Protein 2LA0 (pdb70)

Nearest PDB structures (foldseek):
  2la0-assembly1_A  TM=1.007E+00  e=7.186E-03  Bacillus cereus 95/8201
  2la0-assembly1_A  TM=4.523E-01  e=2.326E-02  Bacillus cereus 95/8201
  2la0-assembly1_A  TM=7.692E-01  e=3.916E-02  Bacillus cereus 95/8201
  2la0-assembly1_A  TM=5.204E-01  e=8.650E-03  Bacillus cereus 95/8201
  2la0-assembly1_A  TM=4.638E-01  e=2.257E-02  Bacillus cereus 95/8201

Radius of gyration: 8.29 Å; Cα contacts (8 Å, |Δi|>4): 26; chains: 1; bounding box: 18×24×10 Å

Secondary structure (DSSP, 8-state):
-HHHHHHHHHHHHHHTTTS-HHHHTT---

Solvent-accessible surface area: 2438 Å² total

B-factor: mean 39.95, std 23.3, range [0.12, 75.44]

Foldseek 3Di:
DVVVLVCQLQVVCVVVVNPCSVPSSPDVD

Sequence (29 aa):
GWVACVGACGTVCLASGGVGTEFAAASFLGWVACVGACGTVCLASGGVGTEFAAASFLGWVACVGACGTVCLASGGVGTEFAAASFLGWVACVGACGTVCLASGGVGTEFAAASFLGWVACVGACGTVCLASGGVGTEFAAASFLGWVACVGACGTVCLASGGVGTEFAAASFLGWVACVGACGTVCLASGGVGTEFAAASFLGWVACVGACGTVCLASGGVGTEFAAASFLGWVACVGACGTVCLASGGVGTEFAAASFLGWVACVGACGTVCLASGGVGTEFAAASFLGWVACVGACGTVCLASGGVGTEFAAASFLGWVACVGACGTVCLASGGVGTEFAAASFLGWVACVGACGTVCLASGGVGTEFAAASFLGWVACVGACGTVCLASGGVGTEFAAASFLGWVACVGACGTVCLASGGVGTEFAAASFLGWVACVGACGTVCLASGGVGTEFAAASFLGWVACVGACGTVCLASGGVGTEFAAASFLGWVACVGACGTVCLASGGVGTEFAAASFLGWVACVGACGTVCLASGGVGTEFAAASFLGWVACVGACGTVCLASGGVGTEFAAASFL

Structure (mmCIF, N/CA/C/O backbone):
data_2LA0
#
_entry.id   2LA0
#
loop_
_atom_site.group_PDB
_atom_site.id
_atom_site.type_symbol
_atom_site.label_atom_id
_atom_site.label_alt_id
_atom_site.label_comp_id
_atom_site.label_asym_id
_atom_site.label_entity_id
_atom_site.label_seq_id
_atom_site.pdbx_PDB_ins_code
_atom_site.Cartn_x
_atom_site.Cartn_y
_atom_site.Cartn_z
_atom_site.occupancy
_atom_site.B_iso_or_equiv
_atom_site.auth_seq_id
_atom_site.auth_comp_id
_atom_site.auth_asym_id
_atom_site.auth_atom_id
_atom_site.pdbx_PDB_model_num
ATOM 1 N N . GLY A 1 1 ? 1.330 0.000 0.000 1.00 13.00 1 GLY A N 1
ATOM 2 C CA . GLY A 1 1 ? 2.071 0.001 -1.247 1.00 45.03 1 GLY A CA 1
ATOM 3 C C . GLY A 1 1 ? 2.207 1.389 -1.840 1.00 51.42 1 GLY A C 1
ATOM 4 O O . GLY A 1 1 ? 1.804 2.376 -1.224 1.00 44.43 1 GLY A O 1
ATOM 8 N N . TRP A 1 2 ? 2.776 1.466 -3.038 1.00 2.44 2 TRP A N 1
ATOM 9 C CA . TRP A 1 2 ? 2.965 2.745 -3.713 1.00 2.31 2 TRP A CA 1
ATOM 10 C C . TRP A 1 2 ? 1.646 3.265 -4.274 1.00 21.02 2 TRP A C 1
ATOM 11 O O . TRP A 1 2 ? 1.455 4.472 -4.419 1.00 15.45 2 TRP A O 1
ATOM 32 N N . VAL A 1 3 ? 0.738 2.346 -4.588 1.00 45.00 3 VAL A N 1
ATOM 33 C CA . VAL A 1 3 ? -0.564 2.712 -5.132 1.00 3.30 3 VAL A CA 1
ATOM 34 C C . VAL A 1 3 ? -1.353 3.562 -4.142 1.00 75.44 3 VAL A C 1
ATOM 35 O O . VAL A 1 3 ? -2.204 4.360 -4.534 1.00 72.44 3 VAL A O 1
ATOM 48 N N . ALA A 1 4 ? -1.065 3.384 -2.857 1.00 53.32 4 ALA A N 1
ATOM 49 C CA . ALA A 1 4 ? -1.747 4.136 -1.811 1.00 3.22 4 ALA A CA 1
ATOM 50 C C . ALA A 1 4 ? -1.236 5.571 -1.745 1.00 2.53 4 ALA A C 1
ATOM 51 O O . ALA A 1 4 ? -1.994 6.499 -1.459 1.00 71.24 4 ALA A O 1
ATOM 58 N N . CYS A 1 5 ? 0.054 5.748 -2.009 1.00 43.14 5 CYS A N 1
ATOM 59 C CA . CYS A 1 5 ? 0.668 7.070 -1.979 1.00 13.30 5 CYS A CA 1
ATOM 60 C C . CYS A 1 5 ? 0.132 7.945 -3.109 1.00 71.40 5 CYS A C 1
ATOM 61 O O . CYS A 1 5 ? -0.291 9.079 -2.884 1.00 72.41 5 CYS A O 1
ATOM 68 N N . VAL A 1 6 ? 0.153 7.409 -4.325 1.00 70.33 6 VAL A N 1
ATOM 69 C CA . VAL A 1 6 ? -0.332 8.138 -5.491 1.00 3.52 6 VAL A CA 1
ATOM 70 C C . VAL A 1 6 ? -1.803 8.507 -5.336 1.00 20.40 6 VAL A C 1
ATOM 71 O O . VAL A 1 6 ? -2.265 9.505 -5.887 1.00 33.22 6 VAL A O 1
ATOM 84 N N . GLY A 1 7 ? -2.535 7.693 -4.581 1.00 61.31 7 GLY A N 1
ATOM 85 C CA . GLY A 1 7 ? -3.947 7.950 -4.367 1.00 30.35 7 GLY A CA 1
ATOM 86 C C . GLY A 1 7 ? -4.192 8.954 -3.258 1.00 4.11 7 GLY A C 1
ATOM 87 O O . GLY A 1 7 ? -5.142 9.734 -3.316 1.00 61.32 7 GLY A O 1
ATOM 91 N N . ALA A 1 8 ? -3.333 8.935 -2.244 1.00 22.31 8 ALA A N 1
ATOM 92 C CA . ALA A 1 8 ? -3.460 9.851 -1.117 1.00 71.23 8 ALA A CA 1
ATOM 93 C C . ALA A 1 8 ? -3.196 11.290 -1.547 1.00 75.24 8 ALA A C 1
ATOM 94 O O . ALA A 1 8 ? -3.677 12.234 -0.920 1.00 1.20 8 ALA A O 1
ATOM 101 N N . CYS A 1 9 ? -2.430 11.451 -2.621 1.00 23.43 9 CYS A N 1
ATOM 102 C CA . CYS A 1 9 ? -2.101 12.775 -3.135 1.00 24.53 9 CYS A CA 1
ATOM 103 C C . CYS A 1 9 ? -3.366 13.583 -3.406 1.00 72.32 9 CYS A C 1
ATOM 104 O O . CYS A 1 9 ? -3.352 14.812 -3.364 1.00 4.15 9 CYS A O 1
ATOM 111 N N . GLY A 1 10 ? -4.461 12.882 -3.685 1.00 71.34 10 GLY A N 1
ATOM 112 C CA . GLY A 1 10 ? -5.720 13.550 -3.960 1.00 21.34 10 GLY A CA 1
ATOM 113 C C . GLY A 1 10 ? -6.096 14.544 -2.879 1.00 31.22 10 GLY A C 1
ATOM 114 O O . GLY A 1 10 ? -6.492 15.673 -3.172 1.00 64.54 10 GLY A O 1
ATOM 118 N N . THR A 1 11 ? -5.975 14.125 -1.623 1.00 22.40 11 THR A N 1
ATOM 119 C CA . THR A 1 11 ? -6.308 14.985 -0.495 1.00 23.24 11 THR A CA 1
ATOM 120 C C . THR A 1 11 ? -5.453 16.247 -0.495 1.00 12.13 11 THR A C 1
ATOM 121 O O . THR A 1 11 ? -5.930 17.332 -0.162 1.00 55.12 11 THR A O 1
ATOM 132 N N . VAL A 1 12 ? -4.187 16.099 -0.870 1.00 63.14 12 VAL A N 1
ATOM 133 C CA . VAL A 1 12 ? -3.266 17.228 -0.916 1.00 5.15 12 VAL A CA 1
ATOM 134 C C . VAL A 1 12 ? -3.578 18.145 -2.093 1.00 4.23 12 VAL A C 1
ATOM 135 O O . VAL A 1 12 ? -3.787 19.346 -1.920 1.00 4.41 12 VAL A O 1
ATOM 148 N N . CYS A 1 13 ? -3.608 17.571 -3.291 1.00 11.32 13 CYS A N 1
ATOM 149 C CA . CYS A 1 13 ? -3.895 18.336 -4.498 1.00 62.15 13 CYS A CA 1
ATOM 150 C C . CYS A 1 13 ? -5.224 19.074 -4.372 1.00 54.21 13 CYS A C 1
ATOM 151 O O . CYS A 1 13 ? -5.383 20.182 -4.886 1.00 54.13 13 CYS A O 1
ATOM 158 N N . LEU A 1 14 ? -6.176 18.453 -3.684 1.00 53.15 14 LEU A N 1
ATOM 159 C CA . LEU A 1 14 ? -7.493 19.051 -3.489 1.00 62.54 14 LEU A CA 1
ATOM 160 C C . LEU A 1 14 ? -7.398 20.312 -2.637 1.00 25.22 14 LEU A C 1
ATOM 161 O O . LEU A 1 14 ? -8.055 21.313 -2.917 1.00 50.52 14 LEU A O 1
ATOM 177 N N . ALA A 1 15 ? -6.573 20.255 -1.596 1.00 40.41 15 ALA A N 1
ATOM 178 C CA . ALA A 1 15 ? -6.388 21.394 -0.705 1.00 52.23 15 ALA A CA 1
ATOM 179 C C . ALA A 1 15 ? -5.964 22.636 -1.482 1.00 64.23 15 ALA A C 1
ATOM 180 O O . ALA A 1 15 ? -6.349 23.754 -1.142 1.00 43.42 15 ALA A O 1
ATOM 187 N N . SER A 1 16 ? -5.167 22.431 -2.527 1.00 13.03 16 SER A N 1
ATOM 188 C CA . SER A 1 16 ? -4.687 23.535 -3.349 1.00 64.24 16 SER A CA 1
ATOM 189 C C . SER A 1 16 ? -5.497 23.645 -4.637 1.00 42.44 16 SER A C 1
ATOM 190 O O . SER A 1 16 ? -5.035 24.211 -5.628 1.00 33.41 16 SER A O 1
ATOM 198 N N . GLY A 1 17 ? -6.709 23.100 -4.615 1.00 55.22 17 GLY A N 1
ATOM 199 C CA . GLY A 1 17 ? -7.566 23.147 -5.786 1.00 4.50 17 GLY A CA 1
ATOM 200 C C . GLY A 1 17 ? -7.310 21.996 -6.738 1.00 32.21 17 GLY A C 1
ATOM 201 O O . GLY A 1 17 ? -8.212 21.213 -7.032 1.00 71.40 17 GLY A O 1
ATOM 205 N N . GLY A 1 18 ? -6.076 21.893 -7.223 1.00 13.13 18 GLY A N 1
ATOM 206 C CA . GLY A 1 18 ? -5.727 20.827 -8.143 1.00 54.05 18 GLY A CA 1
ATOM 207 C C . GLY A 1 18 ? -4.805 21.296 -9.251 1.00 51.21 18 GLY A C 1
ATOM 208 O O . GLY A 1 18 ? -4.981 20.929 -10.413 1.00 22.52 18 GLY A O 1
ATOM 212 N N . VAL A 1 19 ? -3.819 22.113 -8.892 1.00 74.33 19 VAL A N 1
ATOM 213 C CA . VAL A 1 19 ? -2.866 22.634 -9.865 1.00 31.23 19 VAL A CA 1
ATOM 214 C C . VAL A 1 19 ? -2.009 21.516 -10.447 1.00 62.23 19 VAL A C 1
ATOM 215 O O . VAL A 1 19 ? -1.908 21.366 -11.664 1.00 53.33 19 VAL A O 1
ATOM 228 N N . GLY A 1 20 ? -1.392 20.731 -9.569 1.00 2.23 20 GLY A N 1
ATOM 229 C CA . GLY A 1 20 ? -0.551 19.636 -10.015 1.00 21.22 20 GLY A CA 1
ATOM 230 C C . GLY A 1 20 ? -0.739 18.384 -9.181 1.00 23.00 20 GLY A C 1
ATOM 231 O O . GLY A 1 20 ? 0.180 17.946 -8.488 1.00 1.35 20 GLY A O 1
ATOM 235 N N . THR A 1 21 ? -1.934 17.805 -9.246 1.00 1.32 21 THR A N 1
ATOM 236 C CA . THR A 1 21 ? -2.241 16.598 -8.489 1.00 4.10 21 THR A CA 1
ATOM 237 C C . THR A 1 21 ? -1.175 15.530 -8.702 1.00 64.44 21 THR A C 1
ATOM 238 O O . THR A 1 21 ? -0.708 14.907 -7.749 1.00 72.11 21 THR A O 1
ATOM 248 N N . GLU A 1 22 ? -0.793 15.323 -9.959 1.00 51.41 22 GLU A N 1
ATOM 249 C CA . GLU A 1 22 ? 0.219 14.329 -10.296 1.00 52.11 22 GLU A CA 1
ATOM 250 C C . GLU A 1 22 ? 1.554 14.668 -9.640 1.00 44.14 22 GLU A C 1
ATOM 251 O O . GLU A 1 22 ? 2.338 13.779 -9.306 1.00 11.22 22 GLU A O 1
ATOM 263 N N . PHE A 1 23 ? 1.807 15.960 -9.460 1.00 43.34 23 PHE A N 1
ATOM 264 C CA . PHE A 1 23 ? 3.048 16.418 -8.846 1.00 42.14 23 PHE A CA 1
ATOM 265 C C . PHE A 1 23 ? 3.045 16.145 -7.345 1.00 42.31 23 PHE A C 1
ATOM 266 O O . PHE A 1 23 ? 4.003 15.597 -6.801 1.00 45.32 23 PHE A O 1
ATOM 283 N N . ALA A 1 24 ? 1.961 16.532 -6.682 1.00 12.44 24 ALA A N 1
ATOM 284 C CA . ALA A 1 24 ? 1.831 16.329 -5.244 1.00 65.21 24 ALA A CA 1
ATOM 285 C C . ALA A 1 24 ? 1.917 14.848 -4.889 1.00 52.15 24 ALA A C 1
ATOM 286 O O . ALA A 1 24 ? 2.284 14.488 -3.772 1.00 1.25 24 ALA A O 1
ATOM 293 N N . ALA A 1 25 ? 1.574 13.994 -5.848 1.00 43.14 25 ALA A N 1
ATOM 294 C CA . ALA A 1 25 ? 1.614 12.552 -5.637 1.00 54.42 25 ALA A CA 1
ATOM 295 C C . ALA A 1 25 ? 3.045 12.066 -5.438 1.00 31.43 25 ALA A C 1
ATOM 296 O O . ALA A 1 25 ? 3.277 11.032 -4.812 1.00 64.55 25 ALA A O 1
ATOM 302 N N . ALA A 1 26 ? 4.001 12.817 -5.974 1.00 12.42 26 ALA A N 1
ATOM 303 C CA . ALA A 1 26 ? 5.409 12.463 -5.853 1.00 65.32 26 ALA A CA 1
ATOM 304 C C . ALA A 1 26 ? 5.846 12.437 -4.392 1.00 70.14 26 ALA A C 1
ATOM 305 O O . ALA A 1 26 ? 6.800 11.748 -4.032 1.00 5.21 26 ALA A O 1
ATOM 312 N N . SER A 1 27 ? 5.142 13.192 -3.556 1.00 15.14 27 SER A N 1
ATOM 313 C CA . SER A 1 27 ? 5.460 13.259 -2.134 1.00 54.01 27 SER A CA 1
ATOM 314 C C . SER A 1 27 ? 5.527 11.861 -1.526 1.00 43.31 27 SER A C 1
ATOM 315 O O . SER A 1 27 ? 6.515 11.497 -0.888 1.00 65.24 27 SER A O 1
ATOM 343 N N . PHE A 1 29 ? 6.169 9.284 -2.812 1.00 13.24 29 PHE A N 1
ATOM 344 C CA . PHE A 1 29 ? 7.323 8.586 -3.366 1.00 55.14 29 PHE A CA 1
ATOM 345 C C . PHE A 1 29 ? 8.614 9.058 -2.704 1.00 73.21 29 PHE A C 1
ATOM 346 O O . PHE A 1 29 ? 9.466 8.250 -2.333 1.00 61.43 29 PHE A O 1
ATOM 363 N N . LEU A 1 30 ? 8.752 10.371 -2.559 1.00 55.13 30 LEU A N 1
ATOM 364 C CA . LEU A 1 30 ? 9.939 10.952 -1.942 1.00 53.43 30 LEU A CA 1
ATOM 365 C C . LEU A 1 30 ? 9.808 10.974 -0.423 1.00 15.12 30 LEU A C 1
ATOM 366 O O . LEU A 1 30 ? 9.203 11.883 0.145 1.00 11.34 30 LEU A O 1
ATOM 382 N N . GLY A 1 1 ? 1.208 0.221 0.850 1.00 14.22 1 GLY A N 2
ATOM 383 C CA . GLY A 1 1 ? 2.398 0.513 0.074 1.00 65.43 1 GLY A CA 2
ATOM 384 C C . GLY A 1 1 ? 2.173 1.614 -0.943 1.00 13.12 1 GLY A C 2
ATOM 385 O O . GLY A 1 1 ? 1.871 2.751 -0.579 1.00 62.12 1 GLY A O 2
ATOM 389 N N . TRP A 1 2 ? 2.320 1.278 -2.219 1.00 42.11 2 TRP A N 2
ATOM 390 C CA . TRP A 1 2 ? 2.132 2.249 -3.291 1.00 72.45 2 TRP A CA 2
ATOM 391 C C . TRP A 1 2 ? 0.750 2.888 -3.210 1.00 43.41 2 TRP A C 2
ATOM 392 O O . TRP A 1 2 ? 0.547 4.011 -3.672 1.00 3.51 2 TRP A O 2
ATOM 413 N N . VAL A 1 3 ? -0.198 2.167 -2.620 1.00 44.00 3 VAL A N 2
ATOM 414 C CA . VAL A 1 3 ? -1.560 2.666 -2.477 1.00 72.42 3 VAL A CA 2
ATOM 415 C C . VAL A 1 3 ? -1.604 3.896 -1.578 1.00 21.11 3 VAL A C 2
ATOM 416 O O . VAL A 1 3 ? -2.508 4.724 -1.685 1.00 61.12 3 VAL A O 2
ATOM 429 N N . ALA A 1 4 ? -0.620 4.009 -0.691 1.00 53.13 4 ALA A N 2
ATOM 430 C CA . ALA A 1 4 ? -0.545 5.140 0.225 1.00 23.24 4 ALA A CA 2
ATOM 431 C C . ALA A 1 4 ? -0.088 6.403 -0.497 1.00 23.41 4 ALA A C 2
ATOM 432 O O . ALA A 1 4 ? -0.650 7.481 -0.300 1.00 63.54 4 ALA A O 2
ATOM 439 N N . CYS A 1 5 ? 0.936 6.263 -1.333 1.00 34.20 5 CYS A N 2
ATOM 440 C CA . CYS A 1 5 ? 1.470 7.392 -2.084 1.00 53.33 5 CYS A CA 2
ATOM 441 C C . CYS A 1 5 ? 0.439 7.920 -3.079 1.00 4.25 5 CYS A C 2
ATOM 442 O O . CYS A 1 5 ? 0.189 9.123 -3.149 1.00 55.43 5 CYS A O 2
ATOM 449 N N . VAL A 1 6 ? -0.155 7.011 -3.845 1.00 42.32 6 VAL A N 2
ATOM 450 C CA . VAL A 1 6 ? -1.159 7.384 -4.835 1.00 2.15 6 VAL A CA 2
ATOM 451 C C . VAL A 1 6 ? -2.341 8.090 -4.179 1.00 64.12 6 VAL A C 2
ATOM 452 O O . VAL A 1 6 ? -3.028 8.891 -4.812 1.00 23.51 6 VAL A O 2
ATOM 465 N N . GLY A 1 7 ? -2.572 7.787 -2.905 1.00 45.22 7 GLY A N 2
ATOM 466 C CA . GLY A 1 7 ? -3.671 8.402 -2.184 1.00 60.52 7 GLY A CA 2
ATOM 467 C C . GLY A 1 7 ? -3.542 9.910 -2.106 1.00 30.21 7 GLY A C 2
ATOM 468 O O . GLY A 1 7 ? -4.406 10.639 -2.591 1.00 12.40 7 GLY A O 2
ATOM 472 N N . ALA A 1 8 ? -2.461 10.379 -1.492 1.00 24.42 8 ALA A N 2
ATOM 473 C CA . ALA A 1 8 ? -2.222 11.810 -1.352 1.00 23.43 8 ALA A CA 2
ATOM 474 C C . ALA A 1 8 ? -1.900 12.447 -2.699 1.00 61.12 8 ALA A C 2
ATOM 475 O O . ALA A 1 8 ? -2.106 13.645 -2.896 1.00 23.11 8 ALA A O 2
ATOM 482 N N . CYS A 1 9 ? -1.393 11.639 -3.625 1.00 11.14 9 CYS A N 2
ATOM 483 C CA . CYS A 1 9 ? -1.041 12.124 -4.954 1.00 33.42 9 CYS A CA 2
ATOM 484 C C . CYS A 1 9 ? -2.243 12.777 -5.630 1.00 72.44 9 CYS A C 2
ATOM 485 O O . CYS A 1 9 ? -2.090 13.626 -6.507 1.00 2.54 9 CYS A O 2
ATOM 492 N N . GLY A 1 10 ? -3.440 12.372 -5.216 1.00 54.54 10 GLY A N 2
ATOM 493 C CA . GLY A 1 10 ? -4.651 12.928 -5.792 1.00 40.14 10 GLY A CA 2
ATOM 494 C C . GLY A 1 10 ? -5.604 13.457 -4.739 1.00 52.33 10 GLY A C 2
ATOM 495 O O . GLY A 1 10 ? -6.055 14.601 -4.816 1.00 64.02 10 GLY A O 2
ATOM 499 N N . THR A 1 11 ? -5.915 12.623 -3.752 1.00 12.22 11 THR A N 2
ATOM 500 C CA . THR A 1 11 ? -6.823 13.012 -2.680 1.00 53.04 11 THR A CA 2
ATOM 501 C C . THR A 1 11 ? -6.332 14.270 -1.973 1.00 34.11 11 THR A C 2
ATOM 502 O O . THR A 1 11 ? -7.052 15.265 -1.882 1.00 72.55 11 THR A O 2
ATOM 513 N N . VAL A 1 12 ? -5.102 14.220 -1.473 1.00 22.03 12 VAL A N 2
ATOM 514 C CA . VAL A 1 12 ? -4.514 15.357 -0.774 1.00 63.25 12 VAL A CA 2
ATOM 515 C C . VAL A 1 12 ? -4.127 16.462 -1.751 1.00 75.33 12 VAL A C 2
ATOM 516 O O . VAL A 1 12 ? -4.073 17.637 -1.387 1.00 24.33 12 VAL A O 2
ATOM 529 N N . CYS A 1 13 ? -3.861 16.078 -2.995 1.00 62.31 13 CYS A N 2
ATOM 530 C CA . CYS A 1 13 ? -3.479 17.035 -4.026 1.00 75.04 13 CYS A CA 2
ATOM 531 C C . CYS A 1 13 ? -4.526 18.137 -4.159 1.00 54.23 13 CYS A C 2
ATOM 532 O O . CYS A 1 13 ? -4.193 19.322 -4.219 1.00 60.53 13 CYS A O 2
ATOM 539 N N . LEU A 1 14 ? -5.793 17.740 -4.204 1.00 71.23 14 LEU A N 2
ATOM 540 C CA . LEU A 1 14 ? -6.890 18.693 -4.330 1.00 11.24 14 LEU A CA 2
ATOM 541 C C . LEU A 1 14 ? -6.961 19.605 -3.109 1.00 11.20 14 LEU A C 2
ATOM 542 O O . LEU A 1 14 ? -7.249 20.796 -3.227 1.00 71.33 14 LEU A O 2
ATOM 558 N N . ALA A 1 15 ? -6.694 19.038 -1.937 1.00 14.31 15 ALA A N 2
ATOM 559 C CA . ALA A 1 15 ? -6.724 19.801 -0.695 1.00 42.01 15 ALA A CA 2
ATOM 560 C C . ALA A 1 15 ? -5.768 20.987 -0.757 1.00 5.23 15 ALA A C 2
ATOM 561 O O . ALA A 1 15 ? -6.004 22.021 -0.131 1.00 72.33 15 ALA A O 2
ATOM 568 N N . SER A 1 16 ? -4.686 20.831 -1.514 1.00 12.12 16 SER A N 2
ATOM 569 C CA . SER A 1 16 ? -3.691 21.888 -1.653 1.00 55.21 16 SER A CA 2
ATOM 570 C C . SER A 1 16 ? -3.878 22.639 -2.968 1.00 4.40 16 SER A C 2
ATOM 571 O O . SER A 1 16 ? -3.379 23.751 -3.137 1.00 10.34 16 SER A O 2
ATOM 579 N N . GLY A 1 17 ? -4.600 22.022 -3.898 1.00 51.00 17 GLY A N 2
ATOM 580 C CA . GLY A 1 17 ? -4.840 22.646 -5.186 1.00 61.33 17 GLY A CA 2
ATOM 581 C C . GLY A 1 17 ? -4.601 21.696 -6.343 1.00 52.25 17 GLY A C 2
ATOM 582 O O . GLY A 1 17 ? -3.548 21.066 -6.432 1.00 11.42 17 GLY A O 2
ATOM 586 N N . GLY A 1 18 ? -5.583 21.591 -7.234 1.00 14.54 18 GLY A N 2
ATOM 587 C CA . GLY A 1 18 ? -5.456 20.708 -8.378 1.00 53.31 18 GLY A CA 2
ATOM 588 C C . GLY A 1 18 ? -4.346 21.134 -9.319 1.00 15.24 18 GLY A C 2
ATOM 589 O O . GLY A 1 18 ? -3.869 20.339 -10.128 1.00 73.11 18 GLY A O 2
ATOM 593 N N . VAL A 1 19 ? -3.935 22.394 -9.214 1.00 22.21 19 VAL A N 2
ATOM 594 C CA . VAL A 1 19 ? -2.875 22.925 -10.062 1.00 65.32 19 VAL A CA 2
ATOM 595 C C . VAL A 1 19 ? -1.559 22.194 -9.820 1.00 22.15 19 VAL A C 2
ATOM 596 O O . VAL A 1 19 ? -0.697 22.137 -10.696 1.00 12.32 19 VAL A O 2
ATOM 609 N N . GLY A 1 20 ? -1.411 21.634 -8.622 1.00 42.34 20 GLY A N 2
ATOM 610 C CA . GLY A 1 20 ? -0.197 20.914 -8.285 1.00 71.44 20 GLY A CA 2
ATOM 611 C C . GLY A 1 20 ? -0.436 19.427 -8.107 1.00 11.53 20 GLY A C 2
ATOM 612 O O . GLY A 1 20 ? 0.359 18.735 -7.470 1.00 72.44 20 GLY A O 2
ATOM 616 N N . THR A 1 21 ? -1.536 18.935 -8.668 1.00 62.41 21 THR A N 2
ATOM 617 C CA . THR A 1 21 ? -1.879 17.522 -8.565 1.00 71.13 21 THR A CA 2
ATOM 618 C C . THR A 1 21 ? -0.699 16.639 -8.954 1.00 44.54 21 THR A C 2
ATOM 619 O O . THR A 1 21 ? -0.359 15.694 -8.244 1.00 72.45 21 THR A O 2
ATOM 629 N N . GLU A 1 22 ? -0.077 16.956 -10.086 1.00 4.01 22 GLU A N 2
ATOM 630 C CA . GLU A 1 22 ? 1.067 16.190 -10.568 1.00 53.33 22 GLU A CA 2
ATOM 631 C C . GLU A 1 22 ? 2.224 16.256 -9.575 1.00 54.04 22 GLU A C 2
ATOM 632 O O . GLU A 1 22 ? 3.027 15.328 -9.479 1.00 32.15 22 GLU A O 2
ATOM 644 N N . PHE A 1 23 ? 2.302 17.360 -8.840 1.00 2.02 23 PHE A N 2
ATOM 645 C CA . PHE A 1 23 ? 3.361 17.549 -7.855 1.00 61.21 23 PHE A CA 2
ATOM 646 C C . PHE A 1 23 ? 3.125 16.673 -6.628 1.00 62.01 23 PHE A C 2
ATOM 647 O O . PHE A 1 23 ? 4.069 16.276 -5.945 1.00 73.11 23 PHE A O 2
ATOM 664 N N . ALA A 1 24 ? 1.859 16.377 -6.355 1.00 31.52 24 ALA A N 2
ATOM 665 C CA . ALA A 1 24 ? 1.498 15.547 -5.212 1.00 1.13 24 ALA A CA 2
ATOM 666 C C . ALA A 1 24 ? 2.078 14.143 -5.347 1.00 4.50 24 ALA A C 2
ATOM 667 O O . ALA A 1 24 ? 2.677 13.616 -4.410 1.00 45.41 24 ALA A O 2
ATOM 674 N N . ALA A 1 25 ? 1.896 13.543 -6.519 1.00 0.15 25 ALA A N 2
ATOM 675 C CA . ALA A 1 25 ? 2.403 12.201 -6.776 1.00 71.02 25 ALA A CA 2
ATOM 676 C C . ALA A 1 25 ? 3.893 12.108 -6.467 1.00 1.13 25 ALA A C 2
ATOM 677 O O . ALA A 1 25 ? 4.386 11.060 -6.053 1.00 25.44 25 ALA A O 2
ATOM 683 N N . ALA A 1 26 ? 4.605 13.212 -6.671 1.00 61.40 26 ALA A N 2
ATOM 684 C CA . ALA A 1 26 ? 6.039 13.254 -6.412 1.00 51.44 26 ALA A CA 2
ATOM 685 C C . ALA A 1 26 ? 6.338 13.012 -4.937 1.00 21.40 26 ALA A C 2
ATOM 686 O O . ALA A 1 26 ? 7.398 12.493 -4.586 1.00 10.32 26 ALA A O 2
ATOM 693 N N . SER A 1 27 ? 5.398 13.390 -4.077 1.00 52.11 27 SER A N 2
ATOM 694 C CA . SER A 1 27 ? 5.563 13.217 -2.639 1.00 1.44 27 SER A CA 2
ATOM 695 C C . SER A 1 27 ? 5.911 11.771 -2.302 1.00 34.44 27 SER A C 2
ATOM 696 O O . SER A 1 27 ? 7.004 11.480 -1.816 1.00 62.12 27 SER A O 2
ATOM 724 N N . PHE A 1 29 ? 6.796 9.593 -4.090 1.00 60.41 29 PHE A N 2
ATOM 725 C CA . PHE A 1 29 ? 7.973 9.203 -4.858 1.00 72.31 29 PHE A CA 2
ATOM 726 C C . PHE A 1 29 ? 9.251 9.670 -4.169 1.00 24.44 29 PHE A C 2
ATOM 727 O O . PHE A 1 29 ? 10.317 9.078 -4.345 1.00 22.44 29 PHE A O 2
ATOM 744 N N . LEU A 1 30 ? 9.138 10.735 -3.384 1.00 13.33 30 LEU A N 2
ATOM 745 C CA . LEU A 1 30 ? 10.284 11.284 -2.667 1.00 60.41 30 LEU A CA 2
ATOM 746 C C . LEU A 1 30 ? 10.527 10.524 -1.367 1.00 4.21 30 LEU A C 2
ATOM 747 O O . LEU A 1 30 ? 9.585 10.151 -0.668 1.00 42.23 30 LEU A O 2
ATOM 763 N N . GLY A 1 1 ? 0.404 -0.088 -0.213 1.00 54.20 1 GLY A N 3
ATOM 764 C CA . GLY A 1 1 ? 0.754 -0.164 -1.619 1.00 75.53 1 GLY A CA 3
ATOM 765 C C . GLY A 1 1 ? 1.207 1.170 -2.178 1.00 33.14 1 GLY A C 3
ATOM 766 O O . GLY A 1 1 ? 1.328 2.149 -1.441 1.00 42.05 1 GLY A O 3
ATOM 770 N N . TRP A 1 2 ? 1.459 1.209 -3.481 1.00 31.11 2 TRP A N 3
ATOM 771 C CA . TRP A 1 2 ? 1.903 2.433 -4.137 1.00 3.52 2 TRP A CA 3
ATOM 772 C C . TRP A 1 2 ? 0.735 3.387 -4.358 1.00 53.35 2 TRP A C 3
ATOM 773 O O . TRP A 1 2 ? 0.893 4.606 -4.285 1.00 72.01 2 TRP A O 3
ATOM 794 N N . VAL A 1 3 ? -0.439 2.825 -4.630 1.00 11.42 3 VAL A N 3
ATOM 795 C CA . VAL A 1 3 ? -1.635 3.627 -4.861 1.00 31.32 3 VAL A CA 3
ATOM 796 C C . VAL A 1 3 ? -2.003 4.435 -3.622 1.00 5.42 3 VAL A C 3
ATOM 797 O O . VAL A 1 3 ? -2.650 5.477 -3.718 1.00 10.42 3 VAL A O 3
ATOM 810 N N . ALA A 1 4 ? -1.584 3.948 -2.458 1.00 72.03 4 ALA A N 3
ATOM 811 C CA . ALA A 1 4 ? -1.867 4.627 -1.200 1.00 30.32 4 ALA A CA 3
ATOM 812 C C . ALA A 1 4 ? -0.930 5.811 -0.992 1.00 44.42 4 ALA A C 3
ATOM 813 O O . ALA A 1 4 ? -1.306 6.816 -0.387 1.00 72.33 4 ALA A O 3
ATOM 820 N N . CYS A 1 5 ? 0.293 5.688 -1.497 1.00 24.21 5 CYS A N 3
ATOM 821 C CA . CYS A 1 5 ? 1.286 6.748 -1.366 1.00 71.42 5 CYS A CA 3
ATOM 822 C C . CYS A 1 5 ? 0.854 7.994 -2.133 1.00 5.40 5 CYS A C 3
ATOM 823 O O . CYS A 1 5 ? 0.611 9.047 -1.542 1.00 74.41 5 CYS A O 3
ATOM 830 N N . VAL A 1 6 ? 0.762 7.868 -3.453 1.00 42.20 6 VAL A N 3
ATOM 831 C CA . VAL A 1 6 ? 0.359 8.983 -4.301 1.00 40.43 6 VAL A CA 3
ATOM 832 C C . VAL A 1 6 ? -1.030 9.486 -3.925 1.00 74.32 6 VAL A C 3
ATOM 833 O O . VAL A 1 6 ? -1.362 10.650 -4.146 1.00 20.31 6 VAL A O 3
ATOM 846 N N . GLY A 1 7 ? -1.840 8.599 -3.354 1.00 71.35 7 GLY A N 3
ATOM 847 C CA . GLY A 1 7 ? -3.185 8.971 -2.956 1.00 30.11 7 GLY A CA 3
ATOM 848 C C . GLY A 1 7 ? -3.196 9.962 -1.809 1.00 55.44 7 GLY A C 3
ATOM 849 O O . GLY A 1 7 ? -4.185 10.664 -1.597 1.00 21.25 7 GLY A O 3
ATOM 853 N N . ALA A 1 8 ? -2.095 10.020 -1.068 1.00 31.12 8 ALA A N 3
ATOM 854 C CA . ALA A 1 8 ? -1.982 10.933 0.063 1.00 73.22 8 ALA A CA 3
ATOM 855 C C . ALA A 1 8 ? -1.966 12.385 -0.403 1.00 64.43 8 ALA A C 3
ATOM 856 O O . ALA A 1 8 ? -2.826 13.180 -0.023 1.00 23.41 8 ALA A O 3
ATOM 863 N N . CYS A 1 9 ? -0.981 12.725 -1.229 1.00 34.14 9 CYS A N 3
ATOM 864 C CA . CYS A 1 9 ? -0.851 14.082 -1.746 1.00 73.53 9 CYS A CA 3
ATOM 865 C C . CYS 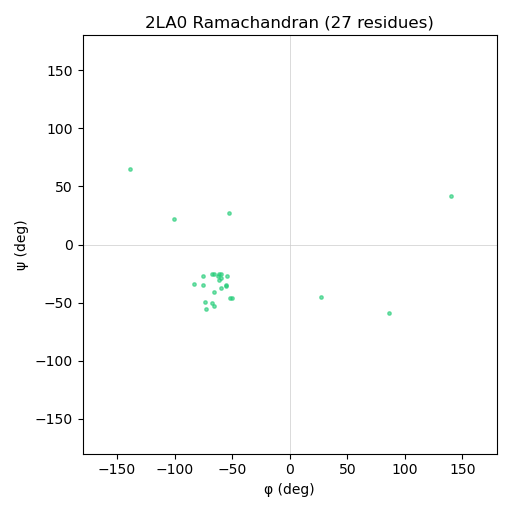A 1 9 ? -1.962 14.391 -2.747 1.00 25.25 9 CYS A C 3
ATOM 866 O O . CYS A 1 9 ? -2.322 15.549 -2.952 1.00 45.10 9 CYS A O 3
ATOM 873 N N . GLY A 1 10 ? -2.501 13.345 -3.366 1.00 44.13 10 GLY A N 3
ATOM 874 C CA . GLY A 1 10 ? -3.564 13.525 -4.337 1.00 40.42 10 GLY A CA 3
ATOM 875 C C . GLY A 1 10 ? -4.789 14.188 -3.739 1.00 41.50 10 GLY A C 3
ATOM 876 O O . GLY A 1 10 ? -5.261 15.208 -4.243 1.00 14.12 10 GLY A O 3
ATOM 880 N N . THR A 1 11 ? -5.307 13.608 -2.661 1.00 52.10 11 THR A N 3
ATOM 881 C CA . THR A 1 11 ? -6.486 14.147 -1.995 1.00 53.12 11 THR A CA 3
ATOM 882 C C . THR A 1 11 ? -6.239 15.569 -1.505 1.00 50.21 11 THR A C 3
ATOM 883 O O . THR A 1 11 ? -7.145 16.403 -1.506 1.00 4.21 11 THR A O 3
ATOM 894 N N . VAL A 1 12 ? -5.007 15.840 -1.087 1.00 44.42 12 VAL A N 3
ATOM 895 C CA . VAL A 1 12 ? -4.640 17.163 -0.596 1.00 3.21 12 VAL A CA 3
ATOM 896 C C . VAL A 1 12 ? -4.560 18.171 -1.737 1.00 61.32 12 VAL A C 3
ATOM 897 O O . VAL A 1 12 ? -4.761 19.369 -1.538 1.00 34.04 12 VAL A O 3
ATOM 910 N N . CYS A 1 13 ? -4.265 17.677 -2.935 1.00 41.12 13 CYS A N 3
ATOM 911 C CA . CYS A 1 13 ? -4.158 18.533 -4.110 1.00 50.24 13 CYS A CA 3
ATOM 912 C C . CYS A 1 13 ? -5.437 19.340 -4.314 1.00 11.35 13 CYS A C 3
ATOM 913 O O . CYS A 1 13 ? -5.391 20.545 -4.566 1.00 43.01 13 CYS A O 3
ATOM 920 N N . LEU A 1 14 ? -6.578 18.669 -4.201 1.00 63.32 14 LEU A N 3
ATOM 921 C CA . LEU A 1 14 ? -7.871 19.323 -4.372 1.00 24.41 14 LEU A CA 3
ATOM 922 C C . LEU A 1 14 ? -8.127 20.323 -3.250 1.00 11.33 14 LEU A C 3
ATOM 923 O O . LEU A 1 14 ? -8.504 21.468 -3.499 1.00 74.44 14 LEU A O 3
ATOM 939 N N . ALA A 1 15 ? -7.918 19.884 -2.013 1.00 4.10 15 ALA A N 3
ATOM 940 C CA . ALA A 1 15 ? -8.122 20.742 -0.853 1.00 1.33 15 ALA A CA 3
ATOM 941 C C . ALA A 1 15 ? -7.274 22.006 -0.949 1.00 14.42 15 ALA A C 3
ATOM 942 O O . ALA A 1 15 ? -7.620 23.041 -0.379 1.00 4.42 15 ALA A O 3
ATOM 949 N N . SER A 1 16 ? -6.163 21.915 -1.673 1.00 35.12 16 SER A N 3
ATOM 950 C CA . SER A 1 16 ? -5.264 23.051 -1.840 1.00 31.55 16 SER A CA 3
ATOM 951 C C . SER A 1 16 ? -5.560 23.792 -3.140 1.00 30.51 16 SER A C 3
ATOM 952 O O . SER A 1 16 ? -5.160 24.941 -3.317 1.00 52.41 16 SER A O 3
ATOM 960 N N . GLY A 1 17 ? -6.264 23.123 -4.048 1.00 34.40 17 GLY A N 3
ATOM 961 C CA . GLY A 1 17 ? -6.602 23.732 -5.321 1.00 34.01 17 GLY A CA 3
ATOM 962 C C . GLY A 1 17 ? -7.067 22.716 -6.345 1.00 33.31 17 GLY A C 3
ATOM 963 O O . GLY A 1 17 ? -8.261 22.441 -6.460 1.00 20.25 17 GLY A O 3
ATOM 967 N N . GLY A 1 18 ? -6.121 22.157 -7.094 1.00 33.55 18 GLY A N 3
ATOM 968 C CA . GLY A 1 18 ? -6.460 21.173 -8.105 1.00 35.41 18 GLY A CA 3
ATOM 969 C C . GLY A 1 18 ? -5.713 21.396 -9.405 1.00 22.45 18 GLY A C 3
ATOM 970 O O . GLY A 1 18 ? -5.598 20.487 -10.227 1.00 21.20 18 GLY A O 3
ATOM 974 N N . VAL A 1 19 ? -5.204 22.609 -9.592 1.00 1.20 19 VAL A N 3
ATOM 975 C CA . VAL A 1 19 ? -4.464 22.949 -10.801 1.00 42.43 19 VAL A CA 3
ATOM 976 C C . VAL A 1 19 ? -3.162 22.161 -10.889 1.00 1.11 19 VAL A C 3
ATOM 977 O O . VAL A 1 19 ? -2.822 21.618 -11.939 1.00 52.13 19 VAL A O 3
ATOM 990 N N . GLY A 1 20 ? -2.436 22.102 -9.776 1.00 41.15 20 GLY A N 3
ATOM 991 C CA . GLY A 1 20 ? -1.179 21.377 -9.749 1.00 1.45 20 GLY A CA 3
ATOM 992 C C . GLY A 1 20 ? -1.296 20.040 -9.045 1.00 33.11 20 GLY A C 3
ATOM 993 O O . GLY A 1 20 ? -0.368 19.604 -8.363 1.00 10.53 20 GLY A O 3
ATOM 997 N N . THR A 1 21 ? -2.442 19.385 -9.209 1.00 2.35 21 THR A N 3
ATOM 998 C CA . THR A 1 21 ? -2.679 18.091 -8.582 1.00 3.14 21 THR A CA 3
ATOM 999 C C . THR A 1 21 ? -1.530 17.128 -8.857 1.00 62.05 21 THR A C 3
ATOM 1000 O O . THR A 1 21 ? -1.047 16.449 -7.952 1.00 72.42 21 THR A O 3
ATOM 1010 N N . GLU A 1 22 ? -1.096 17.075 -10.113 1.00 53.21 22 GLU A N 3
ATOM 1011 C CA . GLU A 1 22 ? -0.003 16.194 -10.507 1.00 12.03 22 GLU A CA 3
ATOM 1012 C C . GLU A 1 22 ? 1.283 16.562 -9.773 1.00 22.32 22 GLU A C 3
ATOM 1013 O O . GLU A 1 22 ? 2.122 15.703 -9.499 1.00 42.22 22 GLU A O 3
ATOM 1025 N N . PHE A 1 23 ? 1.432 17.844 -9.457 1.00 54.14 23 PHE A N 3
ATOM 1026 C CA . PHE A 1 23 ? 2.616 18.327 -8.757 1.00 11.02 23 PHE A CA 3
ATOM 1027 C C . PHE A 1 23 ? 2.591 17.904 -7.291 1.00 14.42 23 PHE A C 3
ATOM 1028 O O . PHE A 1 23 ? 3.569 17.367 -6.772 1.00 14.43 23 PHE A O 3
ATOM 1045 N N . ALA A 1 24 ? 1.465 18.152 -6.629 1.00 72.23 24 ALA A N 3
ATOM 1046 C CA . ALA A 1 24 ? 1.311 17.796 -5.224 1.00 54.31 24 ALA A CA 3
ATOM 1047 C C . ALA A 1 24 ? 1.487 16.296 -5.015 1.00 1.11 24 ALA A C 3
ATOM 1048 O O . ALA A 1 24 ? 2.296 15.865 -4.193 1.00 53.53 24 ALA A O 3
ATOM 1055 N N . ALA A 1 25 ? 0.725 15.505 -5.763 1.00 12.31 25 ALA A N 3
ATOM 1056 C CA . ALA A 1 25 ? 0.798 14.053 -5.660 1.00 4.21 25 ALA A CA 3
ATOM 1057 C C . ALA A 1 25 ? 2.036 13.514 -6.370 1.00 10.55 25 ALA A C 3
ATOM 1058 O O . ALA A 1 25 ? 1.930 12.748 -7.326 1.00 40.04 25 ALA A O 3
ATOM 1064 N N . ALA A 1 26 ? 3.209 13.921 -5.895 1.00 13.14 26 ALA A N 3
ATOM 1065 C CA . ALA A 1 26 ? 4.466 13.478 -6.483 1.00 64.02 26 ALA A CA 3
ATOM 1066 C C . ALA A 1 26 ? 4.632 11.968 -6.353 1.00 34.34 26 ALA A C 3
ATOM 1067 O O . ALA A 1 26 ? 4.477 11.230 -7.326 1.00 43.30 26 ALA A O 3
ATOM 1074 N N . SER A 1 27 ? 4.947 11.514 -5.144 1.00 20.13 27 SER A N 3
ATOM 1075 C CA . SER A 1 27 ? 5.138 10.091 -4.887 1.00 52.11 27 SER A CA 3
ATOM 1076 C C . SER A 1 27 ? 5.537 9.850 -3.434 1.00 61.15 27 SER A C 3
ATOM 1077 O O . SER A 1 27 ? 6.510 10.422 -2.943 1.00 44.03 27 SER A O 3
ATOM 1105 N N . PHE A 1 29 ? 6.968 7.533 -2.306 1.00 11.44 29 PHE A N 3
ATOM 1106 C CA . PHE A 1 29 ? 8.282 6.902 -2.295 1.00 45.24 29 PHE A CA 3
ATOM 1107 C C . PHE A 1 29 ? 9.390 7.952 -2.277 1.00 33.02 29 PHE A C 3
ATOM 1108 O O . PHE A 1 29 ? 10.232 7.967 -1.378 1.00 63.54 29 PHE A O 3
ATOM 1125 N N . LEU A 1 30 ? 9.382 8.829 -3.275 1.00 21.41 30 LEU A N 3
ATOM 1126 C CA . LEU A 1 30 ? 10.386 9.883 -3.375 1.00 34.31 30 LEU A CA 3
ATOM 1127 C C . LEU A 1 30 ? 9.993 11.090 -2.530 1.00 1.32 30 LEU A C 3
ATOM 1128 O O . LEU A 1 30 ? 8.992 11.752 -2.802 1.00 52.31 30 LEU A O 3
ATOM 1144 N N . GLY A 1 1 ? 1.844 1.701 1.104 1.00 13.11 1 GLY A N 4
ATOM 1145 C CA . GLY A 1 1 ? 1.536 0.895 -0.063 1.00 3.02 1 GLY A CA 4
ATOM 1146 C C . GLY A 1 1 ? 1.704 1.663 -1.359 1.00 12.33 1 GLY A C 4
ATOM 1147 O O . GLY A 1 1 ? 1.520 2.880 -1.395 1.00 21.03 1 GLY A O 4
ATOM 1151 N N . TRP A 1 2 ? 2.055 0.953 -2.424 1.00 71.23 2 TRP A N 4
ATOM 1152 C CA . TRP A 1 2 ? 2.249 1.577 -3.728 1.00 61.44 2 TRP A CA 4
ATOM 1153 C C . TRP A 1 2 ? 0.992 2.318 -4.170 1.00 2.33 2 TRP A C 4
ATOM 1154 O O . TRP A 1 2 ? 1.020 3.529 -4.393 1.00 30.40 2 TRP A O 4
ATOM 1175 N N . VAL A 1 3 ? -0.110 1.585 -4.294 1.00 2.25 3 VAL A N 4
ATOM 1176 C CA . VAL A 1 3 ? -1.378 2.175 -4.707 1.00 24.30 3 VAL A CA 4
ATOM 1177 C C . VAL A 1 3 ? -1.851 3.220 -3.703 1.00 71.21 3 VAL A C 4
ATOM 1178 O O . VAL A 1 3 ? -2.592 4.139 -4.051 1.00 61.32 3 VAL A O 4
ATOM 1191 N N . ALA A 1 4 ? -1.418 3.073 -2.455 1.00 64.14 4 ALA A N 4
ATOM 1192 C CA . ALA A 1 4 ? -1.795 4.006 -1.401 1.00 21.42 4 ALA A CA 4
ATOM 1193 C C . ALA A 1 4 ? -1.023 5.315 -1.524 1.00 23.23 4 ALA A C 4
ATOM 1194 O O . ALA A 1 4 ? -1.480 6.363 -1.067 1.00 32.35 4 ALA A O 4
ATOM 1201 N N . CYS A 1 5 ? 0.151 5.248 -2.143 1.00 40.10 5 CYS A N 4
ATOM 1202 C CA . CYS A 1 5 ? 0.988 6.428 -2.325 1.00 62.43 5 CYS A CA 4
ATOM 1203 C C . CYS A 1 5 ? 0.318 7.431 -3.259 1.00 12.52 5 CYS A C 4
ATOM 1204 O O . CYS A 1 5 ? 0.005 8.553 -2.860 1.00 50.53 5 CYS A O 4
ATOM 1211 N N . VAL A 1 6 ? 0.100 7.019 -4.504 1.00 11.43 6 VAL A N 4
ATOM 1212 C CA . VAL A 1 6 ? -0.534 7.881 -5.494 1.00 54.12 6 VAL A CA 4
ATOM 1213 C C . VAL A 1 6 ? -1.948 8.261 -5.068 1.00 30.43 6 VAL A C 4
ATOM 1214 O O . VAL A 1 6 ? -2.404 9.376 -5.315 1.00 1.21 6 VAL A O 4
ATOM 1227 N N . GLY A 1 7 ? -2.638 7.324 -4.424 1.00 70.43 7 GLY A N 4
ATOM 1228 C CA . GLY A 1 7 ? -3.993 7.579 -3.973 1.00 34.02 7 GLY A CA 4
ATOM 1229 C C . GLY A 1 7 ? -4.101 8.848 -3.151 1.00 54.34 7 GLY A C 4
ATOM 1230 O O . GLY A 1 7 ? -4.827 9.772 -3.517 1.00 41.54 7 GLY A O 4
ATOM 1234 N N . ALA A 1 8 ? -3.379 8.893 -2.037 1.00 0.32 8 ALA A N 4
ATOM 1235 C CA . ALA A 1 8 ? -3.397 10.059 -1.162 1.00 23.35 8 ALA A CA 4
ATOM 1236 C C . ALA A 1 8 ? -2.755 11.264 -1.840 1.00 11.42 8 ALA A C 4
ATOM 1237 O O . ALA A 1 8 ? -3.050 12.411 -1.500 1.00 20.31 8 ALA A O 4
ATOM 1244 N N . CYS A 1 9 ? -1.876 10.999 -2.800 1.00 22.10 9 CYS A N 4
ATOM 1245 C CA . CYS A 1 9 ? -1.191 12.062 -3.526 1.00 30.32 9 CYS A CA 4
ATOM 1246 C C . CYS A 1 9 ? -2.190 13.072 -4.082 1.00 13.14 9 CYS A C 4
ATOM 1247 O O . CYS A 1 9 ? -1.937 14.276 -4.083 1.00 23.13 9 CYS A O 4
ATOM 1254 N N . GLY A 1 10 ? -3.329 12.572 -4.554 1.00 5.42 10 GLY A N 4
ATOM 1255 C CA . GLY A 1 10 ? -4.349 13.444 -5.106 1.00 10.23 10 GLY A CA 4
ATOM 1256 C C . GLY A 1 10 ? -5.129 14.176 -4.032 1.00 35.34 10 GLY A C 4
ATOM 1257 O O . GLY A 1 10 ? -5.584 15.301 -4.241 1.00 32.14 10 GLY A O 4
ATOM 1261 N N . THR A 1 11 ? -5.288 13.535 -2.877 1.00 44.33 11 THR A N 4
ATOM 1262 C CA . THR A 1 11 ? -6.021 14.131 -1.767 1.00 60.53 11 THR A CA 4
ATOM 1263 C C . THR A 1 11 ? -5.410 15.466 -1.358 1.00 31.22 11 THR A C 4
ATOM 1264 O O . THR A 1 11 ? -6.124 16.401 -0.995 1.00 44.20 11 THR A O 4
ATOM 1275 N N . VAL A 1 12 ? -4.085 15.549 -1.419 1.00 22.42 12 VAL A N 4
ATOM 1276 C CA . VAL A 1 12 ? -3.378 16.771 -1.056 1.00 23.11 12 VAL A CA 4
ATOM 1277 C C . VAL A 1 12 ? -3.574 17.853 -2.112 1.00 3.24 12 VAL A C 4
ATOM 1278 O O . VAL A 1 12 ? -3.463 19.045 -1.823 1.00 4.13 12 VAL A O 4
ATOM 1291 N N . CYS A 1 13 ? -3.866 17.431 -3.337 1.00 34.31 13 CYS A N 4
ATOM 1292 C CA . CYS A 1 13 ? -4.078 18.363 -4.438 1.00 35.15 13 CYS A CA 4
ATOM 1293 C C . CYS A 1 13 ? -5.164 19.378 -4.090 1.00 21.45 13 CYS A C 4
ATOM 1294 O O . CYS A 1 13 ? -5.015 20.574 -4.342 1.00 71.12 13 CYS A O 4
ATOM 1301 N N . LEU A 1 14 ? -6.255 18.892 -3.508 1.00 72.13 14 LEU A N 4
ATOM 1302 C CA . LEU A 1 14 ? -7.366 19.756 -3.125 1.00 35.44 14 LEU A CA 4
ATOM 1303 C C . LEU A 1 14 ? -6.938 20.748 -2.048 1.00 75.11 14 LEU A C 4
ATOM 1304 O O . LEU A 1 14 ? -7.299 21.923 -2.095 1.00 12.51 14 LEU A O 4
ATOM 1320 N N . ALA A 1 15 ? -6.165 20.266 -1.080 1.00 54.23 15 ALA A N 4
ATOM 1321 C CA . ALA A 1 15 ? -5.684 21.112 0.005 1.00 35.43 15 ALA A CA 4
ATOM 1322 C C . ALA A 1 15 ? -4.901 22.304 -0.533 1.00 65.41 15 ALA A C 4
ATOM 1323 O O . ALA A 1 15 ? -4.810 23.344 0.118 1.00 5.21 15 ALA A O 4
ATOM 1330 N N . SER A 1 16 ? -4.335 22.144 -1.726 1.00 13.45 16 SER A N 4
ATOM 1331 C CA . SER A 1 16 ? -3.555 23.206 -2.349 1.00 42.45 16 SER A CA 4
ATOM 1332 C C . SER A 1 16 ? -4.398 23.978 -3.360 1.00 63.03 16 SER A C 4
ATOM 1333 O O . SER A 1 16 ? -4.055 25.094 -3.748 1.00 50.01 16 SER A O 4
ATOM 1341 N N . GLY A 1 17 ? -5.504 23.373 -3.783 1.00 41.43 17 GLY A N 4
ATOM 1342 C CA . GLY A 1 17 ? -6.379 24.017 -4.745 1.00 74.23 17 GLY A CA 4
ATOM 1343 C C . GLY A 1 17 ? -6.997 23.031 -5.718 1.00 5.24 17 GLY A C 4
ATOM 1344 O O . GLY A 1 17 ? -8.174 22.692 -5.605 1.00 64.21 17 GLY A O 4
ATOM 1348 N N . GLY A 1 18 ? -6.200 22.571 -6.677 1.00 44.15 18 GLY A N 4
ATOM 1349 C CA . GLY A 1 18 ? -6.693 21.625 -7.661 1.00 22.42 18 GLY A CA 4
ATOM 1350 C C . GLY A 1 18 ? -6.123 21.875 -9.043 1.00 55.11 18 GLY A C 4
ATOM 1351 O O . GLY A 1 18 ? -6.143 20.992 -9.900 1.00 73.42 18 GLY A O 4
ATOM 1355 N N . VAL A 1 19 ? -5.616 23.084 -9.262 1.00 64.22 19 VAL A N 4
ATOM 1356 C CA . VAL A 1 19 ? -5.039 23.449 -10.551 1.00 23.35 19 VAL A CA 4
ATOM 1357 C C . VAL A 1 19 ? -3.822 22.588 -10.871 1.00 70.14 19 VAL A C 4
ATOM 1358 O O . VAL A 1 19 ? -3.557 22.277 -12.032 1.00 10.02 19 VAL A O 4
ATOM 1371 N N . GLY A 1 20 ? -3.084 22.205 -9.834 1.00 33.05 20 GLY A N 4
ATOM 1372 C CA . GLY A 1 20 ? -1.904 21.383 -10.026 1.00 21.15 20 GLY A CA 4
ATOM 1373 C C . GLY A 1 20 ? -2.064 19.993 -9.442 1.00 11.11 20 GLY A C 4
ATOM 1374 O O . GLY A 1 20 ? -1.178 19.497 -8.745 1.00 43.43 20 GLY A O 4
ATOM 1378 N N . THR A 1 21 ? -3.199 19.361 -9.724 1.00 53.44 21 THR A N 4
ATOM 1379 C CA . THR A 1 21 ? -3.474 18.022 -9.220 1.00 73.25 21 THR A CA 4
ATOM 1380 C C . THR A 1 21 ? -2.311 17.078 -9.503 1.00 42.42 21 THR A C 4
ATOM 1381 O O . THR A 1 21 ? -1.844 16.370 -8.612 1.00 35.22 21 THR A O 4
ATOM 1391 N N . GLU A 1 22 ? -1.846 17.075 -10.749 1.00 15.42 22 GLU A N 4
ATOM 1392 C CA . GLU A 1 22 ? -0.737 16.218 -11.148 1.00 24.25 22 GLU A CA 4
ATOM 1393 C C . GLU A 1 22 ? 0.528 16.568 -10.369 1.00 44.02 22 GLU A C 4
ATOM 1394 O O . GLU A 1 22 ? 1.389 15.717 -10.146 1.00 63.42 22 GLU A O 4
ATOM 1406 N N . PHE A 1 23 ? 0.634 17.828 -9.959 1.00 31.41 23 PHE A N 4
ATOM 1407 C CA . PHE A 1 23 ? 1.794 18.292 -9.207 1.00 13.11 23 PHE A CA 4
ATOM 1408 C C . PHE A 1 23 ? 1.761 17.764 -7.776 1.00 23.22 23 PHE A C 4
ATOM 1409 O O . PHE A 1 23 ? 2.803 17.506 -7.174 1.00 44.32 23 PHE A O 4
ATOM 1426 N N . ALA A 1 24 ? 0.557 17.605 -7.237 1.00 53.41 24 ALA A N 4
ATOM 1427 C CA . ALA A 1 24 ? 0.387 17.107 -5.878 1.00 24.21 24 ALA A CA 4
ATOM 1428 C C . ALA A 1 24 ? 0.998 15.718 -5.722 1.00 43.24 24 ALA A C 4
ATOM 1429 O O . ALA A 1 24 ? 1.669 15.433 -4.731 1.00 63.53 24 ALA A O 4
ATOM 1436 N N . ALA A 1 25 ? 0.761 14.859 -6.708 1.00 33.42 25 ALA A N 4
ATOM 1437 C CA . ALA A 1 25 ? 1.289 13.500 -6.680 1.00 51.45 25 ALA A CA 4
ATOM 1438 C C . ALA A 1 25 ? 2.769 13.479 -7.047 1.00 0.42 25 ALA A C 4
ATOM 1439 O O . ALA A 1 25 ? 3.168 12.840 -8.020 1.00 4.15 25 ALA A O 4
ATOM 1445 N N . ALA A 1 26 ? 3.578 14.183 -6.262 1.00 2.32 26 ALA A N 4
ATOM 1446 C CA . ALA A 1 26 ? 5.014 14.244 -6.503 1.00 43.13 26 ALA A CA 4
ATOM 1447 C C . ALA A 1 26 ? 5.639 12.854 -6.452 1.00 71.13 26 ALA A C 4
ATOM 1448 O O . ALA A 1 26 ? 6.190 12.374 -7.443 1.00 21.13 26 ALA A O 4
ATOM 1455 N N . SER A 1 27 ? 5.550 12.212 -5.292 1.00 15.24 27 SER A N 4
ATOM 1456 C CA . SER A 1 27 ? 6.110 10.878 -5.110 1.00 42.44 27 SER A CA 4
ATOM 1457 C C . SER A 1 27 ? 5.909 10.395 -3.677 1.00 63.35 27 SER A C 4
ATOM 1458 O O . SER A 1 27 ? 6.587 10.850 -2.756 1.00 22.21 27 SER A O 4
ATOM 1486 N N . PHE A 1 29 ? 6.856 7.883 -2.459 1.00 43.22 29 PHE A N 4
ATOM 1487 C CA . PHE A 1 29 ? 8.081 7.218 -2.029 1.00 75.22 29 PHE A CA 4
ATOM 1488 C C . PHE A 1 29 ? 9.075 8.224 -1.458 1.00 50.53 29 PHE A C 4
ATOM 1489 O O . PHE A 1 29 ? 9.694 7.983 -0.421 1.00 42.12 29 PHE A O 4
ATOM 1506 N N . LEU A 1 30 ? 9.223 9.353 -2.143 1.00 4.34 30 LEU A N 4
ATOM 1507 C CA . LEU A 1 30 ? 10.143 10.398 -1.705 1.00 71.01 30 LEU A CA 4
ATOM 1508 C C . LEU A 1 30 ? 9.495 11.287 -0.648 1.00 74.54 30 LEU A C 4
ATOM 1509 O O . LEU A 1 30 ? 9.828 11.206 0.534 1.00 55.31 30 LEU A O 4
ATOM 1525 N N . GLY A 1 1 ? 1.879 -0.887 -2.956 1.00 62.34 1 GLY A N 5
ATOM 1526 C CA . GLY A 1 1 ? 0.868 -0.076 -3.608 1.00 73.11 1 GLY A CA 5
ATOM 1527 C C . GLY A 1 1 ? 1.266 1.383 -3.701 1.00 44.43 1 GLY A C 5
ATOM 1528 O O . GLY A 1 1 ? 1.074 2.148 -2.756 1.00 34.21 1 GLY A O 5
ATOM 1532 N N . TRP A 1 2 ? 1.825 1.770 -4.842 1.00 50.43 2 TRP A N 5
ATOM 1533 C CA . TRP A 1 2 ? 2.254 3.148 -5.054 1.00 53.33 2 TRP A CA 5
ATOM 1534 C C . TRP A 1 2 ? 1.072 4.107 -4.958 1.00 41.03 2 TRP A C 5
ATOM 1535 O O . TRP A 1 2 ? 1.239 5.282 -4.631 1.00 54.25 2 TRP A O 5
ATOM 1556 N N . VAL A 1 3 ? -0.122 3.598 -5.245 1.00 11.33 3 VAL A N 5
ATOM 1557 C CA . VAL A 1 3 ? -1.332 4.410 -5.189 1.00 71.11 3 VAL A CA 5
ATOM 1558 C C . VAL A 1 3 ? -1.628 4.858 -3.762 1.00 74.42 3 VAL A C 5
ATOM 1559 O O . VAL A 1 3 ? -2.272 5.883 -3.544 1.00 11.43 3 VAL A O 5
ATOM 1572 N N . ALA A 1 4 ? -1.154 4.081 -2.794 1.00 4.23 4 ALA A N 5
ATOM 1573 C CA . ALA A 1 4 ? -1.365 4.399 -1.387 1.00 13.01 4 ALA A CA 5
ATOM 1574 C C . ALA A 1 4 ? -0.489 5.568 -0.950 1.00 50.24 4 ALA A C 5
ATOM 1575 O O . ALA A 1 4 ? -0.933 6.449 -0.213 1.00 21.32 4 ALA A O 5
ATOM 1582 N N . CYS A 1 5 ? 0.758 5.571 -1.410 1.00 31.23 5 CYS A N 5
ATOM 1583 C CA . CYS A 1 5 ? 1.698 6.631 -1.066 1.00 73.00 5 CYS A CA 5
ATOM 1584 C C . CYS A 1 5 ? 1.239 7.970 -1.635 1.00 52.33 5 CYS A C 5
ATOM 1585 O O . CYS A 1 5 ? 1.139 8.963 -0.914 1.00 30.35 5 CYS A O 5
ATOM 1592 N N . VAL A 1 6 ? 0.960 7.991 -2.935 1.00 24.51 6 VAL A N 5
ATOM 1593 C CA . VAL A 1 6 ? 0.511 9.207 -3.602 1.00 34.34 6 VAL A CA 5
ATOM 1594 C C . VAL A 1 6 ? -0.790 9.718 -2.993 1.00 12.10 6 VAL A C 5
ATOM 1595 O O . VAL A 1 6 ? -1.084 10.912 -3.042 1.00 62.23 6 VAL A O 5
ATOM 1608 N N . GLY A 1 7 ? -1.567 8.805 -2.418 1.00 14.33 7 GLY A N 5
ATOM 1609 C CA . GLY A 1 7 ? -2.828 9.183 -1.807 1.00 13.22 7 GLY A CA 5
ATOM 1610 C C . GLY A 1 7 ? -2.656 10.225 -0.719 1.00 54.13 7 GLY A C 5
ATOM 1611 O O . GLY A 1 7 ? -3.602 10.931 -0.372 1.00 15.21 7 GLY A O 5
ATOM 1615 N N . ALA A 1 8 ? -1.446 10.320 -0.179 1.00 43.54 8 ALA A N 5
ATOM 1616 C CA . ALA A 1 8 ? -1.153 11.284 0.875 1.00 71.33 8 ALA A CA 5
ATOM 1617 C C . ALA A 1 8 ? -1.209 12.712 0.344 1.00 42.21 8 ALA A C 5
ATOM 1618 O O . ALA A 1 8 ? -1.996 13.532 0.819 1.00 60.44 8 ALA A O 5
ATOM 1625 N N . CYS A 1 9 ? -0.368 13.005 -0.643 1.00 12.03 9 CYS A N 5
ATOM 1626 C CA . CYS A 1 9 ? -0.320 14.335 -1.238 1.00 13.03 9 CYS A CA 5
ATOM 1627 C C . CYS A 1 9 ? -1.521 14.566 -2.151 1.00 63.33 9 CYS A C 5
ATOM 1628 O O . CYS A 1 9 ? -1.936 15.702 -2.374 1.00 4.33 9 CYS A O 5
ATOM 1635 N N . GLY A 1 10 ? -2.075 13.478 -2.678 1.00 25.40 10 GLY A N 5
ATOM 1636 C CA . GLY A 1 10 ? -3.221 13.582 -3.561 1.00 15.21 10 GLY A CA 5
ATOM 1637 C C . GLY A 1 10 ? -4.426 14.198 -2.876 1.00 62.34 10 GLY A C 5
ATOM 1638 O O . GLY A 1 10 ? -5.195 14.933 -3.497 1.00 62.42 10 GLY A O 5
ATOM 1642 N N . THR A 1 11 ? -4.593 13.897 -1.592 1.00 60.43 11 THR A N 5
ATOM 1643 C CA . THR A 1 11 ? -5.714 14.423 -0.824 1.00 23.35 11 THR A CA 5
ATOM 1644 C C . THR A 1 11 ? -5.693 15.947 -0.794 1.00 70.31 11 THR A C 5
ATOM 1645 O O . THR A 1 11 ? -6.698 16.597 -1.082 1.00 62.02 11 THR A O 5
ATOM 1656 N N . VAL A 1 12 ? -4.542 16.512 -0.445 1.00 23.35 12 VAL A N 5
ATOM 1657 C CA . VAL A 1 12 ? -4.390 17.960 -0.379 1.00 43.33 12 VAL A CA 5
ATOM 1658 C C . VAL A 1 12 ? -4.357 18.573 -1.775 1.00 74.20 12 VAL A C 5
ATOM 1659 O O . VAL A 1 12 ? -4.763 19.719 -1.972 1.00 35.42 12 VAL A O 5
ATOM 1672 N N . CYS A 1 13 ? -3.872 17.802 -2.742 1.00 72.14 13 CYS A N 5
ATOM 1673 C CA . CYS A 1 13 ? -3.786 18.267 -4.121 1.00 54.33 13 CYS A CA 5
ATOM 1674 C C . CYS A 1 13 ? -5.149 18.736 -4.623 1.00 11.41 13 CYS A C 5
ATOM 1675 O O . CYS A 1 13 ? -5.329 19.907 -4.961 1.00 73.04 13 CYS A O 5
ATOM 1682 N N . LEU A 1 14 ? -6.106 17.816 -4.668 1.00 24.41 14 LEU A N 5
ATOM 1683 C CA . LEU A 1 14 ? -7.453 18.134 -5.128 1.00 20.14 14 LEU A CA 5
ATOM 1684 C C . LEU A 1 14 ? -8.123 19.140 -4.197 1.00 25.22 14 LEU A C 5
ATOM 1685 O O . LEU A 1 14 ? -8.836 20.036 -4.646 1.00 14.13 14 LEU A O 5
ATOM 1701 N N . ALA A 1 15 ? -7.885 18.986 -2.898 1.00 71.23 15 ALA A N 5
ATOM 1702 C CA . ALA A 1 15 ? -8.462 19.883 -1.905 1.00 24.04 15 ALA A CA 5
ATOM 1703 C C . ALA A 1 15 ? -8.075 21.331 -2.183 1.00 5.53 15 ALA A C 5
ATOM 1704 O O . ALA A 1 15 ? -8.860 22.250 -1.949 1.00 31.23 15 ALA A O 5
ATOM 1711 N N . SER A 1 16 ? -6.859 21.529 -2.683 1.00 22.24 16 SER A N 5
ATOM 1712 C CA . SER A 1 16 ? -6.366 22.867 -2.988 1.00 61.22 16 SER A CA 5
ATOM 1713 C C . SER A 1 16 ? -6.471 23.156 -4.483 1.00 3.14 16 SER A C 5
ATOM 1714 O O . SER A 1 16 ? -5.770 24.019 -5.010 1.00 21.30 16 SER A O 5
ATOM 1722 N N . GLY A 1 17 ? -7.353 22.427 -5.160 1.00 3.12 17 GLY A N 5
ATOM 1723 C CA . GLY A 1 17 ? -7.534 22.619 -6.587 1.00 11.22 17 GLY A CA 5
ATOM 1724 C C . GLY A 1 17 ? -7.502 21.314 -7.356 1.00 62.43 17 GLY A C 5
ATOM 1725 O O . GLY A 1 17 ? -8.526 20.649 -7.508 1.00 41.14 17 GLY A O 5
ATOM 1729 N N . GLY A 1 18 ? -6.321 20.945 -7.845 1.00 53.41 18 GLY A N 5
ATOM 1730 C CA . GLY A 1 18 ? -6.182 19.713 -8.599 1.00 13.11 18 GLY A CA 5
ATOM 1731 C C . GLY A 1 18 ? -5.341 19.889 -9.848 1.00 12.04 18 GLY A C 5
ATOM 1732 O O . GLY A 1 18 ? -4.832 18.916 -10.404 1.00 5.21 18 GLY A O 5
ATOM 1736 N N . VAL A 1 19 ? -5.196 21.134 -10.291 1.00 71.31 19 VAL A N 5
ATOM 1737 C CA . VAL A 1 19 ? -4.411 21.434 -11.483 1.00 15.23 19 VAL A CA 5
ATOM 1738 C C . VAL A 1 19 ? -2.949 21.049 -11.289 1.00 72.34 19 VAL A C 5
ATOM 1739 O O . VAL A 1 19 ? -2.238 20.768 -12.253 1.00 22.41 19 VAL A O 5
ATOM 1752 N N . GLY A 1 20 ? -2.506 21.037 -10.036 1.00 15.24 20 GLY A N 5
ATOM 1753 C CA . GLY A 1 20 ? -1.131 20.684 -9.738 1.00 3.20 20 GLY A CA 5
ATOM 1754 C C . GLY A 1 20 ? -1.019 19.381 -8.972 1.00 31.00 20 GLY A C 5
ATOM 1755 O O . GLY A 1 20 ? -0.027 19.139 -8.284 1.00 31.24 20 GLY A O 5
ATOM 1759 N N . THR A 1 21 ? -2.041 18.538 -9.089 1.00 45.02 21 THR A N 5
ATOM 1760 C CA . THR A 1 21 ? -2.055 17.254 -8.400 1.00 64.11 21 THR A CA 5
ATOM 1761 C C . THR A 1 21 ? -0.763 16.483 -8.647 1.00 50.04 21 THR A C 5
ATOM 1762 O O . THR A 1 21 ? -0.220 15.857 -7.738 1.00 3.42 21 THR A O 5
ATOM 1772 N N . GLU A 1 22 ? -0.277 16.533 -9.884 1.00 4.34 22 GLU A N 5
ATOM 1773 C CA . GLU A 1 22 ? 0.952 15.839 -10.249 1.00 63.41 22 GLU A CA 5
ATOM 1774 C C . GLU A 1 22 ? 2.136 16.368 -9.445 1.00 22.32 22 GLU A C 5
ATOM 1775 O O . GLU A 1 22 ? 3.046 15.617 -9.091 1.00 13.12 22 GLU A O 5
ATOM 1787 N N . PHE A 1 23 ? 2.118 17.666 -9.160 1.00 72.41 23 PHE A N 5
ATOM 1788 C CA . PHE A 1 23 ? 3.190 18.297 -8.399 1.00 72.41 23 PHE A CA 5
ATOM 1789 C C . PHE A 1 23 ? 3.111 17.909 -6.925 1.00 44.42 23 PHE A C 5
ATOM 1790 O O . PHE A 1 23 ? 4.068 17.380 -6.360 1.00 33.01 23 PHE A O 5
ATOM 1807 N N . ALA A 1 24 ? 1.965 18.178 -6.309 1.00 51.22 24 ALA A N 5
ATOM 1808 C CA . ALA A 1 24 ? 1.760 17.857 -4.902 1.00 41.22 24 ALA A CA 5
ATOM 1809 C C . ALA A 1 24 ? 1.898 16.359 -4.655 1.00 74.44 24 ALA A C 5
ATOM 1810 O O . ALA A 1 24 ? 2.751 15.923 -3.883 1.00 61.04 24 ALA A O 5
ATOM 1817 N N . ALA A 1 25 ? 1.051 15.575 -5.316 1.00 24.24 25 ALA A N 5
ATOM 1818 C CA . ALA A 1 25 ? 1.080 14.125 -5.169 1.00 31.05 25 ALA A CA 5
ATOM 1819 C C . ALA A 1 25 ? 2.233 13.515 -5.959 1.00 54.41 25 ALA A C 5
ATOM 1820 O O . ALA A 1 25 ? 2.020 12.697 -6.853 1.00 61.20 25 ALA A O 5
ATOM 1826 N N . ALA A 1 26 ? 3.453 13.921 -5.624 1.00 62.42 26 ALA A N 5
ATOM 1827 C CA . ALA A 1 26 ? 4.639 13.413 -6.302 1.00 45.13 26 ALA A CA 5
ATOM 1828 C C . ALA A 1 26 ? 4.769 11.904 -6.127 1.00 33.23 26 ALA A C 5
ATOM 1829 O O . ALA A 1 26 ? 4.544 11.139 -7.064 1.00 71.34 26 ALA A O 5
ATOM 1836 N N . SER A 1 27 ? 5.133 11.482 -4.920 1.00 11.21 27 SER A N 5
ATOM 1837 C CA . SER A 1 27 ? 5.296 10.064 -4.623 1.00 25.11 27 SER A CA 5
ATOM 1838 C C . SER A 1 27 ? 5.763 9.860 -3.184 1.00 55.45 27 SER A C 5
ATOM 1839 O O . SER A 1 27 ? 6.746 10.459 -2.748 1.00 14.41 27 SER A O 5
ATOM 1867 N N . PHE A 1 29 ? 7.282 7.593 -2.072 1.00 21.30 29 PHE A N 5
ATOM 1868 C CA . PHE A 1 29 ? 8.607 6.984 -2.106 1.00 50.32 29 PHE A CA 5
ATOM 1869 C C . PHE A 1 29 ? 9.695 8.053 -2.161 1.00 31.21 29 PHE A C 5
ATOM 1870 O O . PHE A 1 29 ? 10.797 7.860 -1.646 1.00 62.23 29 PHE A O 5
ATOM 1887 N N . LEU A 1 30 ? 9.378 9.180 -2.789 1.00 34.34 30 LEU A N 5
ATOM 1888 C CA . LEU A 1 30 ? 10.327 10.280 -2.912 1.00 43.21 30 LEU A CA 5
ATOM 1889 C C . LEU A 1 30 ? 10.312 11.156 -1.663 1.00 73.41 30 LEU A C 5
ATOM 1890 O O . LEU A 1 30 ? 9.348 11.879 -1.412 1.00 21.14 30 LEU A O 5
ATOM 1906 N N . GLY A 1 1 ? 2.231 -1.336 -2.551 1.00 64.10 1 GLY A N 6
ATOM 1907 C CA . GLY A 1 1 ? 1.650 -0.266 -1.762 1.00 43.41 1 GLY A CA 6
ATOM 1908 C C . GLY A 1 1 ? 1.638 1.058 -2.501 1.00 3.15 1 GLY A C 6
ATOM 1909 O O . GLY A 1 1 ? 1.830 2.114 -1.898 1.00 1.22 1 GLY A O 6
ATOM 1913 N N . TRP A 1 2 ? 1.414 1.002 -3.808 1.00 62.23 2 TRP A N 6
ATOM 1914 C CA . TRP A 1 2 ? 1.380 2.206 -4.630 1.00 51.31 2 TRP A CA 6
ATOM 1915 C C . TRP A 1 2 ? 0.159 3.057 -4.298 1.00 3.40 2 TRP A C 6
ATOM 1916 O O . TRP A 1 2 ? 0.208 4.285 -4.371 1.00 50.44 2 TRP A O 6
ATOM 1937 N N . VAL A 1 3 ? -0.935 2.398 -3.932 1.00 72.31 3 VAL A N 6
ATOM 1938 C CA . VAL A 1 3 ? -2.168 3.095 -3.587 1.00 75.32 3 VAL A CA 6
ATOM 1939 C C . VAL A 1 3 ? -1.978 3.972 -2.355 1.00 42.11 3 VAL A C 6
ATOM 1940 O O . VAL A 1 3 ? -2.599 5.027 -2.229 1.00 74.34 3 VAL A O 6
ATOM 1953 N N . ALA A 1 4 ? -1.113 3.529 -1.448 1.00 52.21 4 ALA A N 6
ATOM 1954 C CA . ALA A 1 4 ? -0.838 4.275 -0.227 1.00 12.44 4 ALA A CA 6
ATOM 1955 C C . ALA A 1 4 ? 0.047 5.484 -0.509 1.00 41.33 4 ALA A C 6
ATOM 1956 O O . ALA A 1 4 ? -0.129 6.548 0.086 1.00 44.15 4 ALA A O 6
ATOM 1963 N N . CYS A 1 5 ? 0.999 5.314 -1.420 1.00 45.32 5 CYS A N 6
ATOM 1964 C CA . CYS A 1 5 ? 1.914 6.391 -1.781 1.00 72.24 5 CYS A CA 6
ATOM 1965 C C . CYS A 1 5 ? 1.163 7.543 -2.443 1.00 61.11 5 CYS A C 6
ATOM 1966 O O . CYS A 1 5 ? 1.449 8.713 -2.188 1.00 21.24 5 CYS A O 6
ATOM 1973 N N . VAL A 1 6 ? 0.201 7.203 -3.295 1.00 12.21 6 VAL A N 6
ATOM 1974 C CA . VAL A 1 6 ? -0.592 8.208 -3.993 1.00 14.14 6 VAL A CA 6
ATOM 1975 C C . VAL A 1 6 ? -1.380 9.067 -3.009 1.00 62.32 6 VAL A C 6
ATOM 1976 O O . VAL A 1 6 ? -1.207 10.283 -2.954 1.00 45.41 6 VAL A O 6
ATOM 1989 N N . GLY A 1 7 ? -2.247 8.424 -2.233 1.00 22.42 7 GLY A N 6
ATOM 1990 C CA . GLY A 1 7 ? -3.048 9.144 -1.261 1.00 33.02 7 GLY A CA 6
ATOM 1991 C C . GLY A 1 7 ? -2.205 9.799 -0.185 1.00 41.22 7 GLY A C 6
ATOM 1992 O O . GLY A 1 7 ? -2.645 10.745 0.467 1.00 4.24 7 GLY A O 6
ATOM 1996 N N . ALA A 1 8 ? -0.990 9.294 0.001 1.00 2.23 8 ALA A N 6
ATOM 1997 C CA . ALA A 1 8 ? -0.083 9.837 1.005 1.00 22.21 8 ALA A CA 6
ATOM 1998 C C . ALA A 1 8 ? 0.363 11.248 0.637 1.00 62.35 8 ALA A C 6
ATOM 1999 O O . ALA A 1 8 ? 0.763 12.029 1.500 1.00 15.23 8 ALA A O 6
ATOM 2006 N N . CYS A 1 9 ? 0.294 11.568 -0.651 1.00 75.22 9 CYS A N 6
ATOM 2007 C CA . CYS A 1 9 ? 0.691 12.884 -1.135 1.00 41.31 9 CYS A CA 6
ATOM 2008 C C . CYS A 1 9 ? -0.006 13.988 -0.345 1.00 31.25 9 CYS A C 6
ATOM 2009 O O . CYS A 1 9 ? 0.614 14.667 0.472 1.00 11.34 9 CYS A O 6
ATOM 2016 N N . GLY A 1 10 ? -1.301 14.160 -0.594 1.00 62.42 10 GLY A N 6
ATOM 2017 C CA . GLY A 1 10 ? -2.061 15.181 0.102 1.00 52.23 10 GLY A CA 6
ATOM 2018 C C . GLY A 1 10 ? -3.450 15.364 -0.476 1.00 54.43 10 GLY A C 6
ATOM 2019 O O . GLY A 1 10 ? -3.608 15.582 -1.678 1.00 71.12 10 GLY A O 6
ATOM 2023 N N . THR A 1 11 ? -4.463 15.275 0.381 1.00 60.14 11 THR A N 6
ATOM 2024 C CA . THR A 1 11 ? -5.846 15.429 -0.052 1.00 11.43 11 THR A CA 6
ATOM 2025 C C . THR A 1 11 ? -6.078 16.802 -0.673 1.00 61.12 11 THR A C 6
ATOM 2026 O O . THR A 1 11 ? -7.043 17.006 -1.410 1.00 42.00 11 THR A O 6
ATOM 2037 N N . VAL A 1 12 ? -5.187 17.741 -0.372 1.00 64.01 12 VAL A N 6
ATOM 2038 C CA . VAL A 1 12 ? -5.293 19.095 -0.903 1.00 72.30 12 VAL A CA 6
ATOM 2039 C C . VAL A 1 12 ? -4.956 19.130 -2.389 1.00 52.14 12 VAL A C 6
ATOM 2040 O O . VAL A 1 12 ? -5.291 20.086 -3.091 1.00 24.44 12 VAL A O 6
ATOM 2053 N N . CYS A 1 13 ? -4.292 18.082 -2.865 1.00 51.00 13 CYS A N 6
ATOM 2054 C CA . CYS A 1 13 ? -3.909 17.992 -4.269 1.00 21.43 13 CYS A CA 6
ATOM 2055 C C . CYS A 1 13 ? -5.126 18.151 -5.176 1.00 65.20 13 CYS A C 6
ATOM 2056 O O . CYS A 1 13 ? -5.222 19.111 -5.941 1.00 42.23 13 CYS A O 6
ATOM 2063 N N . LEU A 1 14 ? -6.052 17.203 -5.085 1.00 13.51 14 LEU A N 6
ATOM 2064 C CA . LEU A 1 14 ? -7.264 17.238 -5.897 1.00 22.32 14 LEU A CA 6
ATOM 2065 C C . LEU A 1 14 ? -8.131 18.437 -5.530 1.00 15.31 14 LEU A C 6
ATOM 2066 O O . LEU A 1 14 ? -8.857 18.971 -6.369 1.00 33.45 14 LEU A O 6
ATOM 2082 N N . ALA A 1 15 ? -8.049 18.858 -4.272 1.00 34.21 15 ALA A N 6
ATOM 2083 C CA . ALA A 1 15 ? -8.824 19.997 -3.795 1.00 64.01 15 ALA A CA 6
ATOM 2084 C C . ALA A 1 15 ? -8.527 21.246 -4.619 1.00 34.51 15 ALA A C 6
ATOM 2085 O O . ALA A 1 15 ? -9.340 22.168 -4.680 1.00 32.03 15 ALA A O 6
ATOM 2092 N N . SER A 1 16 ? -7.358 21.268 -5.251 1.00 13.31 16 SER A N 6
ATOM 2093 C CA . SER A 1 16 ? -6.953 22.406 -6.068 1.00 1.23 16 SER A CA 6
ATOM 2094 C C . SER A 1 16 ? -7.300 22.173 -7.535 1.00 64.40 16 SER A C 6
ATOM 2095 O O . SER A 1 16 ? -6.712 22.782 -8.428 1.00 33.01 16 SER A O 6
ATOM 2103 N N . GLY A 1 17 ? -8.259 21.284 -7.776 1.00 12.21 17 GLY A N 6
ATOM 2104 C CA . GLY A 1 17 ? -8.668 20.985 -9.136 1.00 34.44 17 GLY A CA 6
ATOM 2105 C C . GLY A 1 17 ? -7.844 19.875 -9.758 1.00 34.22 17 GLY A C 6
ATOM 2106 O O . GLY A 1 17 ? -8.391 18.929 -10.323 1.00 61.42 17 GLY A O 6
ATOM 2110 N N . GLY A 1 18 ? -6.524 19.991 -9.655 1.00 42.22 18 GLY A N 6
ATOM 2111 C CA . GLY A 1 18 ? -5.644 18.984 -10.219 1.00 33.23 18 GLY A CA 6
ATOM 2112 C C . GLY A 1 18 ? -4.266 19.529 -10.535 1.00 3.02 18 GLY A C 6
ATOM 2113 O O . GLY A 1 18 ? -3.305 18.770 -10.667 1.00 12.33 18 GLY A O 6
ATOM 2117 N N . VAL A 1 19 ? -4.167 20.849 -10.658 1.00 70.15 19 VAL A N 6
ATOM 2118 C CA . VAL A 1 19 ? -2.896 21.495 -10.962 1.00 1.31 19 VAL A CA 6
ATOM 2119 C C . VAL A 1 19 ? -1.878 21.254 -9.853 1.00 11.22 19 VAL A C 6
ATOM 2120 O O . VAL A 1 19 ? -0.672 21.243 -10.094 1.00 61.34 19 VAL A O 6
ATOM 2133 N N . GLY A 1 20 ? -2.374 21.061 -8.634 1.00 65.00 20 GLY A N 6
ATOM 2134 C CA . GLY A 1 20 ? -1.494 20.822 -7.505 1.00 3.01 20 GLY A CA 6
ATOM 2135 C C . GLY A 1 20 ? -1.156 19.354 -7.334 1.00 4.41 20 GLY A C 6
ATOM 2136 O O . GLY A 1 20 ? -0.268 19.000 -6.557 1.00 35.43 20 GLY A O 6
ATOM 2140 N N . THR A 1 21 ? -1.865 18.496 -8.060 1.00 52.44 21 THR A N 6
ATOM 2141 C CA . THR A 1 21 ? -1.638 17.059 -7.984 1.00 21.15 21 THR A CA 6
ATOM 2142 C C . THR A 1 21 ? -0.159 16.727 -8.144 1.00 22.24 21 THR A C 6
ATOM 2143 O O . THR A 1 21 ? 0.415 16.003 -7.331 1.00 30.22 21 THR A O 6
ATOM 2153 N N . GLU A 1 22 ? 0.453 17.261 -9.196 1.00 54.31 22 GLU A N 6
ATOM 2154 C CA . GLU A 1 22 ? 1.866 17.020 -9.461 1.00 40.24 22 GLU A CA 6
ATOM 2155 C C . GLU A 1 22 ? 2.730 17.535 -8.314 1.00 64.10 22 GLU A C 6
ATOM 2156 O O . GLU A 1 22 ? 3.828 17.032 -8.075 1.00 23.30 22 GLU A O 6
ATOM 2168 N N . PHE A 1 23 ? 2.227 18.542 -7.607 1.00 62.35 23 PHE A N 6
ATOM 2169 C CA . PHE A 1 23 ? 2.953 19.127 -6.486 1.00 60.50 23 PHE A CA 6
ATOM 2170 C C . PHE A 1 23 ? 2.843 18.243 -5.247 1.00 20.02 23 PHE A C 6
ATOM 2171 O O . PHE A 1 23 ? 3.846 17.747 -4.734 1.00 12.42 23 PHE A O 6
ATOM 2188 N N . ALA A 1 24 ? 1.617 18.051 -4.771 1.00 50.12 24 ALA A N 6
ATOM 2189 C CA . ALA A 1 24 ? 1.375 17.227 -3.594 1.00 33.13 24 ALA A CA 6
ATOM 2190 C C . ALA A 1 24 ? 1.794 15.782 -3.840 1.00 21.44 24 ALA A C 6
ATOM 2191 O O . ALA A 1 24 ? 2.658 15.249 -3.144 1.00 2.23 24 ALA A O 6
ATOM 2198 N N . ALA A 1 25 ? 1.176 15.152 -4.833 1.00 72.22 25 ALA A N 6
ATOM 2199 C CA . ALA A 1 25 ? 1.486 13.768 -5.171 1.00 43.33 25 ALA A CA 6
ATOM 2200 C C . ALA A 1 25 ? 2.793 13.674 -5.951 1.00 25.23 25 ALA A C 6
ATOM 2201 O O . ALA A 1 25 ? 2.817 13.199 -7.086 1.00 23.23 25 ALA A O 6
ATOM 2207 N N . ALA A 1 26 ? 3.879 14.130 -5.334 1.00 70.32 26 ALA A N 6
ATOM 2208 C CA . ALA A 1 26 ? 5.190 14.095 -5.970 1.00 60.02 26 ALA A CA 6
ATOM 2209 C C . ALA A 1 26 ? 5.591 12.667 -6.323 1.00 64.22 26 ALA A C 6
ATOM 2210 O O . ALA A 1 26 ? 5.635 12.296 -7.496 1.00 44.22 26 ALA A O 6
ATOM 2217 N N . SER A 1 27 ? 5.884 11.869 -5.301 1.00 10.42 27 SER A N 6
ATOM 2218 C CA . SER A 1 27 ? 6.286 10.483 -5.504 1.00 24.41 27 SER A CA 6
ATOM 2219 C C . SER A 1 27 ? 6.608 9.810 -4.173 1.00 34.32 27 SER A C 6
ATOM 2220 O O . SER A 1 27 ? 7.653 10.062 -3.573 1.00 52.30 27 SER A O 6
ATOM 2248 N N . PHE A 1 29 ? 7.600 7.072 -3.716 1.00 23.43 29 PHE A N 6
ATOM 2249 C CA . PHE A 1 29 ? 8.788 6.246 -3.900 1.00 60.10 29 PHE A CA 6
ATOM 2250 C C . PHE A 1 29 ? 10.058 7.060 -3.669 1.00 14.05 29 PHE A C 6
ATOM 2251 O O . PHE A 1 29 ? 10.988 6.604 -3.003 1.00 4.4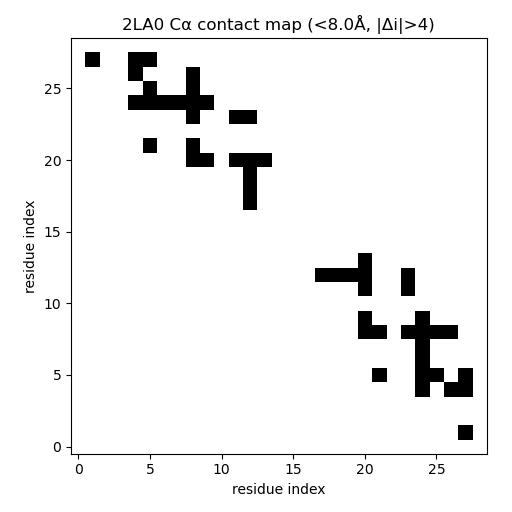3 29 PHE A O 6
ATOM 2268 N N . LEU A 1 30 ? 10.089 8.267 -4.223 1.00 74.31 30 LEU A N 6
ATOM 2269 C CA . LEU A 1 30 ? 11.244 9.146 -4.078 1.00 72.25 30 LEU A CA 6
ATOM 2270 C C . LEU A 1 30 ? 11.167 9.935 -2.776 1.00 4.44 30 LEU A C 6
ATOM 2271 O O . LEU A 1 30 ? 12.151 10.041 -2.044 1.00 2.34 30 LEU A O 6
ATOM 2287 N N . GLY A 1 1 ? 2.231 -0.105 -3.835 1.00 22.25 1 GLY A N 7
ATOM 2288 C CA . GLY A 1 1 ? 3.370 0.616 -4.372 1.00 52.23 1 GLY A CA 7
ATOM 2289 C C . GLY A 1 1 ? 3.124 2.110 -4.455 1.00 35.42 1 GLY A C 7
ATOM 2290 O O . GLY A 1 1 ? 2.491 2.691 -3.573 1.00 21.41 1 GLY A O 7
ATOM 2294 N N . TRP A 1 2 ? 3.625 2.732 -5.515 1.00 42.30 2 TRP A N 7
ATOM 2295 C CA . TRP A 1 2 ? 3.457 4.168 -5.708 1.00 45.31 2 TRP A CA 7
ATOM 2296 C C . TRP A 1 2 ? 1.994 4.517 -5.955 1.00 50.03 2 TRP A C 7
ATOM 2297 O O . TRP A 1 2 ? 1.556 5.634 -5.677 1.00 62.52 2 TRP A O 7
ATOM 2318 N N . VAL A 1 3 ? 1.241 3.555 -6.479 1.00 60.03 3 VAL A N 7
ATOM 2319 C CA . VAL A 1 3 ? -0.174 3.761 -6.763 1.00 33.34 3 VAL A CA 7
ATOM 2320 C C . VAL A 1 3 ? -0.949 4.078 -5.489 1.00 13.33 3 VAL A C 7
ATOM 2321 O O . VAL A 1 3 ? -1.955 4.787 -5.522 1.00 43.02 3 VAL A O 7
ATOM 2334 N N . ALA A 1 4 ? -0.474 3.549 -4.366 1.00 41.31 4 ALA A N 7
ATOM 2335 C CA . ALA A 1 4 ? -1.121 3.778 -3.080 1.00 44.40 4 ALA A CA 7
ATOM 2336 C C . ALA A 1 4 ? -0.800 5.170 -2.544 1.00 62.34 4 ALA A C 7
ATOM 2337 O O . ALA A 1 4 ? -1.616 5.786 -1.859 1.00 34.21 4 ALA A O 7
ATOM 2344 N N . CYS A 1 5 ? 0.394 5.660 -2.861 1.00 23.54 5 CYS A N 7
ATOM 2345 C CA . CYS A 1 5 ? 0.824 6.978 -2.410 1.00 62.25 5 CYS A CA 7
ATOM 2346 C C . CYS A 1 5 ? -0.022 8.074 -3.051 1.00 41.13 5 CYS A C 7
ATOM 2347 O O . CYS A 1 5 ? -0.214 9.144 -2.473 1.00 24.33 5 CYS A O 7
ATOM 2354 N N . VAL A 1 6 ? -0.526 7.800 -4.250 1.00 53.03 6 VAL A N 7
ATOM 2355 C CA . VAL A 1 6 ? -1.353 8.761 -4.970 1.00 11.51 6 VAL A CA 7
ATOM 2356 C C . VAL A 1 6 ? -2.602 9.118 -4.172 1.00 0.34 6 VAL A C 7
ATOM 2357 O O . VAL A 1 6 ? -3.162 10.202 -4.327 1.00 54.44 6 VAL A O 7
ATOM 2370 N N . GLY A 1 7 ? -3.033 8.198 -3.315 1.00 32.34 7 GLY A N 7
ATOM 2371 C CA . GLY A 1 7 ? -4.213 8.434 -2.504 1.00 33.04 7 GLY A CA 7
ATOM 2372 C C . GLY A 1 7 ? -4.061 9.639 -1.596 1.00 74.41 7 GLY A C 7
ATOM 2373 O O . GLY A 1 7 ? -4.933 10.506 -1.554 1.00 12.02 7 GLY A O 7
ATOM 2377 N N . ALA A 1 8 ? -2.952 9.692 -0.867 1.00 23.23 8 ALA A N 7
ATOM 2378 C CA . ALA A 1 8 ? -2.689 10.799 0.044 1.00 24.01 8 ALA A CA 7
ATOM 2379 C C . ALA A 1 8 ? -2.402 12.085 -0.723 1.00 41.15 8 ALA A C 7
ATOM 2380 O O . ALA A 1 8 ? -2.642 13.185 -0.224 1.00 61.23 8 ALA A O 7
ATOM 2387 N N . CYS A 1 9 ? -1.886 11.940 -1.940 1.00 15.33 9 CYS A N 7
ATOM 2388 C CA . CYS A 1 9 ? -1.566 13.090 -2.777 1.00 5.15 9 CYS A CA 7
ATOM 2389 C C . CYS A 1 9 ? -2.817 13.908 -3.080 1.00 54.22 9 CYS A C 7
ATOM 2390 O O . CYS A 1 9 ? -2.784 15.138 -3.079 1.00 23.03 9 CYS A O 7
ATOM 2397 N N . GLY A 1 10 ? -3.922 13.215 -3.340 1.00 40.25 10 GLY A N 7
ATOM 2398 C CA . GLY A 1 10 ? -5.169 13.893 -3.642 1.00 52.12 10 GLY A CA 7
ATOM 2399 C C . GLY A 1 10 ? -5.558 14.895 -2.573 1.00 43.23 10 GLY A C 7
ATOM 2400 O O . GLY A 1 10 ? -6.098 15.960 -2.876 1.00 32.33 10 GLY A O 7
ATOM 2404 N N . THR A 1 11 ? -5.284 14.555 -1.318 1.00 3.14 11 THR A N 7
ATOM 2405 C CA . THR A 1 11 ? -5.611 15.431 -0.200 1.00 5.23 11 THR A CA 7
ATOM 2406 C C . THR A 1 11 ? -4.945 16.794 -0.356 1.00 74.24 11 THR A C 7
ATOM 2407 O O . THR A 1 11 ? -5.613 17.828 -0.336 1.00 30.13 11 THR A O 7
ATOM 2418 N N . VAL A 1 12 ? -3.625 16.788 -0.514 1.00 54.30 12 VAL A N 7
ATOM 2419 C CA . VAL A 1 12 ? -2.870 18.025 -0.676 1.00 63.43 12 VAL A CA 7
ATOM 2420 C C . VAL A 1 12 ? -3.109 18.639 -2.051 1.00 71.50 12 VAL A C 7
ATOM 2421 O O . VAL A 1 12 ? -2.964 19.847 -2.237 1.00 43.14 12 VAL A O 7
ATOM 2434 N N . CYS A 1 13 ? -3.478 17.798 -3.012 1.00 44.22 13 CYS A N 7
ATOM 2435 C CA . CYS A 1 13 ? -3.738 18.257 -4.371 1.00 62.13 13 CYS A CA 7
ATOM 2436 C C . CYS A 1 13 ? -4.786 19.366 -4.380 1.00 21.02 13 CYS A C 7
ATOM 2437 O O . CYS A 1 13 ? -4.788 20.227 -5.261 1.00 21.12 13 CYS A O 7
ATOM 2444 N N . LEU A 1 14 ? -5.675 19.339 -3.394 1.00 14.15 14 LEU A N 7
ATOM 2445 C CA . LEU A 1 14 ? -6.729 20.342 -3.286 1.00 52.11 14 LEU A CA 7
ATOM 2446 C C . LEU A 1 14 ? -6.139 21.729 -3.049 1.00 33.54 14 LEU A C 7
ATOM 2447 O O . LEU A 1 14 ? -6.308 22.634 -3.865 1.00 64.32 14 LEU A O 7
ATOM 2463 N N . ALA A 1 15 ? -5.446 21.886 -1.926 1.00 43.41 15 ALA A N 7
ATOM 2464 C CA . ALA A 1 15 ? -4.827 23.161 -1.583 1.00 60.12 15 ALA A CA 7
ATOM 2465 C C . ALA A 1 15 ? -3.866 23.617 -2.676 1.00 75.45 15 ALA A C 7
ATOM 2466 O O . ALA A 1 15 ? -3.659 24.814 -2.875 1.00 34.33 15 ALA A O 7
ATOM 2473 N N . SER A 1 16 ? -3.282 22.654 -3.383 1.00 41.30 16 SER A N 7
ATOM 2474 C CA . SER A 1 16 ? -2.339 22.957 -4.454 1.00 13.14 16 SER A CA 7
ATOM 2475 C C . SER A 1 16 ? -3.036 22.943 -5.811 1.00 0.01 16 SER A C 7
ATOM 2476 O O . SER A 1 16 ? -2.397 22.771 -6.848 1.00 5.13 16 SER A O 7
ATOM 2484 N N . GLY A 1 17 ? -4.353 23.125 -5.795 1.00 50.41 17 GLY A N 7
ATOM 2485 C CA . GLY A 1 17 ? -5.116 23.130 -7.030 1.00 10.15 17 GLY A CA 7
ATOM 2486 C C . GLY A 1 17 ? -5.398 21.732 -7.542 1.00 61.23 17 GLY A C 7
ATOM 2487 O O . GLY A 1 17 ? -4.476 20.951 -7.774 1.00 73.43 17 GLY A O 7
ATOM 2491 N N . GLY A 1 18 ? -6.677 21.414 -7.718 1.00 50.13 18 GLY A N 7
ATOM 2492 C CA . GLY A 1 18 ? -7.055 20.100 -8.204 1.00 21.32 18 GLY A CA 7
ATOM 2493 C C . GLY A 1 18 ? -6.614 19.861 -9.634 1.00 42.13 18 GLY A C 7
ATOM 2494 O O . GLY A 1 18 ? -6.545 18.719 -10.088 1.00 60.22 18 GLY A O 7
ATOM 2498 N N . VAL A 1 19 ? -6.316 20.942 -10.348 1.00 45.11 19 VAL A N 7
ATOM 2499 C CA . VAL A 1 19 ? -5.879 20.845 -11.736 1.00 55.40 19 VAL A CA 7
ATOM 2500 C C . VAL A 1 19 ? -4.565 20.082 -11.847 1.00 64.20 19 VAL A C 7
ATOM 2501 O O . VAL A 1 19 ? -4.280 19.461 -12.870 1.00 64.11 19 VAL A O 7
ATOM 2514 N N . GLY A 1 20 ? -3.766 20.132 -10.785 1.00 43.22 20 GLY A N 7
ATOM 2515 C CA . GLY A 1 20 ? -2.490 19.441 -10.783 1.00 62.35 20 GLY A CA 7
ATOM 2516 C C . GLY A 1 20 ? -2.458 18.284 -9.804 1.00 14.53 20 GLY A C 7
ATOM 2517 O O . GLY A 1 20 ? -1.461 18.072 -9.113 1.00 61.25 20 GLY A O 7
ATOM 2521 N N . THR A 1 21 ? -3.554 17.535 -9.740 1.00 73.41 21 THR A N 7
ATOM 2522 C CA . THR A 1 21 ? -3.650 16.396 -8.836 1.00 22.33 21 THR A CA 7
ATOM 2523 C C . THR A 1 21 ? -2.440 15.479 -8.976 1.00 3.41 21 THR A C 7
ATOM 2524 O O . THR A 1 21 ? -1.821 15.097 -7.983 1.00 54.21 21 THR A O 7
ATOM 2534 N N . GLU A 1 22 ? -2.107 15.131 -10.215 1.00 50.31 22 GLU A N 7
ATOM 2535 C CA . GLU A 1 22 ? -0.970 14.259 -10.484 1.00 2.14 22 GLU A CA 7
ATOM 2536 C C . GLU A 1 22 ? 0.331 14.898 -10.004 1.00 73.44 22 GLU A C 7
ATOM 2537 O O . GLU A 1 22 ? 1.280 14.202 -9.641 1.00 52.43 22 GLU A O 7
ATOM 2549 N N . PHE A 1 23 ? 0.367 16.226 -10.007 1.00 33.02 23 PHE A N 7
ATOM 2550 C CA . PHE A 1 23 ? 1.551 16.959 -9.574 1.00 55.52 23 PHE A CA 7
ATOM 2551 C C . PHE A 1 23 ? 1.705 16.896 -8.057 1.00 44.25 23 PHE A C 7
ATOM 2552 O O . PHE A 1 23 ? 2.816 16.783 -7.541 1.00 4.34 23 PHE A O 7
ATOM 2569 N N . ALA A 1 24 ? 0.583 16.971 -7.350 1.00 75.55 24 ALA A N 7
ATOM 2570 C CA . ALA A 1 24 ? 0.592 16.920 -5.894 1.00 3.42 24 ALA A CA 7
ATOM 2571 C C . ALA A 1 24 ? 1.205 15.617 -5.393 1.00 60.34 24 ALA A C 7
ATOM 2572 O O . ALA A 1 24 ? 1.792 15.570 -4.313 1.00 12.33 24 ALA A O 7
ATOM 2579 N N . ALA A 1 25 ? 1.064 14.559 -6.186 1.00 40.43 25 ALA A N 7
ATOM 2580 C CA . ALA A 1 25 ? 1.605 13.255 -5.824 1.00 0.31 25 ALA A CA 7
ATOM 2581 C C . ALA A 1 25 ? 3.126 13.243 -5.931 1.00 61.25 25 ALA A C 7
ATOM 2582 O O . ALA A 1 25 ? 3.685 12.737 -6.904 1.00 53.24 25 ALA A O 7
ATOM 2588 N N . ALA A 1 26 ? 3.790 13.803 -4.926 1.00 4.10 26 ALA A N 7
ATOM 2589 C CA . ALA A 1 26 ? 5.247 13.855 -4.908 1.00 31.15 26 ALA A CA 7
ATOM 2590 C C . ALA A 1 26 ? 5.846 12.453 -4.876 1.00 32.24 26 ALA A C 7
ATOM 2591 O O . ALA A 1 26 ? 6.482 12.017 -5.835 1.00 51.32 26 ALA A O 7
ATOM 2598 N N . SER A 1 27 ? 5.639 11.751 -3.766 1.00 33.00 27 SER A N 7
ATOM 2599 C CA . SER A 1 27 ? 6.162 10.399 -3.608 1.00 3.34 27 SER A CA 7
ATOM 2600 C C . SER A 1 27 ? 5.821 9.843 -2.229 1.00 23.34 27 SER A C 7
ATOM 2601 O O . SER A 1 27 ? 6.418 10.232 -1.225 1.00 4.14 27 SER A O 7
ATOM 2629 N N . PHE A 1 29 ? 6.609 7.248 -1.072 1.00 42.22 29 PHE A N 7
ATOM 2630 C CA . PHE A 1 29 ? 7.777 6.534 -0.570 1.00 71.50 29 PHE A CA 7
ATOM 2631 C C . PHE A 1 29 ? 8.727 7.484 0.154 1.00 75.25 29 PHE A C 7
ATOM 2632 O O . PHE A 1 29 ? 9.474 7.075 1.043 1.00 62.21 29 PHE A O 7
ATOM 2649 N N . LEU A 1 30 ? 8.692 8.754 -0.234 1.00 72.13 30 LEU A N 7
ATOM 2650 C CA . LEU A 1 30 ? 9.549 9.764 0.376 1.00 22.02 30 LEU A CA 7
ATOM 2651 C C . LEU A 1 30 ? 8.885 10.370 1.608 1.00 14.20 30 LEU A C 7
ATOM 2652 O O . LEU A 1 30 ? 9.559 10.887 2.499 1.00 52.04 30 LEU A O 7
ATOM 2668 N N . GLY A 1 1 ? 3.417 -0.427 -0.664 1.00 60.35 1 GLY A N 8
ATOM 2669 C CA . GLY A 1 1 ? 2.296 0.463 -0.426 1.00 42.10 1 GLY A CA 8
ATOM 2670 C C . GLY A 1 1 ? 2.272 1.635 -1.387 1.00 41.11 1 GLY A C 8
ATOM 2671 O O . GLY A 1 1 ? 1.830 2.728 -1.033 1.00 31.25 1 GLY A O 8
ATOM 2675 N N . TRP A 1 2 ? 2.750 1.409 -2.605 1.00 71.33 2 TRP A N 8
ATOM 2676 C CA . TRP A 1 2 ? 2.783 2.456 -3.620 1.00 31.01 2 TRP A CA 8
ATOM 2677 C C . TRP A 1 2 ? 1.372 2.895 -3.995 1.00 12.31 2 TRP A C 8
ATOM 2678 O O . TRP A 1 2 ? 1.146 4.050 -4.356 1.00 0.43 2 TRP A O 8
ATOM 2699 N N . VAL A 1 3 ? 0.425 1.967 -3.907 1.00 75.22 3 VAL A N 8
ATOM 2700 C CA . VAL A 1 3 ? -0.965 2.259 -4.236 1.00 54.41 3 VAL A CA 8
ATOM 2701 C C . VAL A 1 3 ? -1.538 3.324 -3.307 1.00 43.11 3 VAL A C 8
ATOM 2702 O O . VAL A 1 3 ? -2.462 4.049 -3.673 1.00 12.35 3 VAL A O 8
ATOM 2715 N N . ALA A 1 4 ? -0.981 3.412 -2.104 1.00 11.45 4 ALA A N 8
ATOM 2716 C CA . ALA A 1 4 ? -1.434 4.390 -1.122 1.00 51.42 4 ALA A CA 8
ATOM 2717 C C . ALA A 1 4 ? -0.873 5.775 -1.427 1.00 63.05 4 ALA A C 8
ATOM 2718 O O . ALA A 1 4 ? -1.562 6.784 -1.272 1.00 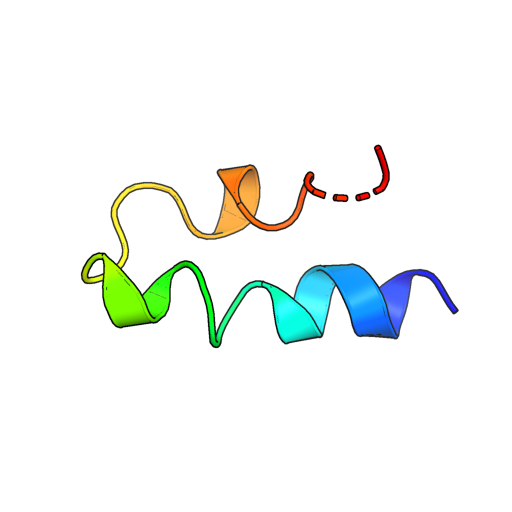62.32 4 ALA A O 8
ATOM 2725 N N . CYS A 1 5 ? 0.382 5.817 -1.862 1.00 24.22 5 CYS A N 8
ATOM 2726 C CA . CYS A 1 5 ? 1.038 7.078 -2.188 1.00 34.30 5 CYS A CA 8
ATOM 2727 C C . CYS A 1 5 ? 0.404 7.717 -3.420 1.00 63.14 5 CYS A C 8
ATOM 2728 O O . CYS A 1 5 ? 0.129 8.917 -3.439 1.00 23.20 5 CYS A O 8
ATOM 2735 N N . VAL A 1 6 ? 0.175 6.907 -4.449 1.00 23.40 6 VAL A N 8
ATOM 2736 C CA . VAL A 1 6 ? -0.427 7.392 -5.685 1.00 64.42 6 VAL A CA 8
ATOM 2737 C C . VAL A 1 6 ? -1.798 8.004 -5.425 1.00 53.11 6 VAL A C 8
ATOM 2738 O O . VAL A 1 6 ? -2.202 8.954 -6.094 1.00 14.43 6 VAL A O 8
ATOM 2751 N N . GLY A 1 7 ? -2.511 7.453 -4.447 1.00 70.43 7 GLY A N 8
ATOM 2752 C CA . GLY A 1 7 ? -3.830 7.958 -4.115 1.00 73.23 7 GLY A CA 8
ATOM 2753 C C . GLY A 1 7 ? -3.777 9.137 -3.165 1.00 12.42 7 GLY A C 8
ATOM 2754 O O . GLY A 1 7 ? -4.629 10.024 -3.217 1.00 31.11 7 GLY A O 8
ATOM 2758 N N . ALA A 1 8 ? -2.774 9.148 -2.293 1.00 35.24 8 ALA A N 8
ATOM 2759 C CA . ALA A 1 8 ? -2.614 10.227 -1.326 1.00 45.34 8 ALA A CA 8
ATOM 2760 C C . ALA A 1 8 ? -2.194 11.522 -2.015 1.00 30.25 8 ALA A C 8
ATOM 2761 O O . ALA A 1 8 ? -2.588 12.613 -1.601 1.00 20.31 8 ALA A O 8
ATOM 2768 N N . CYS A 1 9 ? -1.392 11.394 -3.066 1.00 50.33 9 CYS A N 8
ATOM 2769 C CA . CYS A 1 9 ? -0.918 12.554 -3.812 1.00 25.12 9 CYS A CA 8
ATOM 2770 C C . CYS A 1 9 ? -2.083 13.448 -4.226 1.00 45.04 9 CYS A C 8
ATOM 2771 O O . CYS A 1 9 ? -1.987 14.673 -4.176 1.00 11.55 9 CYS A O 8
ATOM 2778 N N . GLY A 1 10 ? -3.183 12.825 -4.637 1.00 20.41 10 GLY A N 8
ATOM 2779 C CA . GLY A 1 10 ? -4.351 13.579 -5.054 1.00 63.51 10 GLY A CA 8
ATOM 2780 C C . GLY A 1 10 ? -5.070 14.226 -3.888 1.00 32.15 10 GLY A C 8
ATOM 2781 O O . GLY A 1 10 ? -5.700 15.273 -4.040 1.00 11.23 10 GLY A O 8
ATOM 2785 N N . THR A 1 11 ? -4.979 13.601 -2.718 1.00 10.15 11 THR A N 8
ATOM 2786 C CA . THR A 1 11 ? -5.629 14.121 -1.521 1.00 24.21 11 THR A CA 8
ATOM 2787 C C . THR A 1 11 ? -5.177 15.546 -1.225 1.00 50.54 11 THR A C 8
ATOM 2788 O O . THR A 1 11 ? -5.959 16.370 -0.751 1.00 0.34 11 THR A O 8
ATOM 2799 N N . VAL A 1 12 ? -3.910 15.832 -1.510 1.00 13.12 12 VAL A N 8
ATOM 2800 C CA . VAL A 1 12 ? -3.355 17.160 -1.276 1.00 61.20 12 VAL A CA 8
ATOM 2801 C C . VAL A 1 12 ? -3.844 18.153 -2.324 1.00 73.44 12 VAL A C 8
ATOM 2802 O O . VAL A 1 12 ? -4.118 19.313 -2.017 1.00 3.13 12 VAL A O 8
ATOM 2815 N N . CYS A 1 13 ? -3.953 17.689 -3.565 1.00 32.00 13 CYS A N 8
ATOM 2816 C CA . CYS A 1 13 ? -4.410 18.535 -4.661 1.00 2.12 13 CYS A CA 8
ATOM 2817 C C . CYS A 1 13 ? -5.775 19.140 -4.348 1.00 52.51 13 CYS A C 8
ATOM 2818 O O . CYS A 1 13 ? -6.115 20.219 -4.836 1.00 50.20 13 CYS A O 8
ATOM 2825 N N . LEU A 1 14 ? -6.554 18.439 -3.532 1.00 2.35 14 LEU A N 8
ATOM 2826 C CA . LEU A 1 14 ? -7.883 18.907 -3.152 1.00 63.25 14 LEU A CA 8
ATOM 2827 C C . LEU A 1 14 ? -7.797 20.206 -2.357 1.00 63.43 14 LEU A C 8
ATOM 2828 O O . LEU A 1 14 ? -8.622 21.103 -2.525 1.00 3.23 14 LEU A O 8
ATOM 2844 N N . ALA A 1 15 ? -6.791 20.299 -1.493 1.00 73.21 15 ALA A N 8
ATOM 2845 C CA . ALA A 1 15 ? -6.595 21.489 -0.675 1.00 41.33 15 ALA A CA 8
ATOM 2846 C C . ALA A 1 15 ? -6.475 22.738 -1.543 1.00 32.32 15 ALA A C 8
ATOM 2847 O O . ALA A 1 15 ? -6.851 23.833 -1.126 1.00 53.11 15 ALA A O 8
ATOM 2854 N N . SER A 1 16 ? -5.948 22.565 -2.751 1.00 34.11 16 SER A N 8
ATOM 2855 C CA . SER A 1 16 ? -5.775 23.679 -3.676 1.00 20.04 16 SER A CA 8
ATOM 2856 C C . SER A 1 16 ? -6.887 23.696 -4.720 1.00 12.52 16 SER A C 8
ATOM 2857 O O . SER A 1 16 ? -7.123 24.711 -5.375 1.00 62.53 16 SER A O 8
ATOM 2865 N N . GLY A 1 17 ? -7.569 22.564 -4.869 1.00 3.54 17 GLY A N 8
ATOM 2866 C CA . GLY A 1 17 ? -8.648 22.470 -5.834 1.00 61.21 17 GLY A CA 8
ATOM 2867 C C . GLY A 1 17 ? -8.297 21.581 -7.011 1.00 21.02 17 GLY A C 8
ATOM 2868 O O . GLY A 1 17 ? -9.179 21.111 -7.728 1.00 12.21 17 GLY A O 8
ATOM 2872 N N . GLY A 1 18 ? -7.003 21.351 -7.211 1.00 63.53 18 GLY A N 8
ATOM 2873 C CA . GLY A 1 18 ? -6.560 20.514 -8.312 1.00 1.44 18 GLY A CA 8
ATOM 2874 C C . GLY A 1 18 ? -5.714 21.275 -9.313 1.00 65.43 18 GLY A C 8
ATOM 2875 O O . GLY A 1 18 ? -5.618 20.886 -10.478 1.00 10.53 18 GLY A O 8
ATOM 2879 N N . VAL A 1 19 ? -5.098 22.363 -8.861 1.00 31.41 19 VAL A N 8
ATOM 2880 C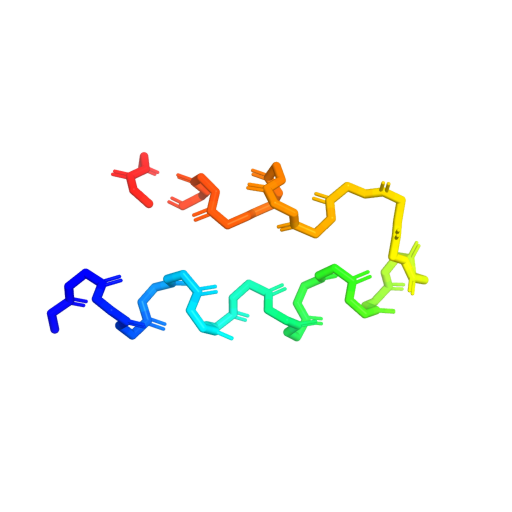 CA . VAL A 1 19 ? -4.256 23.180 -9.726 1.00 21.10 19 VAL A CA 8
ATOM 2881 C C . VAL A 1 19 ? -3.037 22.399 -10.203 1.00 25.11 19 VAL A C 8
ATOM 2882 O O . VAL A 1 19 ? -2.663 22.465 -11.373 1.00 70.53 19 VAL A O 8
ATOM 2895 N N . GLY A 1 20 ? -2.419 21.658 -9.287 1.00 52.51 20 GLY A N 8
ATOM 2896 C CA . GLY A 1 20 ? -1.248 20.875 -9.633 1.00 71.53 20 GLY A CA 8
ATOM 2897 C C . GLY A 1 20 ? -1.300 19.471 -9.062 1.00 52.34 20 GLY A C 8
ATOM 2898 O O . GLY A 1 20 ? -0.379 19.040 -8.369 1.00 23.32 20 GLY A O 8
ATOM 2902 N N . THR A 1 21 ? -2.383 18.756 -9.353 1.00 25.34 21 THR A N 8
ATOM 2903 C CA . THR A 1 21 ? -2.553 17.394 -8.861 1.00 50.31 21 THR A CA 8
ATOM 2904 C C . THR A 1 21 ? -1.314 16.551 -9.138 1.00 21.33 21 THR A C 8
ATOM 2905 O O . THR A 1 21 ? -0.777 15.907 -8.237 1.00 2.32 21 THR A O 8
ATOM 2915 N N . GLU A 1 22 ? -0.865 16.559 -10.389 1.00 50.10 22 GLU A N 8
ATOM 2916 C CA . GLU A 1 22 ? 0.312 15.793 -10.783 1.00 11.52 22 GLU A CA 8
ATOM 2917 C C . GLU A 1 22 ? 1.549 16.270 -10.027 1.00 31.22 22 GLU A C 8
ATOM 2918 O O . GLU A 1 22 ? 2.485 15.503 -9.800 1.00 43.23 22 GLU A O 8
ATOM 2930 N N . PHE A 1 23 ? 1.545 17.541 -9.639 1.00 61.03 23 PHE A N 8
ATOM 2931 C CA . PHE A 1 23 ? 2.667 18.121 -8.910 1.00 52.21 23 PHE A CA 8
ATOM 2932 C C . PHE A 1 23 ? 2.691 17.627 -7.467 1.00 25.32 23 PHE A C 8
ATOM 2933 O O . PHE A 1 23 ? 3.749 17.301 -6.929 1.00 4.31 23 PHE A O 8
ATOM 2950 N N . ALA A 1 24 ? 1.518 17.574 -6.846 1.00 33.04 24 ALA A N 8
ATOM 2951 C CA . ALA A 1 24 ? 1.403 17.118 -5.466 1.00 5.32 24 ALA A CA 8
ATOM 2952 C C . ALA A 1 24 ? 1.916 15.690 -5.315 1.00 41.11 24 ALA A C 8
ATOM 2953 O O . ALA A 1 24 ? 2.337 15.283 -4.233 1.00 24.20 24 ALA A O 8
ATOM 2960 N N . ALA A 1 25 ? 1.877 14.934 -6.407 1.00 75.22 25 ALA A N 8
ATOM 2961 C CA . ALA A 1 25 ? 2.338 13.551 -6.396 1.00 44.31 25 ALA A CA 8
ATOM 2962 C C . ALA A 1 25 ? 3.862 13.481 -6.395 1.00 13.43 25 ALA A C 8
ATOM 2963 O O . ALA A 1 25 ? 4.472 13.021 -7.359 1.00 41.31 25 ALA A O 8
ATOM 2969 N N . ALA A 1 26 ? 4.470 13.942 -5.306 1.00 75.51 26 ALA A N 8
ATOM 2970 C CA . ALA A 1 26 ? 5.922 13.930 -5.179 1.00 75.33 26 ALA A CA 8
ATOM 2971 C C . ALA A 1 26 ? 6.463 12.505 -5.206 1.00 64.42 26 ALA A C 8
ATOM 2972 O O . ALA A 1 26 ? 7.009 12.057 -6.215 1.00 25.15 26 ALA A O 8
ATOM 2979 N N . SER A 1 27 ? 6.309 11.797 -4.092 1.00 24.32 27 SER A N 8
ATOM 2980 C CA . SER A 1 27 ? 6.788 10.423 -3.986 1.00 54.15 27 SER A CA 8
ATOM 2981 C C . SER A 1 27 ? 6.526 9.862 -2.592 1.00 53.11 27 SER A C 8
ATOM 2982 O O . SER A 1 27 ? 7.353 9.999 -1.690 1.00 54.32 27 SER A O 8
ATOM 3010 N N . PHE A 1 29 ? 6.767 7.052 -1.597 1.00 44.13 29 PHE A N 8
ATOM 3011 C CA . PHE A 1 29 ? 7.819 6.098 -1.266 1.00 62.35 29 PHE A CA 8
ATOM 3012 C C . PHE A 1 29 ? 9.088 6.819 -0.821 1.00 50.24 29 PHE A C 8
ATOM 3013 O O . PHE A 1 29 ? 9.870 6.293 -0.028 1.00 74.21 29 PHE A O 8
ATOM 3030 N N . LEU A 1 30 ? 9.286 8.027 -1.338 1.00 25.12 30 LEU A N 8
ATOM 3031 C CA . LEU A 1 30 ? 10.460 8.822 -0.995 1.00 4.21 30 LEU A CA 8
ATOM 3032 C C . LEU A 1 30 ? 10.203 9.663 0.251 1.00 25.05 30 LEU A C 8
ATOM 3033 O O . LEU A 1 30 ? 9.107 9.645 0.810 1.00 73.41 30 LEU A O 8
ATOM 3049 N N . GLY A 1 1 ? 2.618 1.207 -1.857 1.00 5.53 1 GLY A N 9
ATOM 3050 C CA . GLY A 1 1 ? 2.329 1.080 -3.273 1.00 13.10 1 GLY A CA 9
ATOM 3051 C C . GLY A 1 1 ? 1.982 2.408 -3.916 1.00 1.54 1 GLY A C 9
ATOM 3052 O O . GLY A 1 1 ? 2.035 3.452 -3.266 1.00 3.54 1 GLY A O 9
ATOM 3056 N N . TRP A 1 2 ? 1.628 2.370 -5.195 1.00 10.10 2 TRP A N 9
ATOM 3057 C CA . TRP A 1 2 ? 1.273 3.581 -5.926 1.00 41.22 2 TRP A CA 9
ATOM 3058 C C . TRP A 1 2 ? -0.017 4.186 -5.384 1.00 52.01 2 TRP A C 9
ATOM 3059 O O . TRP A 1 2 ? -0.088 5.386 -5.119 1.00 13.12 2 TRP A O 9
ATOM 3080 N N . VAL A 1 3 ? -1.036 3.348 -5.221 1.00 71.12 3 VAL A N 9
ATOM 3081 C CA . VAL A 1 3 ? -2.324 3.800 -4.709 1.00 40.40 3 VAL A CA 9
ATOM 3082 C C . VAL A 1 3 ? -2.187 4.366 -3.300 1.00 30.32 3 VAL A C 9
ATOM 3083 O O . VAL A 1 3 ? -2.939 5.254 -2.901 1.00 0.42 3 VAL A O 9
ATOM 3096 N N . ALA A 1 4 ? -1.221 3.844 -2.550 1.00 53.33 4 ALA A N 9
ATOM 3097 C CA . ALA A 1 4 ? -0.984 4.299 -1.186 1.00 23.31 4 ALA A CA 9
ATOM 3098 C C . ALA A 1 4 ? -0.313 5.668 -1.172 1.00 51.23 4 ALA A C 9
ATOM 3099 O O . ALA A 1 4 ? -0.658 6.532 -0.365 1.00 71.11 4 ALA A O 9
ATOM 3106 N N . CYS A 1 5 ? 0.647 5.860 -2.070 1.00 43.52 5 CYS A N 9
ATOM 3107 C CA . CYS A 1 5 ? 1.368 7.125 -2.161 1.00 72.43 5 CYS A CA 9
ATOM 3108 C C . CYS A 1 5 ? 0.442 8.246 -2.623 1.00 40.33 5 CYS A C 9
ATOM 3109 O O . CYS A 1 5 ? 0.633 9.410 -2.268 1.00 71.52 5 CYS A O 9
ATOM 3116 N N . VAL A 1 6 ? -0.562 7.888 -3.417 1.00 51.13 6 VAL A N 9
ATOM 3117 C CA . VAL A 1 6 ? -1.519 8.863 -3.927 1.00 43.12 6 VAL A CA 9
ATOM 3118 C C . VAL A 1 6 ? -2.286 9.527 -2.789 1.00 73.24 6 VAL A C 9
ATOM 3119 O O . VAL A 1 6 ? -2.569 10.723 -2.832 1.00 41.42 6 VAL A O 9
ATOM 3132 N N . GLY A 1 7 ? -2.621 8.741 -1.771 1.00 21.44 7 GLY A N 9
ATOM 3133 C CA . GLY A 1 7 ? -3.353 9.270 -0.634 1.00 64.45 7 GLY A CA 9
ATOM 3134 C C . GLY A 1 7 ? -2.461 10.030 0.326 1.00 3.34 7 GLY A C 9
ATOM 3135 O O . GLY A 1 7 ? -2.850 11.072 0.852 1.00 11.44 7 GLY A O 9
ATOM 3139 N N . ALA A 1 8 ? -1.261 9.508 0.557 1.00 22.44 8 ALA A N 9
ATOM 3140 C CA . ALA A 1 8 ? -0.311 10.145 1.461 1.00 32.33 8 ALA A CA 9
ATOM 3141 C C . ALA A 1 8 ? 0.176 11.475 0.897 1.00 0.00 8 ALA A C 9
ATOM 3142 O O . ALA A 1 8 ? 0.670 12.330 1.633 1.00 34.12 8 ALA A O 9
ATOM 3149 N N . CYS A 1 9 ? 0.035 11.644 -0.413 1.00 62.34 9 CYS A N 9
ATOM 3150 C CA . CYS A 1 9 ? 0.462 12.869 -1.077 1.00 52.44 9 CYS A CA 9
ATOM 3151 C C . CYS A 1 9 ? -0.124 14.096 -0.384 1.00 30.01 9 CYS A C 9
ATOM 3152 O O . CYS A 1 9 ? 0.578 14.816 0.325 1.00 50.13 9 CYS A O 9
ATOM 3159 N N . GLY A 1 10 ? -1.417 14.327 -0.594 1.00 24.12 10 GLY A N 9
ATOM 3160 C CA . GLY A 1 10 ? -2.075 15.466 0.018 1.00 54.35 10 GLY A CA 9
ATOM 3161 C C . GLY A 1 10 ? -3.473 15.689 -0.526 1.00 63.43 10 GLY A C 9
ATOM 3162 O O . GLY A 1 10 ? -3.649 15.960 -1.714 1.00 55.44 10 GLY A O 9
ATOM 3166 N N . THR A 1 11 ? -4.471 15.571 0.344 1.00 3.43 11 THR A N 9
ATOM 3167 C CA . THR A 1 11 ? -5.860 15.758 -0.055 1.00 44.55 11 THR A CA 9
ATOM 3168 C C . THR A 1 11 ? -6.090 17.163 -0.602 1.00 31.30 11 THR A C 9
ATOM 3169 O O . THR A 1 11 ? -7.078 17.417 -1.291 1.00 40.31 11 THR A O 9
ATOM 3180 N N . VAL A 1 12 ? -5.172 18.072 -0.291 1.00 2.12 12 VAL A N 9
ATOM 3181 C CA . VAL A 1 12 ? -5.274 19.451 -0.753 1.00 12.24 12 VAL A CA 9
ATOM 3182 C C . VAL A 1 12 ? -4.999 19.552 -2.249 1.00 34.52 12 VAL A C 9
ATOM 3183 O O . VAL A 1 12 ? -5.369 20.532 -2.895 1.00 13.52 12 VAL A O 9
ATOM 3196 N N . CYS A 1 13 ? -4.348 18.530 -2.795 1.00 14.00 13 CYS A N 9
ATOM 3197 C CA . CYS A 1 13 ? -4.023 18.502 -4.216 1.00 31.42 13 CYS A CA 9
ATOM 3198 C C . CYS A 1 13 ? -5.278 18.686 -5.065 1.00 23.12 13 CYS A C 9
ATOM 3199 O O . CYS A 1 13 ? -5.414 19.676 -5.784 1.00 50.43 13 CYS A O 9
ATOM 3206 N N . LEU A 1 14 ? -6.192 17.726 -4.976 1.00 24.02 14 LEU A N 9
ATOM 3207 C CA . LEU A 1 14 ? -7.436 17.782 -5.735 1.00 70.50 14 LEU A CA 9
ATOM 3208 C C . LEU A 1 14 ? -8.285 18.973 -5.303 1.00 21.11 14 LEU A C 9
ATOM 3209 O O . LEU A 1 14 ? -8.882 19.656 -6.134 1.00 40.21 14 LEU A O 9
ATOM 3225 N N . ALA A 1 15 ? -8.332 19.217 -3.997 1.00 43.04 15 ALA A N 9
ATOM 3226 C CA . ALA A 1 15 ? -9.103 20.328 -3.455 1.00 55.42 15 ALA A CA 9
ATOM 3227 C C . ALA A 1 15 ? -8.657 21.654 -4.062 1.00 12.31 15 ALA A C 9
ATOM 3228 O O . ALA A 1 15 ? -9.471 22.551 -4.284 1.00 45.21 15 ALA A O 9
ATOM 3235 N N . SER A 1 16 ? -7.360 21.772 -4.327 1.00 70.30 16 SER A N 9
ATOM 3236 C CA . SER A 1 16 ? -6.805 22.990 -4.904 1.00 0.50 16 SER A CA 9
ATOM 3237 C C . SER A 1 16 ? -6.572 22.825 -6.403 1.00 23.24 16 SER A C 9
ATOM 3238 O O . SER A 1 16 ? -5.767 23.538 -7.000 1.00 3.24 16 SER A O 9
ATOM 3246 N N . GLY A 1 17 ? -7.283 21.877 -7.005 1.00 32.52 17 GLY A N 9
ATOM 3247 C CA . GLY A 1 17 ? -7.140 21.633 -8.428 1.00 71.12 17 GLY A CA 9
ATOM 3248 C C . GLY A 1 17 ? -6.216 20.469 -8.727 1.00 43.42 17 GLY A C 9
ATOM 3249 O O . GLY A 1 17 ? -5.083 20.428 -8.248 1.00 52.23 17 GLY A O 9
ATOM 3253 N N . GLY A 1 18 ? -6.700 19.519 -9.521 1.00 53.10 18 GLY A N 9
ATOM 3254 C CA . GLY A 1 18 ? -5.897 18.361 -9.868 1.00 10.21 18 GLY A CA 9
ATOM 3255 C C . GLY A 1 18 ? -4.597 18.740 -10.549 1.00 53.45 18 GLY A C 9
ATOM 3256 O O . GLY A 1 18 ? -3.651 17.953 -10.581 1.00 14.12 18 GLY A O 9
ATOM 3260 N N . VAL A 1 19 ? -4.550 19.950 -11.099 1.00 22.11 19 VAL A N 9
ATOM 3261 C CA . VAL A 1 19 ? -3.357 20.432 -11.784 1.00 44.11 19 VAL A CA 9
ATOM 3262 C C . VAL A 1 19 ? -2.174 20.527 -10.827 1.00 2.11 19 VAL A C 9
ATOM 3263 O O . VAL A 1 19 ? -1.029 20.297 -11.213 1.00 62.15 19 VAL A O 9
ATOM 3276 N N . GLY A 1 20 ? -2.459 20.868 -9.574 1.00 34.13 20 GLY A N 9
ATOM 3277 C CA . GLY A 1 20 ? -1.409 20.987 -8.580 1.00 2.13 20 GLY A CA 9
ATOM 3278 C C . GLY A 1 20 ? -1.063 19.657 -7.940 1.00 4.44 20 GLY A C 9
ATOM 3279 O O . GLY A 1 20 ? -0.206 19.588 -7.058 1.00 22.13 20 GLY A O 9
ATOM 3283 N N . THR A 1 21 ? -1.731 18.597 -8.383 1.00 12.14 21 THR A N 9
ATOM 3284 C CA . THR A 1 21 ? -1.492 17.264 -7.846 1.00 30.55 21 THR A CA 9
ATOM 3285 C C . THR A 1 21 ? -0.011 16.905 -7.902 1.00 54.43 21 THR A C 9
ATOM 3286 O O . THR A 1 21 ? 0.477 16.117 -7.093 1.00 53.31 21 THR A O 9
ATOM 3296 N N . GLU A 1 22 ? 0.698 17.490 -8.863 1.00 32.03 22 GLU A N 9
ATOM 3297 C CA . GLU A 1 22 ? 2.124 17.231 -9.024 1.00 12.13 22 GLU A CA 9
ATOM 3298 C C . GLU A 1 22 ? 2.896 17.643 -7.774 1.00 20.44 22 GLU A C 9
ATOM 3299 O O . GLU A 1 22 ? 3.960 17.096 -7.479 1.00 54.54 22 GLU A O 9
ATOM 3311 N N . PHE A 1 23 ? 2.353 18.610 -7.042 1.00 21.24 23 PHE A N 9
ATOM 3312 C CA . PHE A 1 23 ? 2.991 19.097 -5.824 1.00 31.52 23 PHE A CA 9
ATOM 3313 C C . PHE A 1 23 ? 2.757 18.132 -4.665 1.00 23.03 23 PHE A C 9
ATOM 3314 O O . PHE A 1 23 ? 3.702 17.574 -4.107 1.00 42.43 23 PHE A O 9
ATOM 3331 N N . ALA A 1 24 ? 1.492 17.941 -4.307 1.00 54.34 24 ALA A N 9
ATOM 3332 C CA . ALA A 1 24 ? 1.133 17.044 -3.216 1.00 72.13 24 ALA A CA 9
ATOM 3333 C C . ALA A 1 24 ? 1.540 15.608 -3.530 1.00 54.10 24 ALA A C 9
ATOM 3334 O O . ALA A 1 24 ? 2.329 15.004 -2.804 1.00 74.12 24 ALA A O 9
ATOM 3341 N N . ALA A 1 25 ? 0.995 15.067 -4.615 1.00 43.52 25 ALA A N 9
ATOM 3342 C CA . ALA A 1 25 ? 1.303 13.703 -5.025 1.00 71.03 25 ALA A CA 9
ATOM 3343 C C . ALA A 1 25 ? 2.671 13.626 -5.694 1.00 50.15 25 ALA A C 9
ATOM 3344 O O . ALA A 1 25 ? 2.783 13.233 -6.855 1.00 64.21 25 ALA A O 9
ATOM 3350 N N . ALA A 1 26 ? 3.708 14.005 -4.955 1.00 63.11 26 ALA A N 9
ATOM 3351 C CA . ALA A 1 26 ? 5.069 13.977 -5.477 1.00 40.40 26 ALA A CA 9
ATOM 3352 C C . ALA A 1 26 ? 5.479 12.561 -5.866 1.00 4.14 26 ALA A C 9
ATOM 3353 O O . ALA A 1 26 ? 5.596 12.241 -7.048 1.00 61.24 26 ALA A O 9
ATOM 3360 N N . SER A 1 27 ? 5.698 11.717 -4.862 1.00 71.03 27 SER A N 9
ATOM 3361 C CA . SER A 1 27 ? 6.100 10.336 -5.099 1.00 60.55 27 SER A CA 9
ATOM 3362 C C . SER A 1 27 ? 6.329 9.602 -3.781 1.00 52.32 27 SER A C 9
ATOM 3363 O O . SER A 1 27 ? 7.358 9.780 -3.129 1.00 50.53 27 SER A O 9
ATOM 3391 N N . PHE A 1 29 ? 7.163 6.804 -3.381 1.00 63.44 29 PHE A N 9
ATOM 3392 C CA . PHE A 1 29 ? 8.316 5.925 -3.545 1.00 54.01 29 PHE A CA 9
ATOM 3393 C C . PHE A 1 29 ? 9.610 6.655 -3.199 1.00 51.42 29 PHE A C 9
ATOM 3394 O O . PHE A 1 29 ? 10.479 6.112 -2.516 1.00 42.41 29 PHE A O 9
ATOM 3411 N N . LEU A 1 30 ? 9.731 7.889 -3.676 1.00 42.40 30 LEU A N 9
ATOM 3412 C CA . LEU A 1 30 ? 10.919 8.696 -3.418 1.00 63.25 30 LEU A CA 9
ATOM 3413 C C . LEU A 1 30 ? 10.807 9.420 -2.081 1.00 35.23 30 LEU A C 9
ATOM 3414 O O . LEU A 1 30 ? 10.052 10.383 -1.946 1.00 44.24 30 LEU A O 9
ATOM 3430 N N . GLY A 1 1 ? 1.540 -0.063 -0.050 1.00 42.04 1 GLY A N 10
ATOM 3431 C CA . GLY A 1 1 ? 1.146 -0.196 -1.441 1.00 3.12 1 GLY A CA 10
ATOM 3432 C C . GLY A 1 1 ? 1.385 1.073 -2.235 1.00 30.01 1 GLY A C 10
ATOM 3433 O O . GLY A 1 1 ? 1.383 2.171 -1.678 1.00 61.12 1 GLY A O 10
ATOM 3437 N N . TRP A 1 2 ? 1.592 0.923 -3.538 1.00 24.10 2 TRP A N 10
ATOM 3438 C CA . TRP A 1 2 ? 1.836 2.067 -4.410 1.00 33.23 2 TRP A CA 10
ATOM 3439 C C . TRP A 1 2 ? 0.555 2.863 -4.634 1.00 34.43 2 TRP A C 10
ATOM 3440 O O . TRP A 1 2 ? 0.587 4.087 -4.761 1.00 32.30 2 TRP A O 10
ATOM 3461 N N . VAL A 1 3 ? -0.573 2.160 -4.681 1.00 1.11 3 VAL A N 10
ATOM 3462 C CA . VAL A 1 3 ? -1.865 2.802 -4.888 1.00 75.03 3 VAL A CA 10
ATOM 3463 C C . VAL A 1 3 ? -2.178 3.783 -3.764 1.00 54.44 3 VAL A C 10
ATOM 3464 O O . VAL A 1 3 ? -2.944 4.729 -3.948 1.00 2.32 3 VAL A O 10
ATOM 3477 N N . ALA A 1 4 ? -1.580 3.552 -2.600 1.00 73.34 4 ALA A N 10
ATOM 3478 C CA . ALA A 1 4 ? -1.793 4.417 -1.447 1.00 20.23 4 ALA A CA 10
ATOM 3479 C C . ALA A 1 4 ? -1.081 5.753 -1.624 1.00 42.52 4 ALA A C 10
ATOM 3480 O O . ALA A 1 4 ? -1.489 6.766 -1.055 1.00 4.32 4 ALA A O 10
ATOM 3487 N N . CYS A 1 5 ? -0.014 5.750 -2.417 1.00 32.43 5 CYS A N 10
ATOM 3488 C CA . CYS A 1 5 ? 0.756 6.961 -2.669 1.00 3.34 5 CYS A CA 10
ATOM 3489 C C . CYS A 1 5 ? -0.083 7.995 -3.414 1.00 34.31 5 CYS A C 10
ATOM 3490 O O . CYS A 1 5 ? 0.177 9.195 -3.336 1.00 13.54 5 CYS A O 10
ATOM 3497 N N . VAL A 1 6 ? -1.092 7.519 -4.137 1.00 15.11 6 VAL A N 10
ATOM 3498 C CA . VAL A 1 6 ? -1.972 8.401 -4.895 1.00 62.34 6 VAL A CA 10
ATOM 3499 C C . VAL A 1 6 ? -2.654 9.414 -3.983 1.00 71.11 6 VAL A C 10
ATOM 3500 O O . VAL A 1 6 ? -2.482 10.622 -4.141 1.00 73.31 6 VAL A O 10
ATOM 3513 N N . GLY A 1 7 ? -3.430 8.913 -3.026 1.00 62.44 7 GLY A N 10
ATOM 3514 C CA . GLY A 1 7 ? -4.127 9.788 -2.102 1.00 24.31 7 GLY A CA 10
ATOM 3515 C C . GLY A 1 7 ? -3.223 10.306 -1.001 1.00 23.31 7 GLY A C 10
ATOM 3516 O O . GLY A 1 7 ? -3.445 11.392 -0.466 1.00 65.50 7 GLY A O 10
ATOM 3520 N N . ALA A 1 8 ? -2.201 9.526 -0.660 1.00 55.41 8 ALA A N 10
ATOM 3521 C CA . ALA A 1 8 ? -1.261 9.913 0.384 1.00 21.12 8 ALA A CA 10
ATOM 3522 C C . ALA A 1 8 ? -0.385 11.076 -0.069 1.00 41.00 8 ALA A C 10
ATOM 3523 O O . ALA A 1 8 ? 0.308 11.696 0.738 1.00 11.32 8 ALA A O 10
ATOM 3530 N N . CYS A 1 9 ? -0.420 11.367 -1.365 1.00 65.32 9 CYS A N 10
ATOM 3531 C CA . CYS A 1 9 ? 0.372 12.455 -1.927 1.00 31.42 9 CYS A CA 10
ATOM 3532 C C . CYS A 1 9 ? 0.146 13.749 -1.151 1.00 34.23 9 CYS A C 10
ATOM 3533 O O . CYS A 1 9 ? 1.000 14.178 -0.377 1.00 13.35 9 CYS A O 10
ATOM 3540 N N . GLY A 1 10 ? -1.013 14.366 -1.364 1.00 62.23 10 GLY A N 10
ATOM 3541 C CA . GLY A 1 10 ? -1.331 15.604 -0.678 1.00 53.21 10 GLY A CA 10
ATOM 3542 C C . GLY A 1 10 ? -2.794 15.979 -0.807 1.00 34.32 10 GLY A C 10
ATOM 3543 O O . GLY A 1 10 ? -3.340 16.015 -1.910 1.00 42.04 10 GLY A O 10
ATOM 3547 N N . THR A 1 11 ? -3.434 16.257 0.325 1.00 74.11 11 THR A N 10
ATOM 3548 C CA . THR A 1 11 ? -4.844 16.627 0.335 1.00 41.43 11 THR A CA 10
ATOM 3549 C C . THR A 1 11 ? -5.082 17.906 -0.460 1.00 42.04 11 THR A C 10
ATOM 3550 O O . THR A 1 11 ? -6.213 18.213 -0.837 1.00 43.35 11 THR A O 10
ATOM 3561 N N . VAL A 1 12 ? -4.009 18.649 -0.713 1.00 64.41 12 VAL A N 10
ATOM 3562 C CA . VAL A 1 12 ? -4.101 19.894 -1.466 1.00 4.03 12 VAL A CA 10
ATOM 3563 C C . VAL A 1 12 ? -4.385 19.626 -2.939 1.00 64.03 12 VAL A C 10
ATOM 3564 O O . VAL A 1 12 ? -4.801 20.521 -3.676 1.00 33.25 12 VAL A O 10
ATOM 3577 N N . CYS A 1 13 ? -4.157 18.388 -3.364 1.00 60.33 13 CYS A N 10
ATOM 3578 C CA . CYS A 1 13 ? -4.388 18.000 -4.750 1.00 70.25 13 CYS A CA 10
ATOM 3579 C C . CYS A 1 13 ? -5.819 18.320 -5.174 1.00 21.34 13 CYS A C 10
ATOM 3580 O O . CYS A 1 13 ? -6.045 19.096 -6.103 1.00 4.33 13 CYS A O 10
ATOM 3587 N N . LEU A 1 14 ? -6.782 17.716 -4.486 1.00 0.43 14 LEU A N 10
ATOM 3588 C CA . LEU A 1 14 ? -8.192 17.937 -4.789 1.00 62.50 14 LEU A CA 10
ATOM 3589 C C . LEU A 1 14 ? -8.599 19.372 -4.474 1.00 1.33 14 LEU A C 10
ATOM 3590 O O . LEU A 1 14 ? -9.277 20.024 -5.267 1.00 45.35 14 LEU A O 10
ATOM 3606 N N . ALA A 1 15 ? -8.179 19.859 -3.311 1.00 0.14 15 ALA A N 10
ATOM 3607 C CA . ALA A 1 15 ? -8.496 21.219 -2.892 1.00 71.14 15 ALA A CA 10
ATOM 3608 C C . ALA A 1 15 ? -8.005 22.237 -3.916 1.00 74.33 15 ALA A C 10
ATOM 3609 O O . ALA A 1 15 ? -8.539 23.342 -4.013 1.00 34.45 15 ALA A O 10
ATOM 3616 N N . SER A 1 16 ? -6.985 21.857 -4.679 1.00 1.31 16 SER A N 10
ATOM 3617 C CA . SER A 1 16 ? -6.419 22.739 -5.693 1.00 11.30 16 SER A CA 10
ATOM 3618 C C . SER A 1 16 ? -7.046 22.471 -7.058 1.00 31.44 16 SER A C 10
ATOM 3619 O O . SER A 1 16 ? -6.966 23.299 -7.964 1.00 62.51 16 SER A O 10
ATOM 3627 N N . GLY A 1 17 ? -7.671 21.305 -7.196 1.00 14.33 17 GLY A N 10
ATOM 3628 C CA . GLY A 1 17 ? -8.303 20.947 -8.452 1.00 33.30 17 GLY A CA 10
ATOM 3629 C C . GLY A 1 17 ? -7.561 19.844 -9.181 1.00 3.24 17 GLY A C 10
ATOM 3630 O O . GLY A 1 17 ? -8.174 18.988 -9.816 1.00 52.24 17 GLY A O 10
ATOM 3634 N N . GLY A 1 18 ? -6.234 19.866 -9.089 1.00 73.55 18 GLY A N 10
ATOM 3635 C CA . GLY A 1 18 ? -5.429 18.856 -9.752 1.00 10.13 18 GLY A CA 10
ATOM 3636 C C . GLY A 1 18 ? -4.033 19.350 -10.078 1.00 34.23 18 GLY A C 10
ATOM 3637 O O . GLY A 1 18 ? -3.124 18.554 -10.312 1.00 73.43 18 GLY A O 10
ATOM 3641 N N . VAL A 1 19 ? -3.863 20.668 -10.094 1.00 45.04 19 VAL A N 10
ATOM 3642 C CA . VAL A 1 19 ? -2.568 21.267 -10.395 1.00 2.31 19 VAL A CA 10
ATOM 3643 C C . VAL A 1 19 ? -1.526 20.877 -9.352 1.00 54.11 19 VAL A C 10
ATOM 3644 O O . VAL A 1 19 ? -0.328 20.867 -9.630 1.00 1.12 19 VAL A O 10
ATOM 3657 N N . GLY A 1 20 ? -1.993 20.555 -8.149 1.00 42.32 20 GLY A N 10
ATOM 3658 C CA . GLY A 1 20 ? -1.089 20.168 -7.082 1.00 44.02 20 GLY A CA 10
ATOM 3659 C C . GLY A 1 20 ? -0.971 18.664 -6.939 1.00 62.44 20 GLY A C 10
ATOM 3660 O O . GLY A 1 20 ? -0.027 18.162 -6.328 1.00 32.35 20 GLY A O 10
ATOM 3664 N N . THR A 1 21 ? -1.932 17.940 -7.504 1.00 75.12 21 THR A N 10
ATOM 3665 C CA . THR A 1 21 ? -1.934 16.484 -7.435 1.00 14.13 21 THR A CA 10
ATOM 3666 C C . THR A 1 21 ? -0.581 15.912 -7.842 1.00 54.43 21 THR A C 10
ATOM 3667 O O . THR A 1 21 ? 0.059 15.200 -7.070 1.00 4.51 21 THR A O 10
ATOM 3677 N N . GLU A 1 22 ? -0.153 16.230 -9.060 1.00 64.51 22 GLU A N 10
ATOM 3678 C CA . GLU A 1 22 ? 1.125 15.746 -9.569 1.00 44.12 22 GLU A CA 10
ATOM 3679 C C . GLU A 1 22 ? 2.280 16.256 -8.712 1.00 45.43 22 GLU A C 10
ATOM 3680 O O . GLU A 1 22 ? 3.349 15.647 -8.665 1.00 45.42 22 GLU A O 10
ATOM 3692 N N . PHE A 1 23 ? 2.057 17.379 -8.037 1.00 22.35 23 PHE A N 10
ATOM 3693 C CA . PHE A 1 23 ? 3.079 17.973 -7.182 1.00 70.23 23 PHE A CA 10
ATOM 3694 C C . PHE A 1 23 ? 3.256 17.162 -5.902 1.00 13.44 23 PHE A C 10
ATOM 3695 O O . PHE A 1 23 ? 4.333 16.631 -5.634 1.00 71.35 23 PHE A O 10
ATOM 3712 N N . ALA A 1 24 ? 2.190 17.074 -5.113 1.00 33.41 24 ALA A N 10
ATOM 3713 C CA . ALA A 1 24 ? 2.226 16.328 -3.861 1.00 74.41 24 ALA A CA 10
ATOM 3714 C C . ALA A 1 24 ? 2.493 14.847 -4.112 1.00 2.43 24 ALA A C 10
ATOM 3715 O O . ALA A 1 24 ? 3.023 14.148 -3.249 1.00 33.03 24 ALA A O 10
ATOM 3722 N N . ALA A 1 25 ? 2.123 14.376 -5.298 1.00 41.41 25 ALA A N 10
ATOM 3723 C CA . ALA A 1 25 ? 2.325 12.980 -5.662 1.00 74.52 25 ALA A CA 10
ATOM 3724 C C . ALA A 1 25 ? 3.802 12.605 -5.607 1.00 11.40 25 ALA A C 10
ATOM 3725 O O . ALA A 1 25 ? 4.151 11.430 -5.505 1.00 33.23 25 ALA A O 10
ATOM 3731 N N . ALA A 1 26 ? 4.666 13.613 -5.676 1.00 53.12 26 ALA A N 10
ATOM 3732 C CA . ALA A 1 26 ? 6.105 13.389 -5.633 1.00 4.52 26 ALA A CA 10
ATOM 3733 C C . ALA A 1 26 ? 6.514 12.695 -4.338 1.00 62.34 26 ALA A C 10
ATOM 3734 O O . ALA A 1 26 ? 7.490 11.945 -4.307 1.00 10.04 26 ALA A O 10
ATOM 3741 N N . SER A 1 27 ? 5.762 12.949 -3.272 1.00 42.44 27 SER A N 10
ATOM 3742 C CA . SER A 1 27 ? 6.050 12.352 -1.974 1.00 35.43 27 SER A CA 10
ATOM 3743 C C . SER A 1 27 ? 6.167 10.835 -2.088 1.00 31.30 27 SER A C 10
ATOM 3744 O O . SER A 1 27 ? 7.251 10.272 -1.935 1.00 61.54 27 SER A O 10
ATOM 3772 N N . PHE A 1 29 ? 6.255 9.179 -4.531 1.00 71.32 29 PHE A N 10
ATOM 3773 C CA . PHE A 1 29 ? 7.138 8.870 -5.650 1.00 31.31 29 PHE A CA 10
ATOM 3774 C C . PHE A 1 29 ? 8.597 8.857 -5.204 1.00 1.33 29 PHE A C 10
ATOM 3775 O O . PHE A 1 29 ? 9.441 8.203 -5.818 1.00 53.23 29 PHE A O 10
ATOM 3792 N N . LEU A 1 30 ? 8.887 9.585 -4.131 1.00 45.21 30 LEU A N 10
ATOM 3793 C CA . LEU A 1 30 ? 10.245 9.659 -3.601 1.00 53.54 30 LEU A CA 10
ATOM 3794 C C . LEU A 1 30 ? 11.200 10.253 -4.632 1.00 53.01 30 LEU A C 10
ATOM 3795 O O . LEU A 1 30 ? 12.136 9.591 -5.079 1.00 41.03 30 LEU A O 10
ATOM 3811 N N . GLY A 1 1 ? 0.978 -0.374 -0.117 1.00 1.42 1 GLY A N 11
ATOM 3812 C CA . GLY A 1 1 ? 0.461 -0.301 -1.471 1.00 4.51 1 GLY A CA 11
ATOM 3813 C C . GLY A 1 1 ? 0.873 0.974 -2.181 1.00 1.04 1 GLY A C 11
ATOM 3814 O O . GLY A 1 1 ? 1.135 1.992 -1.540 1.00 0.01 1 GLY A O 11
ATOM 3818 N N . TRP A 1 2 ? 0.932 0.918 -3.506 1.00 40.31 2 TRP A N 11
ATOM 3819 C CA . TRP A 1 2 ? 1.317 2.078 -4.303 1.00 70.53 2 TRP A CA 11
ATOM 3820 C C . TRP A 1 2 ? 0.191 3.105 -4.349 1.00 24.12 2 TRP A C 11
ATOM 3821 O O . TRP A 1 2 ? 0.435 4.301 -4.509 1.00 25.04 2 TRP A O 11
ATOM 3842 N N . VAL A 1 3 ? -1.043 2.631 -4.207 1.00 44.41 3 VAL A N 11
ATOM 3843 C CA . VAL A 1 3 ? -2.206 3.510 -4.231 1.00 30.13 3 VAL A CA 11
ATOM 3844 C C . VAL A 1 3 ? -2.176 4.493 -3.066 1.00 32.33 3 VAL A C 11
ATOM 3845 O O . VAL A 1 3 ? -2.762 5.573 -3.136 1.00 63.24 3 VAL A O 11
ATOM 3858 N N . ALA A 1 4 ? -1.489 4.111 -1.994 1.00 34.21 4 ALA A N 11
ATOM 3859 C CA . ALA A 1 4 ? -1.381 4.959 -0.814 1.00 2.52 4 ALA A CA 11
ATOM 3860 C C . ALA A 1 4 ? -0.436 6.130 -1.064 1.00 65.43 4 ALA A C 11
ATOM 3861 O O . ALA A 1 4 ? -0.545 7.177 -0.426 1.00 42.01 4 ALA A O 11
ATOM 3868 N N . CYS A 1 5 ? 0.493 5.945 -1.997 1.00 21.23 5 CYS A N 11
ATOM 3869 C CA . CYS A 1 5 ? 1.459 6.984 -2.331 1.00 50.32 5 CYS A CA 11
ATOM 3870 C C . CYS A 1 5 ? 0.762 8.201 -2.934 1.00 21.15 5 CYS A C 11
ATOM 3871 O O . CYS A 1 5 ? 0.727 9.273 -2.328 1.00 74.55 5 CYS A O 11
ATOM 3878 N N . VAL A 1 6 ? 0.208 8.027 -4.129 1.00 44.15 6 VAL A N 11
ATOM 3879 C CA . VAL A 1 6 ? -0.489 9.109 -4.814 1.00 1.33 6 VAL A CA 11
ATOM 3880 C C . VAL A 1 6 ? -1.698 9.578 -4.012 1.00 30.41 6 VAL A C 11
ATOM 3881 O O . VAL A 1 6 ? -2.128 10.724 -4.129 1.00 44.42 6 VAL A O 11
ATOM 3894 N N . GLY A 1 7 ? -2.243 8.681 -3.195 1.00 73.13 7 GLY A N 11
ATOM 3895 C CA . GLY A 1 7 ? -3.398 9.021 -2.385 1.00 51.10 7 GLY A CA 11
ATOM 3896 C C . GLY A 1 7 ? -3.191 10.292 -1.585 1.00 71.02 7 GLY A C 11
ATOM 3897 O O . GLY A 1 7 ? -4.126 11.068 -1.387 1.00 64.13 7 GLY A O 11
ATOM 3901 N N . ALA A 1 8 ? -1.964 10.505 -1.123 1.00 25.13 8 ALA A N 11
ATOM 3902 C CA . ALA A 1 8 ? -1.637 11.691 -0.340 1.00 60.52 8 ALA A CA 11
ATOM 3903 C C . ALA A 1 8 ? -1.704 12.950 -1.198 1.00 34.25 8 ALA A C 11
ATOM 3904 O O . ALA A 1 8 ? -2.359 13.927 -0.833 1.00 5.32 8 ALA A O 11
ATOM 3911 N N . CYS A 1 9 ? -1.024 12.920 -2.338 1.00 42.44 9 CYS A N 11
ATOM 3912 C CA . CYS A 1 9 ? -1.005 14.060 -3.248 1.00 31.32 9 CYS A CA 11
ATOM 3913 C C . CYS A 1 9 ? -2.424 14.502 -3.595 1.00 3.11 9 CYS A C 11
ATOM 3914 O O . CYS A 1 9 ? -2.756 15.683 -3.508 1.00 43.52 9 CYS A O 11
ATOM 3921 N N . GLY A 1 10 ? -3.257 13.544 -3.988 1.00 71.45 10 GLY A N 11
ATOM 3922 C CA . GLY A 1 10 ? -4.630 13.854 -4.343 1.00 21.54 10 GLY A CA 11
ATOM 3923 C C . GLY A 1 10 ? -5.361 14.593 -3.239 1.00 64.51 10 GLY A C 11
ATOM 3924 O O . GLY A 1 10 ? -6.144 15.504 -3.505 1.00 14.52 10 GLY A O 11
ATOM 3928 N N . THR A 1 11 ? -5.106 14.198 -1.995 1.00 43.23 11 THR A N 11
ATOM 3929 C CA . THR A 1 11 ? -5.747 14.827 -0.848 1.00 1.24 11 THR A CA 11
ATOM 3930 C C . THR A 1 11 ? -5.488 16.329 -0.828 1.00 5.23 11 THR A C 11
ATOM 3931 O O . THR A 1 11 ? -6.397 17.123 -0.587 1.00 1.34 11 THR A O 11
ATOM 3942 N N . VAL A 1 12 ? -4.241 16.713 -1.083 1.00 41.33 12 VAL A N 11
ATOM 3943 C CA . VAL A 1 12 ? -3.862 18.121 -1.097 1.00 12.24 12 VAL A CA 11
ATOM 3944 C C . VAL A 1 12 ? -4.362 18.813 -2.360 1.00 63.21 12 VAL A C 11
ATOM 3945 O O . VAL A 1 12 ? -4.904 19.917 -2.304 1.00 4.12 12 VAL A O 11
ATOM 3958 N N . CYS A 1 13 ? -4.176 18.156 -3.500 1.00 73.12 13 CYS A N 11
ATOM 3959 C CA . CYS A 1 13 ? -4.608 18.706 -4.779 1.00 43.33 13 CYS A CA 11
ATOM 3960 C C . CYS A 1 13 ? -6.096 19.044 -4.752 1.00 63.22 13 CYS A C 11
ATOM 3961 O O . CYS A 1 13 ? -6.521 20.070 -5.285 1.00 2.05 13 CYS A O 11
ATOM 3968 N N . LEU A 1 14 ? -6.882 18.174 -4.129 1.00 35.23 14 LEU A N 11
ATOM 3969 C CA . LEU A 1 14 ? -8.324 18.379 -4.031 1.00 64.21 14 LEU A CA 11
ATOM 3970 C C . LEU A 1 14 ? -8.643 19.608 -3.186 1.00 22.42 14 LEU A C 11
ATOM 3971 O O . LEU A 1 14 ? -9.546 20.379 -3.510 1.00 25.42 14 LEU A O 11
ATOM 3987 N N . ALA A 1 15 ? -7.894 19.784 -2.102 1.00 14.51 15 ALA A N 11
ATOM 3988 C CA . ALA A 1 15 ? -8.095 20.922 -1.212 1.00 62.24 15 ALA A CA 11
ATOM 3989 C C . ALA A 1 15 ? -7.994 22.239 -1.974 1.00 72.13 15 ALA A C 11
ATOM 3990 O O . ALA A 1 15 ? -8.583 23.244 -1.576 1.00 22.11 15 ALA A O 11
ATOM 3997 N N . SER A 1 16 ? -7.244 22.227 -3.072 1.00 32.34 16 SER A N 11
ATOM 3998 C CA . SER A 1 16 ? -7.063 23.422 -3.887 1.00 0.11 16 SER A CA 11
ATOM 3999 C C . SER A 1 16 ? -7.966 23.384 -5.116 1.00 32.51 16 SER A C 11
ATOM 4000 O O . SER A 1 16 ? -8.218 24.409 -5.748 1.00 22.33 16 SER A O 11
ATOM 4008 N N . GLY A 1 17 ? -8.452 22.191 -5.449 1.00 5.21 17 GLY A N 11
ATOM 4009 C CA . GLY A 1 17 ? -9.321 22.040 -6.601 1.00 32.43 17 GLY A CA 11
ATOM 4010 C C . GLY A 1 17 ? -8.700 21.186 -7.688 1.00 63.02 17 GLY A C 11
ATOM 4011 O O . GLY A 1 17 ? -9.404 20.493 -8.422 1.00 5.04 17 GLY A O 11
ATOM 4015 N N . GLY A 1 18 ? -7.375 21.237 -7.794 1.00 52.03 18 GLY A N 11
ATOM 4016 C CA . GLY A 1 18 ? -6.681 20.459 -8.804 1.00 54.31 18 GLY A CA 11
ATOM 4017 C C . GLY A 1 18 ? -5.769 21.310 -9.666 1.00 34.11 18 GLY A C 11
ATOM 4018 O O . GLY A 1 18 ? -5.592 21.036 -10.853 1.00 2.31 18 GLY A O 11
ATOM 4022 N N . VAL A 1 19 ? -5.190 22.346 -9.068 1.00 53.42 19 VAL A N 11
ATOM 4023 C CA . VAL A 1 19 ? -4.292 23.241 -9.789 1.00 31.40 19 VAL A CA 11
ATOM 4024 C C . VAL A 1 19 ? -3.024 22.514 -10.222 1.00 21.20 19 VAL A C 11
ATOM 4025 O O . VAL A 1 19 ? -2.613 22.596 -11.379 1.00 31.33 19 VAL A O 11
ATOM 4038 N N . GLY A 1 20 ? -2.407 21.801 -9.284 1.00 50.20 20 GLY A N 11
ATOM 4039 C CA . GLY A 1 20 ? -1.191 21.069 -9.588 1.00 53.31 20 GLY A CA 11
ATOM 4040 C C . GLY A 1 20 ? -1.159 19.702 -8.935 1.00 32.21 20 GLY A C 11
ATOM 4041 O O . GLY A 1 20 ? -0.224 19.376 -8.203 1.00 63.13 20 GLY A O 11
ATOM 4045 N N . THR A 1 21 ? -2.185 18.898 -9.197 1.00 70.15 21 THR A N 11
ATOM 4046 C CA . THR A 1 21 ? -2.272 17.559 -8.628 1.00 13.21 21 THR A CA 11
ATOM 4047 C C . THR A 1 21 ? -0.976 16.786 -8.840 1.00 70.33 21 THR A C 11
ATOM 4048 O O . THR A 1 21 ? -0.430 16.204 -7.904 1.00 30.42 21 THR A O 11
ATOM 4058 N N . GLU A 1 22 ? -0.489 16.785 -10.077 1.00 64.21 22 GLU A N 11
ATOM 4059 C CA . GLU A 1 22 ? 0.745 16.082 -10.411 1.00 35.10 22 GLU A CA 11
ATOM 4060 C C . GLU A 1 22 ? 1.927 16.660 -9.639 1.00 13.34 22 GLU A C 11
ATOM 4061 O O . GLU A 1 22 ? 2.885 15.953 -9.326 1.00 75.31 22 GLU A O 11
ATOM 4073 N N . PHE A 1 23 ? 1.852 17.952 -9.334 1.00 62.24 23 PHE A N 11
ATOM 4074 C CA . PHE A 1 23 ? 2.916 18.627 -8.600 1.00 60.12 23 PHE A CA 11
ATOM 4075 C C . PHE A 1 23 ? 2.908 18.216 -7.131 1.00 11.24 23 PHE A C 11
ATOM 4076 O O . PHE A 1 23 ? 3.959 17.985 -6.534 1.00 60.41 23 PHE A O 11
ATOM 4093 N N . ALA A 1 24 ? 1.714 18.129 -6.553 1.00 70.15 24 ALA A N 11
ATOM 4094 C CA . ALA A 1 24 ? 1.568 17.745 -5.155 1.00 12.11 24 ALA A CA 11
ATOM 4095 C C . ALA A 1 24 ? 2.099 16.336 -4.914 1.00 12.11 24 ALA A C 11
ATOM 4096 O O . ALA A 1 24 ? 2.648 16.043 -3.853 1.00 25.14 24 ALA A O 11
ATOM 4103 N N . ALA A 1 25 ? 1.930 15.468 -5.905 1.00 62.55 25 ALA A N 11
ATOM 4104 C CA . ALA A 1 25 ? 2.394 14.090 -5.801 1.00 71.42 25 ALA A CA 11
ATOM 4105 C C . ALA A 1 25 ? 3.917 14.020 -5.820 1.00 61.02 25 ALA A C 11
ATOM 4106 O O . ALA A 1 25 ? 4.524 13.795 -6.867 1.00 5.25 25 ALA A O 11
ATOM 4112 N N . ALA A 1 26 ? 4.528 14.215 -4.656 1.00 42.03 26 ALA A N 11
ATOM 4113 C CA . ALA A 1 26 ? 5.981 14.173 -4.540 1.00 34.14 26 ALA A CA 11
ATOM 4114 C C . ALA A 1 26 ? 6.521 12.794 -4.902 1.00 73.23 26 ALA A C 11
ATOM 4115 O O . ALA A 1 26 ? 7.037 12.588 -6.001 1.00 10.04 26 ALA A O 11
ATOM 4122 N N . SER A 1 27 ? 6.399 11.852 -3.972 1.00 50.20 27 SER A N 11
ATOM 4123 C CA . SER A 1 27 ? 6.879 10.493 -4.193 1.00 4.25 27 SER A CA 11
ATOM 4124 C C . SER A 1 27 ? 6.677 9.637 -2.946 1.00 70.44 27 SER A C 11
ATOM 4125 O O . SER A 1 27 ? 7.414 9.760 -1.968 1.00 1.11 27 SER A O 11
ATOM 4153 N N . PHE A 1 29 ? 7.395 6.765 -2.593 1.00 44.33 29 PHE A N 11
ATOM 4154 C CA . PHE A 1 29 ? 8.548 5.881 -2.465 1.00 74.33 29 PHE A CA 11
ATOM 4155 C C . PHE A 1 29 ? 9.680 6.569 -1.709 1.00 63.20 29 PHE A C 11
ATOM 4156 O O . PHE A 1 29 ? 10.152 6.070 -0.686 1.00 43.24 29 PHE A O 11
ATOM 4173 N N . LEU A 1 30 ? 10.112 7.717 -2.219 1.00 64.44 30 LEU A N 11
ATOM 4174 C CA . LEU A 1 30 ? 11.190 8.475 -1.594 1.00 24.55 30 LEU A CA 11
ATOM 4175 C C . LEU A 1 30 ? 10.644 9.418 -0.527 1.00 4.50 30 LEU A C 11
ATOM 4176 O O . LEU A 1 30 ? 11.158 9.473 0.590 1.00 30.43 30 LEU A O 11
ATOM 4192 N N . GLY A 1 1 ? 4.435 2.243 1.977 1.00 44.45 1 GLY A N 12
ATOM 4193 C CA . GLY A 1 1 ? 3.154 1.980 1.348 1.00 64.05 1 GLY A CA 12
ATOM 4194 C C . GLY A 1 1 ? 3.037 2.623 -0.020 1.00 51.01 1 GLY A C 12
ATOM 4195 O O . GLY A 1 1 ? 2.757 3.817 -0.130 1.00 30.21 1 GLY A O 12
ATOM 4199 N N . TRP A 1 2 ? 3.253 1.832 -1.064 1.00 75.54 2 TRP A N 12
ATOM 4200 C CA . TRP A 1 2 ? 3.171 2.332 -2.432 1.00 72.21 2 TRP A CA 12
ATOM 4201 C C . TRP A 1 2 ? 1.760 2.815 -2.752 1.00 24.13 2 TRP A C 12
ATOM 4202 O O . TRP A 1 2 ? 1.556 3.978 -3.099 1.00 50.11 2 TRP A O 12
ATOM 4223 N N . VAL A 1 3 ? 0.790 1.915 -2.632 1.00 33.31 3 VAL A N 12
ATOM 4224 C CA . VAL A 1 3 ? -0.602 2.250 -2.907 1.00 13.21 3 VAL A CA 12
ATOM 4225 C C . VAL A 1 3 ? -1.099 3.345 -1.969 1.00 73.32 3 VAL A C 12
ATOM 4226 O O . VAL A 1 3 ? -2.030 4.081 -2.296 1.00 64.11 3 VAL A O 12
ATOM 4239 N N . ALA A 1 4 ? -0.472 3.446 -0.802 1.00 32.11 4 ALA A N 12
ATOM 4240 C CA . ALA A 1 4 ? -0.849 4.452 0.183 1.00 41.31 4 ALA A CA 12
ATOM 4241 C C . ALA A 1 4 ? -0.278 5.818 -0.182 1.00 51.42 4 ALA A C 12
ATOM 4242 O O . ALA A 1 4 ? -0.939 6.844 -0.015 1.00 72.23 4 ALA A O 12
ATOM 4249 N N . CYS A 1 5 ? 0.954 5.826 -0.681 1.00 33.34 5 CYS A N 12
ATOM 4250 C CA . CYS A 1 5 ? 1.615 7.066 -1.069 1.00 31.25 5 CYS A CA 12
ATOM 4251 C C . CYS A 1 5 ? 0.932 7.690 -2.282 1.00 60.43 5 CYS A C 12
ATOM 4252 O O . CYS A 1 5 ? 0.690 8.896 -2.320 1.00 42.14 5 CYS A O 12
ATOM 4259 N N . VAL A 1 6 ? 0.623 6.859 -3.273 1.00 24.31 6 VAL A N 12
ATOM 4260 C CA . VAL A 1 6 ? -0.033 7.327 -4.488 1.00 3.44 6 VAL A CA 12
ATOM 4261 C C . VAL A 1 6 ? -1.370 7.988 -4.170 1.00 63.22 6 VAL A C 12
ATOM 4262 O O . VAL A 1 6 ? -1.845 8.842 -4.917 1.00 61.02 6 VAL A O 12
ATOM 4275 N N . GLY A 1 7 ? -1.972 7.586 -3.055 1.00 74.32 7 GLY A N 12
ATOM 4276 C CA . GLY A 1 7 ? -3.249 8.149 -2.658 1.00 14.02 7 GLY A CA 12
ATOM 4277 C C . GLY A 1 7 ? -3.192 9.654 -2.490 1.00 50.50 7 GLY A C 12
ATOM 4278 O O . GLY A 1 7 ? -4.220 10.330 -2.528 1.00 32.51 7 GLY A O 12
ATOM 4282 N N . ALA A 1 8 ? -1.987 10.182 -2.302 1.00 64.25 8 ALA A N 12
ATOM 4283 C CA . ALA A 1 8 ? -1.799 11.617 -2.128 1.00 73.15 8 ALA A CA 12
ATOM 4284 C C . ALA A 1 8 ? -2.143 12.374 -3.407 1.00 3.23 8 ALA A C 12
ATOM 4285 O O . ALA A 1 8 ? -2.288 13.597 -3.396 1.00 72.00 8 ALA A O 12
ATOM 4292 N N . CYS A 1 9 ? -2.270 11.641 -4.507 1.00 74.23 9 CYS A N 12
ATOM 4293 C CA . CYS A 1 9 ? -2.595 12.243 -5.795 1.00 35.23 9 CYS A CA 12
ATOM 4294 C C . CYS A 1 9 ? -4.106 12.381 -5.965 1.00 23.32 9 CYS A C 12
ATOM 4295 O O . CYS A 1 9 ? -4.588 12.769 -7.028 1.00 14.24 9 CYS A O 12
ATOM 4302 N N . GLY A 1 10 ? -4.847 12.059 -4.908 1.00 44.44 10 GLY A N 12
ATOM 4303 C CA . GLY A 1 10 ? -6.294 12.154 -4.961 1.00 22.00 10 GLY A CA 12
ATOM 4304 C C . GLY A 1 10 ? -6.823 13.362 -4.215 1.00 13.44 10 GLY A C 12
ATOM 4305 O O . GLY A 1 10 ? -6.478 14.500 -4.535 1.00 13.41 10 GLY A O 12
ATOM 4309 N N . THR A 1 11 ? -7.666 13.117 -3.216 1.00 72.11 11 THR A N 12
ATOM 4310 C CA . THR A 1 11 ? -8.247 14.194 -2.424 1.00 22.40 11 THR A CA 12
ATOM 4311 C C . THR A 1 11 ? -7.162 15.048 -1.779 1.00 1.14 11 THR A C 12
ATOM 4312 O O . THR A 1 11 ? -7.373 16.227 -1.495 1.00 11.31 11 THR A O 12
ATOM 4323 N N . VAL A 1 12 ? -5.999 14.446 -1.549 1.00 51.23 12 VAL A N 12
ATOM 4324 C CA . VAL A 1 12 ? -4.880 15.153 -0.939 1.00 4.13 12 VAL A CA 12
ATOM 4325 C C . VAL A 1 12 ? -4.267 16.156 -1.910 1.00 72.22 12 VAL A C 12
ATOM 4326 O O . VAL A 1 12 ? -3.896 17.264 -1.524 1.00 3.35 12 VAL A O 12
ATOM 4339 N N . CYS A 1 13 ? -4.165 15.760 -3.174 1.00 62.54 13 CYS A N 12
ATOM 4340 C CA . CYS A 1 13 ? -3.597 16.623 -4.203 1.00 74.43 13 CYS A CA 12
ATOM 4341 C C . CYS A 1 13 ? -4.354 17.945 -4.282 1.00 11.54 13 CYS A C 12
ATOM 4342 O O . CYS A 1 13 ? -3.753 19.020 -4.247 1.00 52.25 13 CYS A O 12
ATOM 4349 N N . LEU A 1 14 ? -5.676 17.859 -4.386 1.00 45.25 14 LEU A N 12
ATOM 4350 C CA . LEU A 1 14 ? -6.516 19.049 -4.469 1.00 63.03 14 LEU A CA 12
ATOM 4351 C C . LEU A 1 14 ? -6.422 19.872 -3.188 1.00 74.23 14 LEU A C 12
ATOM 4352 O O . LEU A 1 14 ? -6.235 21.087 -3.232 1.00 3.21 14 LEU A O 12
ATOM 4368 N N . ALA A 1 15 ? -6.553 19.200 -2.049 1.00 4.11 15 ALA A N 12
ATOM 4369 C CA . ALA A 1 15 ? -6.479 19.868 -0.756 1.00 3.34 15 ALA A CA 12
ATOM 4370 C C . ALA A 1 15 ? -5.158 20.613 -0.597 1.00 43.54 15 ALA A C 12
ATOM 4371 O O . ALA A 1 15 ? -5.063 21.573 0.168 1.00 21.44 15 ALA A O 12
ATOM 4378 N N . SER A 1 16 ? -4.140 20.166 -1.326 1.00 20.32 16 SER A N 12
ATOM 4379 C CA . SER A 1 16 ? -2.823 20.788 -1.263 1.00 24.34 16 SER A CA 12
ATOM 4380 C C . SER A 1 16 ? -2.623 21.757 -2.424 1.00 31.20 16 SER A C 12
ATOM 4381 O O . SER A 1 16 ? -1.494 22.073 -2.796 1.00 51.41 16 SER A O 12
ATOM 4389 N N . GLY A 1 17 ? -3.730 22.225 -2.993 1.00 70.41 17 GLY A N 12
ATOM 4390 C CA . GLY A 1 17 ? -3.656 23.153 -4.106 1.00 75.44 17 GLY A CA 12
ATOM 4391 C C . GLY A 1 17 ? -3.881 22.474 -5.443 1.00 32.31 17 GLY A C 12
ATOM 4392 O O . GLY A 1 17 ? -3.225 21.484 -5.762 1.00 65.44 17 GLY A O 12
ATOM 4396 N N . GLY A 1 18 ? -4.814 23.006 -6.226 1.00 51.54 18 GLY A N 12
ATOM 4397 C CA . GLY A 1 18 ? -5.109 22.431 -7.526 1.00 4.41 18 GLY A CA 12
ATOM 4398 C C . GLY A 1 18 ? -3.868 22.264 -8.380 1.00 62.33 18 GLY A C 12
ATOM 4399 O O . GLY A 1 18 ? -3.711 21.255 -9.069 1.00 1.40 18 GLY A O 12
ATOM 4403 N N . VAL A 1 19 ? -2.983 23.255 -8.338 1.00 15.31 19 VAL A N 12
ATOM 4404 C CA . VAL A 1 19 ? -1.750 23.214 -9.115 1.00 33.43 19 VAL A CA 12
ATOM 4405 C C . VAL A 1 19 ? -0.866 22.050 -8.680 1.00 0.42 19 VAL A C 12
ATOM 4406 O O . VAL A 1 19 ? -0.037 21.566 -9.449 1.00 21.12 19 VAL A O 12
ATOM 4419 N N . GLY A 1 20 ? -1.049 21.606 -7.440 1.00 72.11 20 GLY A N 12
ATOM 4420 C CA . GLY A 1 20 ? -0.261 20.502 -6.924 1.00 10.23 20 GLY A CA 12
ATOM 4421 C C . GLY A 1 20 ? -0.748 19.157 -7.426 1.00 44.30 20 GLY A C 12
ATOM 4422 O O . GLY A 1 20 ? -0.098 18.133 -7.211 1.00 53.24 20 GLY A O 12
ATOM 4426 N N . THR A 1 21 ? -1.896 19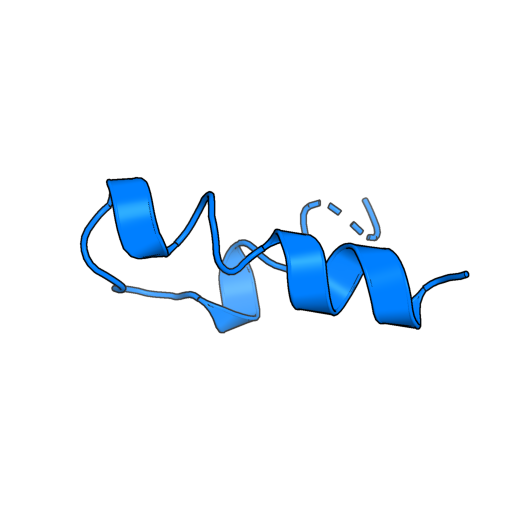.158 -8.096 1.00 62.33 21 THR A N 12
ATOM 4427 C CA . THR A 1 21 ? -2.471 17.929 -8.628 1.00 21.41 21 THR A CA 12
ATOM 4428 C C . THR A 1 21 ? -1.436 17.134 -9.417 1.00 35.02 21 THR A C 12
ATOM 4429 O O . THR A 1 21 ? -1.119 15.997 -9.071 1.00 33.51 21 THR A O 12
ATOM 4439 N N . GLU A 1 22 ? -0.914 17.741 -10.478 1.00 3.03 22 GLU A N 12
ATOM 4440 C CA . GLU A 1 22 ? 0.086 17.088 -11.315 1.00 55.12 22 GLU A CA 12
ATOM 4441 C C . GLU A 1 22 ? 1.312 16.699 -10.495 1.00 63.24 22 GLU A C 12
ATOM 4442 O O . GLU A 1 22 ? 2.046 15.778 -10.854 1.00 61.35 22 GLU A O 12
ATOM 4454 N N . PHE A 1 23 ? 1.529 17.408 -9.392 1.00 72.34 23 PHE A N 12
ATOM 4455 C CA . PHE A 1 23 ? 2.667 17.138 -8.522 1.00 0.34 23 PHE A CA 12
ATOM 4456 C C . PHE A 1 23 ? 2.450 15.855 -7.724 1.00 43.44 23 PHE A C 12
ATOM 4457 O O . PHE A 1 23 ? 3.212 14.897 -7.851 1.00 3.43 23 PHE A O 12
ATOM 4474 N N . ALA A 1 24 ? 1.406 15.846 -6.903 1.00 32.23 24 ALA A N 12
ATOM 4475 C CA . ALA A 1 24 ? 1.087 14.681 -6.086 1.00 2.42 24 ALA A CA 12
ATOM 4476 C C . ALA A 1 24 ? 0.759 13.473 -6.956 1.00 44.13 24 ALA A C 12
ATOM 4477 O O . ALA A 1 24 ? 0.887 12.329 -6.521 1.00 0.45 24 ALA A O 12
ATOM 4484 N N . ALA A 1 25 ? 0.336 13.735 -8.188 1.00 73.25 25 ALA A N 12
ATOM 4485 C CA . ALA A 1 25 ? -0.009 12.668 -9.120 1.00 52.44 25 ALA A CA 12
ATOM 4486 C C . ALA A 1 25 ? 1.112 11.639 -9.216 1.00 51.21 25 ALA A C 12
ATOM 4487 O O . ALA A 1 25 ? 0.865 10.460 -9.468 1.00 40.34 25 ALA A O 12
ATOM 4493 N N . ALA A 1 26 ? 2.345 12.093 -9.014 1.00 15.12 26 ALA A N 12
ATOM 4494 C CA . ALA A 1 26 ? 3.503 11.211 -9.076 1.00 62.11 26 ALA A CA 12
ATOM 4495 C C . ALA A 1 26 ? 3.391 10.084 -8.055 1.00 73.11 26 ALA A C 12
ATOM 4496 O O . ALA A 1 26 ? 3.094 8.942 -8.407 1.00 2.11 26 ALA A O 12
ATOM 4503 N N . SER A 1 27 ? 3.630 10.412 -6.790 1.00 1.05 27 SER A N 12
ATOM 4504 C CA . SER A 1 27 ? 3.560 9.426 -5.718 1.00 30.33 27 SER A CA 12
ATOM 4505 C C . SER A 1 27 ? 3.924 10.054 -4.376 1.00 44.43 27 SER A C 12
ATOM 4506 O O . SER A 1 27 ? 4.355 11.206 -4.314 1.00 40.33 27 SER A O 12
ATOM 4534 N N . PHE A 1 29 ? 6.346 9.600 -2.757 1.00 13.55 29 PHE A N 12
ATOM 4535 C CA . PHE A 1 29 ? 7.780 9.865 -2.754 1.00 53.14 29 PHE A CA 12
ATOM 4536 C C . PHE A 1 29 ? 8.086 11.210 -3.406 1.00 54.35 29 PHE A C 12
ATOM 4537 O O . PHE A 1 29 ? 8.887 11.993 -2.895 1.00 1.31 29 PHE A O 12
ATOM 4554 N N . LEU A 1 30 ? 7.442 11.472 -4.539 1.00 22.31 30 LEU A N 12
ATOM 4555 C CA . LEU A 1 30 ? 7.645 12.722 -5.263 1.00 33.12 30 LEU A CA 12
ATOM 4556 C C . LEU A 1 30 ? 6.780 13.835 -4.680 1.00 31.02 30 LEU A C 12
ATOM 4557 O O . LEU A 1 30 ? 7.102 15.016 -4.807 1.00 11.22 30 LEU A O 12
ATOM 4573 N N . GLY A 1 1 ? 1.398 0.363 -4.030 1.00 63.53 1 GLY A N 13
ATOM 4574 C CA . GLY A 1 1 ? 1.917 1.452 -3.224 1.00 51.45 1 GLY A CA 13
ATOM 4575 C C . GLY A 1 1 ? 1.601 2.812 -3.816 1.00 64.10 1 GLY A C 13
ATOM 4576 O O . GLY A 1 1 ? 1.468 3.796 -3.089 1.00 41.42 1 GLY A O 13
ATOM 4580 N N . TRP A 1 2 ? 1.484 2.867 -5.138 1.00 15.04 2 TRP A N 13
ATOM 4581 C CA . TRP A 1 2 ? 1.183 4.117 -5.826 1.00 45.25 2 TRP A CA 13
ATOM 4582 C C . TRP A 1 2 ? -0.101 4.739 -5.290 1.00 40.53 2 TRP A C 13
ATOM 4583 O O . TRP A 1 2 ? -0.155 5.939 -5.020 1.00 12.33 2 TRP A O 13
ATOM 4604 N N . VAL A 1 3 ? -1.134 3.917 -5.138 1.00 62.45 3 VAL A N 13
ATOM 4605 C CA . VAL A 1 3 ? -2.418 4.387 -4.633 1.00 30.30 3 VAL A CA 13
ATOM 4606 C C . VAL A 1 3 ? -2.282 4.945 -3.221 1.00 3.11 3 VAL A C 13
ATOM 4607 O O . VAL A 1 3 ? -3.041 5.824 -2.814 1.00 42.11 3 VAL A O 13
ATOM 4620 N N . ALA A 1 4 ? -1.308 4.429 -2.478 1.00 34.33 4 ALA A N 13
ATOM 4621 C CA . ALA A 1 4 ? -1.070 4.877 -1.111 1.00 55.45 4 ALA A CA 13
ATOM 4622 C C . ALA A 1 4 ? -0.316 6.202 -1.092 1.00 51.54 4 ALA A C 13
ATOM 4623 O O . ALA A 1 4 ? -0.566 7.059 -0.243 1.00 61.34 4 ALA A O 13
ATOM 4630 N N . CYS A 1 5 ? 0.608 6.365 -2.033 1.00 4.22 5 CYS A N 13
ATOM 4631 C CA . CYS A 1 5 ? 1.401 7.586 -2.124 1.00 32.41 5 CYS A CA 13
ATOM 4632 C C . CYS A 1 5 ? 0.528 8.772 -2.523 1.00 43.20 5 CYS A C 13
ATOM 4633 O O . CYS A 1 5 ? 0.610 9.846 -1.926 1.00 31.53 5 CYS A O 13
ATOM 4640 N N . VAL A 1 6 ? -0.307 8.571 -3.537 1.00 71.32 6 VAL A N 13
ATOM 4641 C CA . VAL A 1 6 ? -1.196 9.623 -4.016 1.00 31.51 6 VAL A CA 13
ATOM 4642 C C . VAL A 1 6 ? -2.130 10.099 -2.909 1.00 22.10 6 VAL A C 13
ATOM 4643 O O . VAL A 1 6 ? -2.564 11.250 -2.901 1.00 70.12 6 VAL A O 13
ATOM 4656 N N . GLY A 1 7 ? -2.435 9.204 -1.974 1.00 1.44 7 GLY A N 13
ATOM 4657 C CA . GLY A 1 7 ? -3.315 9.552 -0.874 1.00 14.13 7 GLY A CA 13
ATOM 4658 C C . GLY A 1 7 ? -2.611 10.356 0.201 1.00 22.33 7 GLY A C 13
ATOM 4659 O O . GLY A 1 7 ? -3.043 11.455 0.548 1.00 61.43 7 GLY A O 13
ATOM 4663 N N . ALA A 1 8 ? -1.523 9.806 0.732 1.00 73.23 8 ALA A N 13
ATOM 4664 C CA . ALA A 1 8 ? -0.757 10.479 1.773 1.00 35.13 8 ALA A CA 13
ATOM 4665 C C . ALA A 1 8 ? -0.024 11.695 1.217 1.00 71.52 8 ALA A C 13
ATOM 4666 O O . ALA A 1 8 ? 0.510 12.509 1.970 1.00 11.03 8 ALA A O 13
ATOM 4673 N N . CYS A 1 9 ? -0.001 11.811 -0.107 1.00 11.13 9 CYS A N 13
ATOM 4674 C CA . CYS A 1 9 ? 0.668 12.927 -0.765 1.00 72.41 9 CYS A CA 13
ATOM 4675 C C . CYS A 1 9 ? 0.196 14.259 -0.190 1.00 45.34 9 CYS A C 13
ATOM 4676 O O . CYS A 1 9 ? 0.934 14.934 0.527 1.00 31.42 9 CYS A O 13
ATOM 4683 N N . GLY A 1 10 ? -1.039 14.632 -0.512 1.00 3.54 10 GLY A N 13
ATOM 4684 C CA . GLY A 1 10 ? -1.588 15.882 -0.019 1.00 42.32 10 GLY A CA 13
ATOM 4685 C C . GLY A 1 10 ? -3.035 16.079 -0.424 1.00 34.14 10 GLY A C 13
ATOM 4686 O O . GLY A 1 10 ? -3.387 15.931 -1.594 1.00 71.55 10 GLY A O 13
ATOM 4690 N N . THR A 1 11 ? -3.880 16.413 0.548 1.00 64.53 11 THR A N 13
ATOM 4691 C CA . THR A 1 11 ? -5.298 16.627 0.288 1.00 64.22 11 THR A CA 13
ATOM 4692 C C . THR A 1 11 ? -5.510 17.785 -0.681 1.00 32.53 11 THR A C 13
ATOM 4693 O O . THR A 1 11 ? -6.590 17.940 -1.250 1.00 55.33 11 THR A O 13
ATOM 4704 N N . VAL A 1 12 ? -4.473 18.595 -0.864 1.00 64.11 12 VAL A N 13
ATOM 4705 C CA . VAL A 1 12 ? -4.545 19.738 -1.766 1.00 15.20 12 VAL A CA 13
ATOM 4706 C C . VAL A 1 12 ? -4.606 19.287 -3.221 1.00 44.41 12 VAL A C 13
ATOM 4707 O O . VAL A 1 12 ? -5.133 19.994 -4.080 1.00 42.54 12 VAL A O 13
ATOM 4720 N N . CYS A 1 13 ? -4.062 18.105 -3.491 1.00 54.23 13 CYS A N 13
ATOM 4721 C CA . CYS A 1 13 ? -4.054 17.558 -4.843 1.00 4.14 13 CYS A CA 13
ATOM 4722 C C . CYS A 1 13 ? -5.465 17.516 -5.422 1.00 2.13 13 CYS A C 13
ATOM 4723 O O . CYS A 1 13 ? -5.720 18.045 -6.504 1.00 43.44 13 CYS A O 13
ATOM 4730 N N . LEU A 1 14 ? -6.378 16.884 -4.694 1.00 33.44 14 LEU A N 13
ATOM 4731 C CA . LEU A 1 14 ? -7.765 16.772 -5.134 1.00 4.23 14 LEU A CA 13
ATOM 4732 C C . LEU A 1 14 ? -8.444 18.138 -5.144 1.00 71.20 14 LEU A C 13
ATOM 4733 O O . LEU A 1 14 ? -9.185 18.467 -6.070 1.00 63.42 14 LEU A O 13
ATOM 4749 N N . ALA A 1 15 ? -8.185 18.930 -4.109 1.00 31.34 15 ALA A N 13
ATOM 4750 C CA . ALA A 1 15 ? -8.768 20.261 -4.001 1.00 10.24 15 ALA A CA 13
ATOM 4751 C C . ALA A 1 15 ? -8.411 21.117 -5.211 1.00 63.23 15 ALA A C 13
ATOM 4752 O O . ALA A 1 15 ? -9.110 22.077 -5.533 1.00 13.21 15 ALA A O 13
ATOM 4759 N N . SER A 1 16 ? -7.317 20.762 -5.879 1.00 11.44 16 SER A N 13
ATOM 4760 C CA . SER A 1 16 ? -6.864 21.501 -7.052 1.00 14.04 16 SER A CA 13
ATOM 4761 C C . SER A 1 16 ? -7.404 20.871 -8.332 1.00 32.01 16 SER A C 13
ATOM 4762 O O . SER A 1 16 ? -7.427 21.504 -9.387 1.00 23.42 16 SER A O 13
ATOM 4770 N N . GLY A 1 17 ? -7.839 19.618 -8.230 1.00 42.43 17 GLY A N 13
ATOM 4771 C CA . GLY A 1 17 ? -8.373 18.922 -9.386 1.00 45.34 17 GLY A CA 13
ATOM 4772 C C . GLY A 1 17 ? -7.330 18.070 -10.083 1.00 1.34 17 GLY A C 13
ATOM 4773 O O . GLY A 1 17 ? -7.595 16.925 -10.445 1.00 52.12 17 GLY A O 13
ATOM 4777 N N . GLY A 1 18 ? -6.139 18.631 -10.272 1.00 12.45 18 GLY A N 13
ATOM 4778 C CA . GLY A 1 18 ? -5.072 17.902 -10.930 1.00 65.22 18 GLY A CA 13
ATOM 4779 C C . GLY A 1 18 ? -3.770 18.678 -10.958 1.00 51.41 18 GLY A C 13
ATOM 4780 O O . GLY A 1 18 ? -2.689 18.095 -10.883 1.00 23.14 18 GLY A O 13
ATOM 4784 N N . VAL A 1 19 ? -3.873 19.999 -11.069 1.00 10.13 19 VAL A N 13
ATOM 4785 C CA . VAL A 1 19 ? -2.695 20.857 -11.107 1.00 41.13 19 VAL A CA 13
ATOM 4786 C C . VAL A 1 19 ? -1.896 20.752 -9.813 1.00 63.23 19 VAL A C 13
ATOM 4787 O O . VAL A 1 19 ? -0.695 21.020 -9.789 1.00 72.42 19 VAL A O 13
ATOM 4800 N N . GLY A 1 20 ? -2.571 20.359 -8.737 1.00 62.13 20 GLY A N 13
ATOM 4801 C CA . GLY A 1 20 ? -1.908 20.224 -7.454 1.00 4.55 20 GLY A CA 13
ATOM 4802 C C . GLY A 1 20 ? -1.357 18.830 -7.228 1.00 53.14 20 GLY A C 13
ATOM 4803 O O . GLY A 1 20 ? -0.517 18.619 -6.353 1.00 14.12 20 GLY A O 13
ATOM 4807 N N . THR A 1 21 ? -1.832 17.873 -8.020 1.00 12.12 21 THR A N 13
ATOM 4808 C CA . THR A 1 21 ? -1.385 16.491 -7.901 1.00 41.21 21 THR A CA 13
ATOM 4809 C C . THR A 1 21 ? 0.137 16.404 -7.897 1.00 40.25 21 THR A C 13
ATOM 4810 O O . THR A 1 21 ? 0.729 15.775 -7.021 1.00 43.42 21 THR A O 13
ATOM 4820 N N . GLU A 1 22 ? 0.764 17.040 -8.882 1.00 51.14 22 GLU A N 13
ATOM 4821 C CA . GLU A 1 22 ? 2.218 17.033 -8.991 1.00 50.44 22 GLU A CA 13
ATOM 4822 C C . GLU A 1 22 ? 2.859 17.663 -7.758 1.00 31.22 22 GLU A C 13
ATOM 4823 O O . GLU A 1 22 ? 3.995 17.347 -7.405 1.00 64.42 22 GLU A O 13
ATOM 4835 N N . PHE A 1 23 ? 2.122 18.556 -7.106 1.00 32.01 23 PHE A N 13
ATOM 4836 C CA . PHE A 1 23 ? 2.618 19.232 -5.913 1.00 33.24 23 PHE A CA 13
ATOM 4837 C C . PHE A 1 23 ? 2.518 18.322 -4.691 1.00 54.44 23 PHE A C 13
ATOM 4838 O O . PHE A 1 23 ? 3.527 17.973 -4.080 1.00 71.33 23 PHE A O 13
ATOM 4855 N N . ALA A 1 24 ? 1.293 17.944 -4.342 1.00 34.21 24 ALA A N 13
ATOM 4856 C CA . ALA A 1 24 ? 1.060 17.074 -3.195 1.00 54.53 24 ALA A CA 13
ATOM 4857 C C . ALA A 1 24 ? 1.695 15.704 -3.407 1.00 50.51 24 ALA A C 13
ATOM 4858 O O . ALA A 1 24 ? 2.561 15.286 -2.639 1.00 52.02 24 ALA A O 13
ATOM 4865 N N . ALA A 1 25 ? 1.259 15.010 -4.453 1.00 14.30 25 ALA A N 13
ATOM 4866 C CA . ALA A 1 25 ? 1.786 13.688 -4.766 1.00 30.10 25 ALA A CA 13
ATOM 4867 C C . ALA A 1 25 ? 3.174 13.784 -5.389 1.00 43.14 25 ALA A C 13
ATOM 4868 O O . ALA A 1 25 ? 3.361 13.469 -6.564 1.00 55.24 25 ALA A O 13
ATOM 4874 N N . ALA A 1 26 ? 4.146 14.222 -4.595 1.00 33.30 26 ALA A N 13
ATOM 4875 C CA . ALA A 1 26 ? 5.517 14.358 -5.069 1.00 62.01 26 ALA A CA 13
ATOM 4876 C C . ALA A 1 26 ? 6.094 13.006 -5.476 1.00 3.40 26 ALA A C 13
ATOM 4877 O O . ALA A 1 26 ? 6.441 12.793 -6.638 1.00 2.14 26 ALA A O 13
ATOM 4884 N N . SER A 1 27 ? 6.195 12.097 -4.512 1.00 72.41 27 SER A N 13
ATOM 4885 C CA . SER A 1 27 ? 6.734 10.767 -4.770 1.00 24.44 27 SER A CA 13
ATOM 4886 C C . SER A 1 27 ? 6.781 9.942 -3.487 1.00 23.30 27 SER A C 13
ATOM 4887 O O . SER A 1 27 ? 7.768 9.973 -2.751 1.00 62.34 27 SER A O 13
ATOM 4915 N N . PHE A 1 29 ? 7.286 7.049 -3.207 1.00 44.11 29 PHE A N 13
ATOM 4916 C CA . PHE A 1 29 ? 8.350 6.060 -3.343 1.00 12.53 29 PHE A CA 13
ATOM 4917 C C . PHE A 1 29 ? 9.699 6.657 -2.954 1.00 24.32 29 PHE A C 13
ATOM 4918 O O . PHE A 1 29 ? 10.439 6.080 -2.154 1.00 54.55 29 PHE A O 13
ATOM 4935 N N . LEU A 1 30 ? 10.015 7.814 -3.525 1.00 33.11 30 LEU A N 13
ATOM 4936 C CA . LEU A 1 30 ? 11.276 8.490 -3.239 1.00 73.44 30 LEU A CA 13
ATOM 4937 C C . LEU A 1 30 ? 11.167 9.332 -1.973 1.00 2.43 30 LEU A C 13
ATOM 4938 O O . LEU A 1 30 ? 12.171 9.636 -1.329 1.00 45.21 30 LEU A O 13
ATOM 4954 N N . GLY A 1 1 ? 1.875 0.684 -4.328 1.00 62.42 1 GLY A N 14
ATOM 4955 C CA . GLY A 1 1 ? 1.320 1.623 -3.372 1.00 0.33 1 GLY A CA 14
A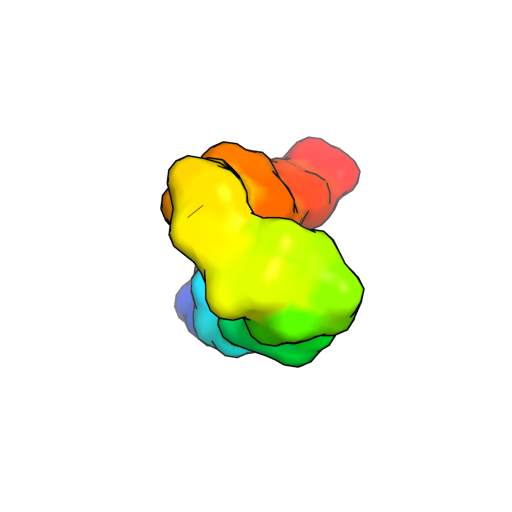TOM 4956 C C . GLY A 1 1 ? 1.032 2.977 -3.989 1.00 52.24 1 GLY A C 14
ATOM 4957 O O . GLY A 1 1 ? 1.397 4.012 -3.431 1.00 73.20 1 GLY A O 14
ATOM 4961 N N . TRP A 1 2 ? 0.377 2.971 -5.145 1.00 22.12 2 TRP A N 14
ATOM 4962 C CA . TRP A 1 2 ? 0.042 4.209 -5.840 1.00 31.42 2 TRP A CA 14
ATOM 4963 C C . TRP A 1 2 ? -1.109 4.929 -5.145 1.00 65.41 2 TRP A C 14
ATOM 4964 O O . TRP A 1 2 ? -0.995 6.102 -4.789 1.00 20.42 2 TRP A O 14
ATOM 4985 N N . VAL A 1 3 ? -2.216 4.219 -4.955 1.00 15.12 3 VAL A N 14
ATOM 4986 C CA . VAL A 1 3 ? -3.388 4.791 -4.301 1.00 64.10 3 VAL A CA 14
ATOM 4987 C C . VAL A 1 3 ? -3.072 5.197 -2.866 1.00 12.02 3 VAL A C 14
ATOM 4988 O O . VAL A 1 3 ? -3.716 6.084 -2.305 1.00 63.43 3 VAL A O 14
ATOM 5001 N N . ALA A 1 4 ? -2.077 4.542 -2.277 1.00 0.45 4 ALA A N 14
ATOM 5002 C CA . ALA A 1 4 ? -1.674 4.837 -0.907 1.00 40.01 4 ALA A CA 14
ATOM 5003 C C . ALA A 1 4 ? -0.811 6.093 -0.847 1.00 14.12 4 ALA A C 14
ATOM 5004 O O . ALA A 1 4 ? -0.730 6.754 0.189 1.00 31.33 4 ALA A O 14
ATOM 5011 N N . CYS A 1 5 ? -0.168 6.418 -1.963 1.00 71.42 5 CYS A N 14
ATOM 5012 C CA . CYS A 1 5 ? 0.690 7.594 -2.038 1.00 32.13 5 CYS A CA 14
ATOM 5013 C C . CYS A 1 5 ? -0.124 8.873 -1.863 1.00 71.20 5 CYS A C 14
ATOM 5014 O O . CYS A 1 5 ? 0.176 9.700 -1.002 1.00 44.35 5 CYS A O 14
ATOM 5021 N N . VAL A 1 6 ? -1.157 9.027 -2.686 1.00 2.53 6 VAL A N 14
ATOM 5022 C CA . VAL A 1 6 ? -2.015 10.204 -2.622 1.00 15.11 6 VAL A CA 14
ATOM 5023 C C . VAL A 1 6 ? -2.677 10.328 -1.254 1.00 73.01 6 VAL A C 14
ATOM 5024 O O . VAL A 1 6 ? -3.027 11.424 -0.819 1.00 50.30 6 VAL A O 14
ATOM 5037 N N . GLY A 1 7 ? -2.846 9.195 -0.579 1.00 62.33 7 GLY A N 14
ATOM 5038 C CA . GLY A 1 7 ? -3.465 9.198 0.733 1.00 31.01 7 GLY A CA 14
ATOM 5039 C C . GLY A 1 7 ? -2.658 9.977 1.753 1.00 74.00 7 GLY A C 14
ATOM 5040 O O . GLY A 1 7 ? -3.138 10.963 2.312 1.00 72.31 7 GLY A O 14
ATOM 5044 N N . ALA A 1 8 ? -1.430 9.533 1.997 1.00 2.13 8 ALA A N 14
ATOM 5045 C CA . ALA A 1 8 ? -0.555 10.196 2.956 1.00 21.35 8 ALA A CA 14
ATOM 5046 C C . ALA A 1 8 ? -0.089 11.549 2.431 1.00 14.51 8 ALA A C 14
ATOM 5047 O O . ALA A 1 8 ? 0.107 12.491 3.200 1.00 54.33 8 ALA A O 14
ATOM 5054 N N . CYS A 1 9 ? 0.087 11.640 1.117 1.00 14.21 9 CYS A N 14
ATOM 5055 C CA . CYS A 1 9 ? 0.530 12.878 0.488 1.00 4.32 9 CYS A CA 14
ATOM 5056 C C . CYS A 1 9 ? -0.350 14.050 0.913 1.00 51.11 9 CYS A C 14
ATOM 5057 O O . CYS A 1 9 ? 0.138 15.045 1.448 1.00 74.12 9 CYS A O 14
ATOM 5064 N N . GLY A 1 10 ? -1.651 13.924 0.670 1.00 34.14 10 GLY A N 14
ATOM 5065 C CA . GLY A 1 10 ? -2.579 14.979 1.034 1.00 73.21 10 GLY A CA 14
ATOM 5066 C C . GLY A 1 10 ? -3.749 15.077 0.075 1.00 13.52 10 GLY A C 14
ATOM 5067 O O . GLY A 1 10 ? -3.571 15.031 -1.142 1.00 45.34 10 GLY A O 14
ATOM 5071 N N . THR A 1 11 ? -4.953 15.212 0.624 1.00 3.22 11 THR A N 14
ATOM 5072 C CA . THR A 1 11 ? -6.157 15.315 -0.190 1.00 71.40 11 THR A CA 14
ATOM 5073 C C . THR A 1 11 ? -6.122 16.559 -1.070 1.00 22.20 11 THR A C 14
ATOM 5074 O O . THR A 1 11 ? -6.901 16.685 -2.015 1.00 45.51 11 THR A O 14
ATOM 5085 N N . VAL A 1 12 ? -5.213 17.476 -0.754 1.00 62.11 12 VAL A N 14
ATOM 5086 C CA . VAL A 1 12 ? -5.075 18.710 -1.518 1.00 2.33 12 VAL A CA 14
ATOM 5087 C C . VAL A 1 12 ? -4.519 18.436 -2.910 1.00 64.33 12 VAL A C 14
ATOM 5088 O O . VAL A 1 12 ? -4.706 19.229 -3.833 1.00 71.14 12 VAL A O 14
ATOM 5101 N N . CYS A 1 13 ? -3.833 17.306 -3.056 1.00 14.54 13 CYS A N 14
ATOM 5102 C CA . CYS A 1 13 ? -3.249 16.925 -4.336 1.00 1.53 13 CYS A CA 14
ATOM 5103 C C . CYS A 1 13 ? -4.309 16.906 -5.433 1.00 62.23 13 CYS A C 14
ATOM 5104 O O . CYS A 1 13 ? -4.162 17.562 -6.465 1.00 52.42 13 CYS A O 14
ATOM 5111 N N . LEU A 1 14 ? -5.376 16.149 -5.204 1.00 31.03 14 LEU A N 14
ATOM 5112 C CA . LEU A 1 14 ? -6.462 16.043 -6.172 1.00 42.33 14 LEU A CA 14
ATOM 5113 C C . LEU A 1 14 ? -7.197 17.372 -6.313 1.00 40.33 14 LEU A C 14
ATOM 5114 O O . LEU A 1 14 ? -7.765 17.671 -7.364 1.00 24.54 14 LEU A O 14
ATOM 5130 N N . ALA A 1 15 ? -7.180 18.168 -5.249 1.00 33.23 15 ALA A N 14
ATOM 5131 C CA . ALA A 1 15 ? -7.841 19.467 -5.255 1.00 74.23 15 ALA A CA 14
ATOM 5132 C C . ALA A 1 15 ? -7.309 20.348 -6.380 1.00 73.14 15 ALA A C 14
ATOM 5133 O O . ALA A 1 15 ? -7.991 21.264 -6.840 1.00 34.12 15 ALA A O 14
ATOM 5140 N N . SER A 1 16 ? -6.087 20.065 -6.819 1.00 41.44 16 SER A N 14
ATOM 5141 C CA . SER A 1 16 ? -5.462 20.836 -7.888 1.00 65.41 16 SER A CA 14
ATOM 5142 C C . SER A 1 16 ? -5.677 20.163 -9.240 1.00 62.33 16 SER A C 14
ATOM 5143 O O . SER A 1 16 ? -4.928 20.396 -10.188 1.00 74.25 16 SER A O 14
ATOM 5151 N N . GLY A 1 17 ? -6.707 19.325 -9.321 1.00 4.45 17 GL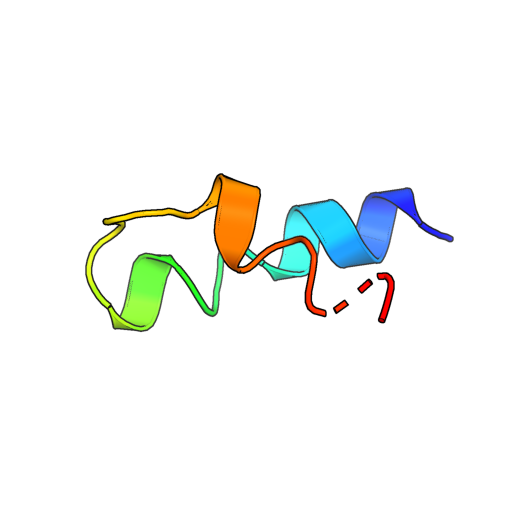Y A N 14
ATOM 5152 C CA . GLY A 1 17 ? -7.003 18.631 -10.560 1.00 31.33 17 GLY A CA 14
ATOM 5153 C C . GLY A 1 17 ? -5.863 17.740 -11.012 1.00 41.22 17 GLY A C 14
ATOM 5154 O O . GLY A 1 17 ? -5.783 17.368 -12.182 1.00 74.11 17 GLY A O 14
ATOM 5158 N N . GLY A 1 18 ? -4.976 17.398 -10.082 1.00 42.55 18 GLY A N 14
ATOM 5159 C CA . GLY A 1 18 ? -3.845 16.550 -10.412 1.00 52.41 18 GLY A CA 14
ATOM 5160 C C . GLY A 1 18 ? -2.550 17.330 -10.528 1.00 32.32 18 GLY A C 14
ATOM 5161 O O . GLY A 1 18 ? -1.465 16.774 -10.355 1.00 52.22 18 GLY A O 14
ATOM 5165 N N . VAL A 1 19 ? -2.663 18.621 -10.823 1.00 4.05 19 VAL A N 14
ATOM 5166 C CA . VAL A 1 19 ? -1.491 19.478 -10.962 1.00 15.10 19 VAL A CA 14
ATOM 5167 C C . VAL A 1 19 ? -0.719 19.571 -9.651 1.00 31.22 19 VAL A C 14
ATOM 5168 O O . VAL A 1 19 ? 0.484 19.828 -9.644 1.00 30.13 19 VAL A O 14
ATOM 5181 N N . GLY A 1 20 ? -1.420 19.359 -8.541 1.00 20.11 20 GLY A N 14
ATOM 5182 C CA . GLY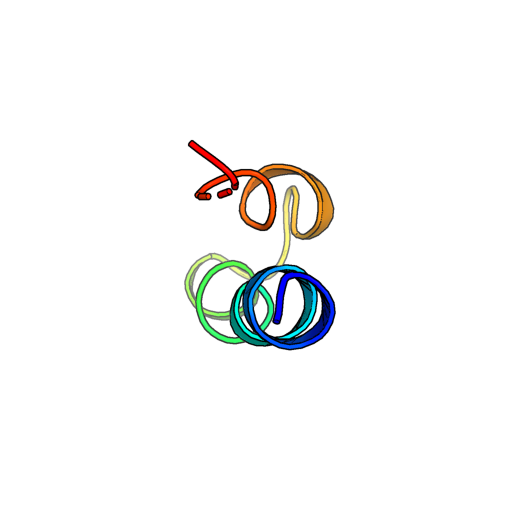 A 1 20 ? -0.784 19.423 -7.238 1.00 64.52 20 GLY A CA 14
ATOM 5183 C C . GLY A 1 20 ? -0.279 18.071 -6.773 1.00 33.03 20 GLY A C 14
ATOM 5184 O O . GLY A 1 20 ? 0.432 17.976 -5.772 1.00 62.40 20 GLY A O 14
ATOM 5188 N N . THR A 1 21 ? -0.649 17.021 -7.499 1.00 34.41 21 THR A N 14
ATOM 5189 C CA . THR A 1 21 ? -0.233 15.667 -7.153 1.00 44.55 21 THR A CA 14
ATOM 5190 C C . THR A 1 21 ? 1.274 15.596 -6.931 1.00 72.04 21 THR A C 14
ATOM 5191 O O . THR A 1 21 ? 1.739 14.995 -5.964 1.00 4.12 21 THR A O 14
ATOM 5201 N N . GLU A 1 22 ? 2.030 16.213 -7.834 1.00 3.45 22 GLU A N 14
ATOM 5202 C CA . GLU A 1 22 ? 3.485 16.219 -7.735 1.00 22.44 22 GLU A CA 14
ATOM 5203 C C . GLU A 1 22 ? 3.942 16.939 -6.469 1.00 72.31 22 GLU A C 14
ATOM 5204 O O . GLU A 1 22 ? 4.977 16.606 -5.891 1.00 41.35 22 GLU A O 14
ATOM 5216 N N . PHE A 1 23 ? 3.162 17.927 -6.044 1.00 43.50 23 PHE A N 14
ATOM 5217 C CA . PHE A 1 23 ? 3.486 18.696 -4.848 1.00 44.41 23 PHE A CA 14
ATOM 5218 C C . PHE A 1 23 ? 3.108 17.925 -3.587 1.00 4.42 23 PHE A C 14
ATOM 5219 O O . PHE A 1 23 ? 3.968 17.580 -2.777 1.00 20.31 23 PHE A O 14
ATOM 5236 N N . ALA A 1 24 ? 1.816 17.660 -3.428 1.00 11.24 24 ALA A N 14
ATOM 5237 C CA . ALA A 1 24 ? 1.323 16.929 -2.267 1.00 4.44 24 ALA A CA 14
ATOM 5238 C C . ALA A 1 24 ? 1.877 15.509 -2.237 1.00 74.41 24 ALA A C 14
ATOM 5239 O O . ALA A 1 24 ? 2.570 15.122 -1.297 1.00 20.11 24 ALA A O 14
ATOM 5246 N N . ALA A 1 25 ? 1.565 14.735 -3.272 1.00 55.50 25 ALA A N 14
ATOM 5247 C CA . ALA A 1 25 ? 2.032 13.358 -3.365 1.00 33.13 25 ALA A CA 14
ATOM 5248 C C . ALA A 1 25 ? 3.442 13.294 -3.940 1.00 45.22 25 ALA A C 14
ATOM 5249 O O . ALA A 1 25 ? 3.702 12.560 -4.893 1.00 33.31 25 ALA A O 14
ATOM 5255 N N . ALA A 1 26 ? 4.350 14.069 -3.356 1.00 25.12 26 ALA A N 14
ATOM 5256 C CA . ALA A 1 26 ? 5.735 14.099 -3.810 1.00 42.10 26 ALA A CA 14
ATOM 5257 C C . ALA A 1 26 ? 6.412 12.749 -3.599 1.00 32.12 26 ALA A C 14
ATOM 5258 O O . ALA A 1 26 ? 6.728 12.046 -4.558 1.00 65.22 26 ALA A O 14
ATOM 5265 N N . SER A 1 27 ? 6.631 12.393 -2.337 1.00 41.11 27 SER A N 14
ATOM 5266 C CA . SER A 1 27 ? 7.275 11.129 -2.000 1.00 73.43 27 SER A CA 14
ATOM 5267 C C . SER A 1 27 ? 6.568 9.961 -2.682 1.00 31.10 27 SER A C 14
ATOM 5268 O O . SER A 1 27 ? 7.206 9.114 -3.308 1.00 2.30 27 SER A O 14
ATOM 5296 N N . PHE A 1 29 ? 5.192 9.795 -5.272 1.00 2.34 29 PHE A N 14
ATOM 5297 C CA . PHE A 1 29 ? 5.549 9.775 -6.685 1.00 42.54 29 PHE A CA 14
ATOM 5298 C C . PHE A 1 29 ? 6.936 9.171 -6.888 1.00 35.12 29 PHE A C 14
ATOM 5299 O O . PHE A 1 29 ? 7.168 8.428 -7.842 1.00 61.14 29 PHE A O 14
ATOM 5316 N N . LEU A 1 30 ? 7.853 9.495 -5.984 1.00 22.24 30 LEU A N 14
ATOM 5317 C CA . LEU A 1 30 ? 9.218 8.985 -6.062 1.00 33.22 30 LEU A CA 14
ATOM 5318 C C . LEU A 1 30 ? 9.338 7.640 -5.353 1.00 32.34 30 LEU A C 14
ATOM 5319 O O . LEU A 1 30 ? 8.351 7.098 -4.855 1.00 54.51 30 LEU A O 14
ATOM 5335 N N . GLY A 1 1 ? 1.910 -0.569 0.428 1.00 32.12 1 GLY A N 15
ATOM 5336 C CA . GLY A 1 1 ? 3.196 0.023 0.111 1.00 24.13 1 GLY A CA 15
ATOM 5337 C C . GLY A 1 1 ? 3.172 0.802 -1.189 1.00 34.02 1 GLY A C 15
ATOM 5338 O O . GLY A 1 1 ? 3.269 2.029 -1.186 1.00 41.15 1 GLY A O 15
ATOM 5342 N N . TRP A 1 2 ? 3.042 0.089 -2.301 1.00 65.44 2 TRP A N 15
ATOM 5343 C CA . TRP A 1 2 ? 3.007 0.721 -3.615 1.00 42.41 2 TRP A CA 15
ATOM 5344 C C . TRP A 1 2 ? 1.674 1.425 -3.845 1.00 21.22 2 TRP A C 15
ATOM 5345 O O . TRP A 1 2 ? 1.629 2.637 -4.053 1.00 54.25 2 TRP A O 15
ATOM 5366 N N . VAL A 1 3 ? 0.590 0.657 -3.805 1.00 31.31 3 VAL A N 15
ATOM 5367 C CA . VAL A 1 3 ? -0.745 1.207 -4.008 1.00 1.35 3 VAL A CA 15
ATOM 5368 C C . VAL A 1 3 ? -1.093 2.218 -2.921 1.00 11.32 3 VAL A C 15
ATOM 5369 O O . VAL A 1 3 ? -1.920 3.106 -3.127 1.00 31.03 3 VAL A O 15
ATOM 5382 N N . ALA A 1 4 ? -0.456 2.077 -1.763 1.00 43.52 4 ALA A N 15
ATOM 5383 C CA . ALA A 1 4 ? -0.696 2.980 -0.644 1.00 50.11 4 ALA A CA 15
ATOM 5384 C C . ALA A 1 4 ? 0.011 4.315 -0.854 1.00 33.10 4 ALA A C 15
ATOM 5385 O O . ALA A 1 4 ? -0.427 5.347 -0.345 1.00 42.53 4 ALA A O 15
ATOM 5392 N N . CYS A 1 5 ? 1.106 4.287 -1.606 1.00 2.45 5 CYS A N 15
ATOM 5393 C CA . CYS A 1 5 ? 1.875 5.495 -1.882 1.00 60.20 5 CYS A CA 15
ATOM 5394 C C . CYS A 1 5 ? 1.055 6.485 -2.704 1.00 3.31 5 CYS A C 15
ATOM 5395 O O . CYS A 1 5 ? 0.933 7.656 -2.343 1.00 54.05 5 CYS A O 15
ATOM 5402 N N . VAL A 1 6 ? 0.496 6.007 -3.811 1.00 35.04 6 VAL A N 15
ATOM 5403 C CA . VAL A 1 6 ? -0.314 6.849 -4.683 1.00 62.05 6 VAL A CA 15
ATOM 5404 C C . VAL A 1 6 ? -1.544 7.376 -3.953 1.00 21.42 6 VAL A C 15
ATOM 5405 O O . VAL A 1 6 ? -2.032 8.467 -4.244 1.00 71.41 6 VAL A O 15
ATOM 5418 N N . GLY A 1 7 ? -2.041 6.592 -3.000 1.00 64.14 7 GLY A N 15
ATOM 5419 C CA . GLY A 1 7 ? -3.210 6.996 -2.242 1.00 2.32 7 GLY A CA 15
ATOM 5420 C C . GLY A 1 7 ? -2.878 8.003 -1.159 1.00 13.45 7 GLY A C 15
ATOM 5421 O O . GLY A 1 7 ? -3.703 8.851 -0.816 1.00 24.50 7 GLY A O 15
ATOM 5425 N N . ALA A 1 8 ? -1.668 7.910 -0.617 1.00 14.54 8 ALA A N 15
ATOM 5426 C CA . ALA A 1 8 ? -1.230 8.821 0.434 1.00 61.20 8 ALA A CA 15
ATOM 5427 C C . ALA A 1 8 ? -1.084 10.243 -0.097 1.00 64.44 8 ALA A C 15
ATOM 5428 O O . ALA A 1 8 ? -1.124 11.209 0.665 1.00 21.42 8 ALA A O 15
ATOM 5435 N N . CYS A 1 9 ? -0.913 10.364 -1.410 1.00 1.25 9 CYS A N 15
ATOM 5436 C CA . CYS A 1 9 ? -0.759 11.668 -2.044 1.00 32.14 9 CYS A CA 15
ATOM 5437 C C . CYS A 1 9 ? -1.891 12.608 -1.636 1.00 65.44 9 CYS A C 15
ATOM 5438 O O . CYS A 1 9 ? -1.665 13.613 -0.964 1.00 51.14 9 CYS A O 15
ATOM 5445 N N . GLY A 1 10 ? -3.109 12.272 -2.049 1.00 31.50 10 GLY A N 15
ATOM 5446 C CA . GLY A 1 10 ? -4.258 13.095 -1.718 1.00 64.40 10 GLY A CA 15
ATOM 5447 C C . GLY A 1 10 ? -4.217 14.448 -2.400 1.00 71.31 10 GLY A C 15
ATOM 5448 O O . GLY A 1 10 ? -3.252 15.198 -2.252 1.00 11.44 10 GLY A O 15
ATOM 5452 N N . THR A 1 11 ? -5.267 14.761 -3.153 1.00 12.12 11 THR A N 15
ATOM 5453 C CA . THR A 1 11 ? -5.347 16.031 -3.863 1.00 2.31 11 THR A CA 15
ATOM 5454 C C . THR A 1 11 ? -5.372 17.205 -2.890 1.00 32.51 11 THR A C 15
ATOM 5455 O O . THR A 1 11 ? -6.440 17.669 -2.489 1.00 43.05 11 THR A O 15
ATOM 5466 N N . VAL A 1 12 ? -4.190 17.681 -2.513 1.00 63.40 12 VAL A N 15
ATOM 5467 C CA . VAL A 1 12 ? -4.077 18.802 -1.588 1.00 24.32 12 VAL A CA 15
ATOM 5468 C C . VAL A 1 12 ? -4.329 20.127 -2.297 1.00 43.42 12 VAL A C 15
ATOM 5469 O O . VAL A 1 12 ? -5.176 20.917 -1.879 1.00 22.03 12 VAL A O 15
ATOM 5482 N N . CYS A 1 13 ? -3.588 20.366 -3.374 1.00 61.13 13 CYS A N 15
ATOM 5483 C CA . CYS A 1 13 ? -3.730 21.596 -4.144 1.00 30.03 13 CYS A CA 15
ATOM 5484 C C . CYS A 1 13 ? -5.180 21.806 -4.571 1.00 62.45 13 CYS A C 15
ATOM 5485 O O . CYS A 1 13 ? -5.642 22.940 -4.703 1.00 33.34 13 CYS A O 15
ATOM 5492 N N . LEU A 1 14 ? -5.892 20.705 -4.787 1.00 41.24 14 LEU A N 15
ATOM 5493 C CA . LEU A 1 14 ? -7.290 20.767 -5.200 1.00 43.21 14 LEU A CA 15
ATOM 5494 C C . LEU A 1 14 ? -8.149 21.411 -4.117 1.00 33.43 14 LEU A C 15
ATOM 5495 O O . LEU A 1 14 ? -8.781 22.442 -4.343 1.00 73.00 14 LEU A O 15
ATOM 5511 N N . ALA A 1 15 ? -8.166 20.796 -2.939 1.00 30.52 15 ALA A N 15
ATOM 5512 C CA . ALA A 1 15 ? -8.944 21.311 -1.819 1.00 72.40 15 ALA A CA 15
ATOM 5513 C C . ALA A 1 15 ? -8.568 22.755 -1.508 1.00 13.24 15 ALA A C 15
ATOM 5514 O O . ALA A 1 15 ? -9.399 23.537 -1.045 1.00 51.03 15 ALA A O 15
ATOM 5521 N N . SER A 1 16 ? -7.311 23.103 -1.763 1.00 51.03 16 SER A N 15
ATOM 5522 C CA . SER A 1 16 ? -6.824 24.453 -1.506 1.00 11.22 16 SER A CA 15
ATOM 5523 C C . SER A 1 16 ? -6.762 25.264 -2.797 1.00 24.40 16 SER A C 15
ATOM 5524 O O . SER A 1 16 ? -6.067 26.276 -2.875 1.00 21.03 16 SER A O 15
ATOM 5532 N N . GLY A 1 17 ? -7.494 24.809 -3.810 1.00 2.34 17 GLY A N 15
ATOM 5533 C CA . GLY A 1 17 ? -7.508 25.503 -5.084 1.00 72.23 17 GLY A CA 15
ATOM 5534 C C . GLY A 1 17 ? -6.169 25.444 -5.791 1.00 43.34 17 GLY A C 15
ATOM 5535 O O . GLY A 1 17 ? -5.162 25.921 -5.269 1.00 61.42 17 GLY A O 15
ATOM 5539 N N . GLY A 1 18 ? -6.156 24.856 -6.984 1.00 2.21 18 GLY A N 15
ATOM 5540 C CA . GLY A 1 18 ? -4.924 24.746 -7.743 1.00 50.04 18 GLY A CA 15
ATOM 5541 C C . GLY A 1 18 ? -5.033 23.753 -8.884 1.00 3.15 18 GLY A C 15
ATOM 5542 O O . GLY A 1 18 ? -5.198 22.554 -8.659 1.00 4.03 18 GLY A O 15
ATOM 5546 N N . VAL A 1 19 ? -4.942 24.253 -10.112 1.00 62.30 19 VAL A N 15
ATOM 5547 C CA . VAL A 1 19 ? -5.032 23.401 -11.292 1.00 44.32 19 VAL A CA 15
ATOM 5548 C C . VAL A 1 19 ? -3.901 22.379 -11.319 1.00 71.33 19 VAL A C 15
ATOM 5549 O O . VAL A 1 19 ? -3.962 21.390 -12.049 1.00 4.10 19 VAL A O 15
ATOM 5562 N N . GLY A 1 20 ? -2.869 22.624 -10.517 1.00 71.24 20 GLY A N 15
ATOM 5563 C CA . GLY A 1 20 ? -1.739 21.715 -10.464 1.00 41.23 20 GLY A CA 15
ATOM 5564 C C . GLY A 1 20 ? -1.898 20.654 -9.393 1.00 41.15 20 GLY A C 15
ATOM 5565 O O . GLY A 1 20 ? -0.920 20.234 -8.774 1.00 1.10 20 GLY A O 15
ATOM 5569 N N . THR A 1 21 ? -3.135 20.219 -9.172 1.00 44.23 21 THR A N 15
ATOM 5570 C CA . THR A 1 21 ? -3.419 19.203 -8.167 1.00 51.01 21 THR A CA 15
ATOM 5571 C C . THR A 1 21 ? -2.565 17.960 -8.385 1.00 62.52 21 THR A C 15
ATOM 5572 O O . THR A 1 21 ? -2.299 17.206 -7.449 1.00 54.41 21 THR A O 15
ATOM 5582 N N . GLU A 1 22 ? -2.137 17.751 -9.626 1.00 43.45 22 GLU A N 15
ATOM 5583 C CA . GLU A 1 22 ? -1.312 16.598 -9.966 1.00 62.10 22 GLU A CA 15
ATOM 5584 C C . GLU A 1 22 ? 0.014 16.636 -9.212 1.00 1.33 22 GLU A C 15
ATOM 5585 O O . GLU A 1 22 ? 0.717 15.630 -9.117 1.00 71.24 22 GLU A O 15
ATOM 5597 N N . PHE A 1 23 ? 0.350 17.805 -8.676 1.00 51.34 23 PHE A N 15
ATOM 5598 C CA . PHE A 1 23 ? 1.592 17.977 -7.932 1.00 31.44 23 PHE A CA 15
ATOM 5599 C C . PHE A 1 23 ? 1.515 17.277 -6.578 1.00 10.14 23 PHE A C 15
ATOM 5600 O O . PHE A 1 23 ? 2.538 16.962 -5.971 1.00 61.30 23 PHE A O 15
ATOM 5617 N N . ALA A 1 24 ? 0.294 17.039 -6.110 1.00 70.52 24 ALA A N 15
ATOM 5618 C CA . ALA A 1 24 ? 0.082 16.376 -4.829 1.00 64.54 24 ALA A CA 15
ATOM 5619 C C . ALA A 1 24 ? 0.712 14.986 -4.820 1.00 14.52 24 ALA A C 15
ATOM 5620 O O . ALA A 1 24 ? 1.500 14.658 -3.934 1.00 34.14 24 ALA A O 15
ATOM 5627 N N . ALA A 1 25 ? 0.358 14.175 -5.811 1.00 35.33 25 ALA A N 15
ATOM 5628 C CA . ALA A 1 25 ? 0.889 12.821 -5.917 1.00 12.55 25 ALA A CA 15
ATOM 5629 C C . ALA A 1 25 ? 2.316 12.832 -6.454 1.00 11.44 25 ALA A C 15
ATOM 5630 O O . ALA A 1 25 ? 2.592 12.285 -7.521 1.00 33.03 25 ALA A O 15
ATOM 5636 N N . ALA A 1 26 ? 3.219 13.460 -5.708 1.00 22.24 26 ALA A N 15
ATOM 5637 C CA . ALA A 1 26 ? 4.618 13.541 -6.109 1.00 22.43 26 ALA A CA 15
ATOM 5638 C C . ALA A 1 26 ? 5.227 12.151 -6.259 1.00 63.22 26 ALA A C 15
ATOM 5639 O O . ALA A 1 26 ? 5.505 11.702 -7.371 1.00 65.30 26 ALA A O 15
ATOM 5646 N N . SER A 1 27 ? 5.433 11.475 -5.133 1.00 72.44 27 SER A N 15
ATOM 5647 C CA . SER A 1 27 ? 6.014 10.137 -5.140 1.00 54.13 27 SER A CA 15
ATOM 5648 C C . SER A 1 27 ? 6.185 9.612 -3.718 1.00 41.11 27 SER A C 15
ATOM 5649 O O . SER A 1 27 ? 7.010 10.114 -2.954 1.00 64.24 27 SER A O 15
ATOM 5677 N N . PHE A 1 29 ? 7.603 7.183 -2.838 1.00 0.44 29 PHE A N 15
ATOM 5678 C CA . PHE A 1 29 ? 8.947 6.631 -2.717 1.00 3.31 29 PHE A CA 15
ATOM 5679 C C . PHE A 1 29 ? 9.940 7.706 -2.282 1.00 74.13 29 PHE A C 15
ATOM 5680 O O . PHE A 1 29 ? 10.799 7.467 -1.432 1.00 74.13 29 PHE A O 15
ATOM 5697 N N . LEU A 1 30 ? 9.816 8.890 -2.872 1.00 33.04 30 LEU A N 15
ATOM 5698 C CA . LEU A 1 30 ? 10.701 10.003 -2.547 1.00 23.33 30 LEU A CA 15
ATOM 5699 C C . LEU A 1 30 ? 10.183 10.777 -1.339 1.00 74.11 30 LEU A C 15
ATOM 5700 O O . LEU A 1 30 ? 9.272 11.596 -1.459 1.00 34.13 30 LEU A O 15
ATOM 5716 N N . GLY A 1 1 ? 1.528 1.061 -3.246 1.00 45.15 1 GLY A N 16
ATOM 5717 C CA . GLY A 1 1 ? 1.984 1.518 -4.546 1.00 42.13 1 GLY A CA 16
ATOM 5718 C C . GLY A 1 1 ? 1.946 3.028 -4.676 1.00 71.23 1 GLY A C 16
ATOM 5719 O O . GLY A 1 1 ? 1.911 3.743 -3.675 1.00 22.22 1 GLY A O 16
ATOM 5723 N N . TRP A 1 2 ? 1.954 3.514 -5.912 1.00 72.32 2 TRP A N 16
ATOM 5724 C CA . TRP A 1 2 ? 1.921 4.949 -6.169 1.00 44.11 2 TRP A CA 16
ATOM 5725 C C . TRP A 1 2 ? 0.606 5.558 -5.694 1.00 65.54 2 TRP A C 16
ATOM 5726 O O . TRP A 1 2 ? 0.548 6.736 -5.342 1.00 73.30 2 TRP A O 16
ATOM 5747 N N . VAL A 1 3 ? -0.447 4.747 -5.687 1.00 52.22 3 VAL A N 16
ATOM 5748 C CA . VAL A 1 3 ? -1.762 5.206 -5.254 1.00 44.11 3 VAL A CA 16
ATOM 5749 C C . VAL A 1 3 ? -1.738 5.642 -3.793 1.00 61.53 3 VAL A C 16
ATOM 5750 O O . VAL A 1 3 ? -2.524 6.491 -3.375 1.00 72.13 3 VAL A O 16
ATOM 5763 N N . ALA A 1 4 ? -0.830 5.054 -3.021 1.00 63.11 4 ALA A N 16
ATOM 5764 C CA . ALA A 1 4 ? -0.701 5.383 -1.607 1.00 34.11 4 ALA A CA 16
ATOM 5765 C C . ALA A 1 4 ? 0.055 6.693 -1.414 1.00 71.05 4 ALA A C 16
ATOM 5766 O O . ALA A 1 4 ? -0.310 7.515 -0.573 1.00 21.41 4 ALA A O 16
ATOM 5773 N N . CYS A 1 5 ? 1.111 6.882 -2.199 1.00 34.01 5 CYS A N 16
ATOM 5774 C CA . CYS A 1 5 ? 1.920 8.092 -2.115 1.00 32.34 5 CYS A CA 16
ATOM 5775 C C . CYS A 1 5 ? 1.127 9.310 -2.580 1.00 63.10 5 CYS A C 16
ATOM 5776 O O . CYS A 1 5 ? 1.149 10.361 -1.939 1.00 21.53 5 CYS A O 16
ATOM 5783 N N . VAL A 1 6 ? 0.427 9.161 -3.700 1.00 64.13 6 VAL A N 16
ATOM 5784 C CA . VAL A 1 6 ? -0.373 10.247 -4.252 1.00 15.44 6 VAL A CA 16
ATOM 5785 C C . VAL A 1 6 ? -1.432 10.710 -3.256 1.00 63.24 6 VAL A C 16
ATOM 5786 O O . VAL A 1 6 ? -1.871 11.858 -3.291 1.00 14.25 6 VAL A O 16
ATOM 5799 N N . GLY A 1 7 ? -1.837 9.806 -2.369 1.00 2.31 7 GLY A N 16
ATOM 5800 C CA . GLY A 1 7 ? -2.840 10.140 -1.375 1.00 54.54 7 GLY A CA 16
ATOM 5801 C C . GLY A 1 7 ? -2.256 10.877 -0.186 1.00 73.31 7 GLY A C 16
ATOM 5802 O O . GLY A 1 7 ? -2.770 11.918 0.221 1.00 51.31 7 GLY A O 16
ATOM 5806 N N . ALA A 1 8 ? -1.180 10.334 0.374 1.00 72.22 8 ALA A N 16
ATOM 5807 C CA . ALA A 1 8 ? -0.526 10.946 1.523 1.00 2.32 8 ALA A CA 16
ATOM 5808 C C . ALA A 1 8 ? 0.169 12.246 1.131 1.00 22.33 8 ALA A C 16
ATOM 5809 O O . ALA A 1 8 ? 0.466 13.084 1.983 1.00 44.22 8 ALA A O 16
ATOM 5816 N N . CYS A 1 9 ? 0.427 12.407 -0.162 1.00 73.33 9 CYS A N 16
ATOM 5817 C CA . CYS A 1 9 ? 1.088 13.604 -0.668 1.00 21.42 9 CYS A CA 16
ATOM 5818 C C . CYS A 1 9 ? 0.382 14.864 -0.176 1.00 24.14 9 CYS A C 16
ATOM 5819 O O . CYS A 1 9 ? 0.925 15.617 0.632 1.00 31.42 9 CYS A O 16
ATOM 5826 N N . GLY A 1 10 ? -0.832 15.087 -0.669 1.00 70.22 10 GLY A N 16
ATOM 5827 C CA . GLY A 1 10 ? -1.592 16.256 -0.269 1.00 14.13 10 GLY A CA 16
ATOM 5828 C C . GLY A 1 10 ? -3.063 16.139 -0.617 1.00 60.31 10 GLY A C 16
ATOM 5829 O O . GLY A 1 10 ? -3.421 15.946 -1.780 1.00 24.23 10 GLY A O 16
ATOM 5833 N N . THR A 1 11 ? -3.920 16.254 0.393 1.00 60.51 11 THR A N 16
ATOM 5834 C CA . THR A 1 11 ? -5.360 16.156 0.188 1.00 3.24 11 THR A CA 16
ATOM 5835 C C . THR A 1 11 ? -5.856 17.248 -0.752 1.00 54.13 11 THR A C 16
ATOM 5836 O O . THR A 1 11 ? -6.953 17.155 -1.304 1.00 33.15 11 THR A O 16
ATOM 5847 N N . VAL A 1 12 ? -5.042 18.283 -0.932 1.00 51.25 12 VAL A N 16
ATOM 5848 C CA . VAL A 1 12 ? -5.398 19.393 -1.809 1.00 35.24 12 VAL A CA 16
ATOM 5849 C C . VAL A 1 12 ? -5.347 18.974 -3.274 1.00 11.52 12 VAL A C 16
ATOM 5850 O O . VAL A 1 12 ? -5.849 19.679 -4.150 1.00 73.10 12 VAL A O 16
ATOM 5863 N N . CYS A 1 13 ? -4.737 17.823 -3.533 1.00 61.15 13 CYS A N 16
ATOM 5864 C CA . CYS A 1 13 ? -4.619 17.309 -4.893 1.00 30.14 13 CYS A CA 16
ATOM 5865 C C . CYS A 1 13 ? -5.990 17.203 -5.555 1.00 43.30 13 CYS A C 16
ATOM 5866 O O . CYS A 1 13 ? -6.231 17.798 -6.606 1.00 52.41 13 CYS A O 16
ATOM 5873 N N . LEU A 1 14 ? -6.884 16.443 -4.933 1.00 62.43 14 LEU A N 16
ATOM 5874 C CA . LEU A 1 14 ? -8.231 16.258 -5.461 1.00 52.54 14 LEU A CA 16
ATOM 5875 C C . LEU A 1 14 ? -9.020 17.563 -5.409 1.00 45.20 14 LEU A C 16
ATOM 5876 O O . LEU A 1 14 ? -9.695 17.931 -6.370 1.00 32.43 14 LEU A O 16
ATOM 5892 N N . ALA A 1 15 ? -8.926 18.260 -4.281 1.00 53.12 15 ALA A N 16
ATOM 5893 C CA . ALA A 1 15 ? -9.627 19.526 -4.105 1.00 71.03 15 ALA A CA 16
ATOM 5894 C C . ALA A 1 15 ? -9.237 20.525 -5.190 1.00 31.33 15 ALA A C 16
ATOM 5895 O O . ALA A 1 15 ? -9.997 21.440 -5.506 1.00 71.35 15 ALA A O 16
ATOM 5902 N N . SER A 1 16 ? -8.048 20.343 -5.755 1.00 2.32 16 SER A N 16
ATOM 5903 C CA . SER A 1 16 ? -7.555 21.232 -6.801 1.00 31.41 16 SER A CA 16
ATOM 5904 C C . SER A 1 16 ? -7.880 20.675 -8.184 1.00 0.12 16 SER A C 16
ATOM 5905 O O . SER A 1 16 ? -7.856 21.399 -9.178 1.00 55.31 16 SER A O 16
ATOM 5913 N N . GLY A 1 17 ? -8.183 19.382 -8.238 1.00 73.41 17 GLY A N 16
ATOM 5914 C CA . GLY A 1 17 ? -8.509 18.748 -9.503 1.00 5.42 17 GLY A CA 16
ATOM 5915 C C . GLY A 1 17 ? -7.428 17.793 -9.968 1.00 23.34 17 GLY A C 16
ATOM 5916 O O . GLY A 1 17 ? -7.721 16.736 -10.526 1.00 13.51 17 GLY A O 16
ATOM 5920 N N . GLY A 1 18 ? -6.172 18.165 -9.738 1.00 61.12 18 GLY A N 16
ATOM 5921 C CA . GLY A 1 18 ? -5.062 17.323 -10.145 1.00 75.44 18 GLY A CA 16
ATOM 5922 C C . GLY A 1 18 ? -3.791 18.113 -10.382 1.00 2.04 18 GLY A C 16
ATOM 5923 O O . GLY A 1 18 ? -2.694 17.553 -10.384 1.00 14.02 18 GLY A O 16
ATOM 5927 N N . VAL A 1 19 ? -3.936 19.419 -10.583 1.00 31.13 19 VAL A N 16
ATOM 5928 C CA . VAL A 1 19 ? -2.790 20.288 -10.822 1.00 30.12 19 VAL A CA 16
ATOM 5929 C C . VAL A 1 19 ? -1.855 20.308 -9.618 1.00 22.30 19 VAL A C 16
ATOM 5930 O O . VAL A 1 19 ? -0.659 20.563 -9.752 1.00 1.32 19 VAL A O 16
ATOM 5943 N N . GLY A 1 20 ? -2.409 20.035 -8.440 1.00 41.33 20 GLY A N 16
ATOM 5944 C CA . GLY A 1 20 ? -1.610 20.027 -7.229 1.00 21.41 20 GLY A CA 16
ATOM 5945 C C . GLY A 1 20 ? -1.154 18.633 -6.845 1.00 61.21 20 GLY A C 16
ATOM 5946 O O . GLY A 1 20 ? -0.218 18.471 -6.061 1.00 32.30 20 GLY A O 16
ATOM 5950 N N . THR A 1 21 ? -1.817 17.622 -7.397 1.00 72.44 21 THR A N 16
ATOM 5951 C CA . THR A 1 21 ? -1.477 16.235 -7.107 1.00 21.34 21 THR A CA 16
ATOM 5952 C C . THR A 1 21 ? 0.019 15.991 -7.266 1.00 24.41 21 THR A C 16
ATOM 5953 O O . THR A 1 21 ? 0.694 15.581 -6.322 1.00 1.00 21 THR A O 16
ATOM 5963 N N . GLU A 1 22 ? 0.532 16.246 -8.466 1.00 35.31 22 GLU A N 16
ATOM 5964 C CA . GLU A 1 22 ? 1.949 16.053 -8.747 1.00 62.13 22 GLU A CA 16
ATOM 5965 C C . GLU A 1 22 ? 2.807 16.959 -7.868 1.00 55.14 22 GLU A C 16
ATOM 5966 O O . GLU A 1 22 ? 3.978 16.674 -7.620 1.00 21.33 22 GLU A O 16
ATOM 5978 N N . PHE A 1 23 ? 2.214 18.053 -7.401 1.00 40.14 23 PHE A N 16
ATOM 5979 C CA . PHE A 1 23 ? 2.923 19.003 -6.551 1.00 73.25 23 PHE A CA 16
ATOM 5980 C C . PHE A 1 23 ? 3.121 18.435 -5.149 1.00 63.22 23 PHE A C 16
ATOM 5981 O O . PHE A 1 23 ? 4.250 18.275 -4.687 1.00 24.21 23 PHE A O 16
ATOM 5998 N N . ALA A 1 24 ? 2.015 18.133 -4.478 1.00 30.34 24 ALA A N 16
ATOM 5999 C CA . ALA A 1 24 ? 2.066 17.582 -3.129 1.00 64.42 24 ALA A CA 16
ATOM 6000 C C . ALA A 1 24 ? 2.787 16.238 -3.113 1.00 31.35 24 ALA A C 16
ATOM 6001 O O . ALA A 1 24 ? 3.405 15.867 -2.115 1.00 61.43 24 ALA A O 16
ATOM 6008 N N . ALA A 1 25 ? 2.702 15.512 -4.223 1.00 2.31 25 ALA A N 16
ATOM 6009 C CA . ALA A 1 25 ? 3.347 14.210 -4.336 1.00 3.23 25 ALA A CA 16
ATOM 6010 C C . ALA A 1 25 ? 4.864 14.353 -4.410 1.00 13.40 25 ALA A C 16
ATOM 6011 O O . ALA A 1 25 ? 5.447 14.325 -5.493 1.00 51.32 25 ALA A O 16
ATOM 6017 N N . ALA A 1 26 ? 5.496 14.508 -3.251 1.00 63.34 26 ALA A N 16
ATOM 6018 C CA . ALA A 1 26 ? 6.945 14.654 -3.186 1.00 0.04 26 ALA A CA 16
ATOM 6019 C C . ALA A 1 26 ? 7.647 13.418 -3.738 1.00 3.21 26 ALA A C 16
ATOM 6020 O O . ALA A 1 26 ? 8.232 13.457 -4.820 1.00 70.44 26 ALA A O 16
ATOM 6027 N N . SER A 1 27 ? 7.586 12.323 -2.987 1.00 3.33 27 SER A N 16
ATOM 6028 C CA . SER A 1 27 ? 8.221 11.077 -3.399 1.00 74.25 27 SER A CA 16
ATOM 6029 C C . SER A 1 27 ? 8.038 9.997 -2.338 1.00 34.33 27 SER A C 16
ATOM 6030 O O . SER A 1 27 ? 8.936 9.741 -1.535 1.00 14.11 27 SER A O 16
ATOM 6058 N N . PHE A 1 29 ? 7.582 6.652 -2.826 1.00 43.03 29 PHE A N 16
ATOM 6059 C CA . PHE A 1 29 ? 8.425 5.508 -3.156 1.00 51.41 29 PHE A CA 16
ATOM 6060 C C . PHE A 1 29 ? 9.878 5.937 -3.336 1.00 2.32 29 PHE A C 16
ATOM 6061 O O . PHE A 1 29 ? 10.773 5.443 -2.649 1.00 20.50 29 PHE A O 16
ATOM 6078 N N . LEU A 1 30 ? 10.106 6.860 -4.264 1.00 12.12 30 LEU A N 16
ATOM 6079 C CA . LEU A 1 30 ? 11.450 7.357 -4.536 1.00 23.45 30 LEU A CA 16
ATOM 6080 C C . LEU A 1 30 ? 11.786 8.542 -3.635 1.00 75.54 30 LEU A C 16
ATOM 6081 O O . LEU A 1 30 ? 12.947 8.927 -3.507 1.00 3.32 30 LEU A O 16
ATOM 6097 N N . GLY A 1 1 ? -0.481 -0.484 -2.733 1.00 52.34 1 GLY A N 17
ATOM 6098 C CA . GLY A 1 1 ? 0.729 -0.129 -3.451 1.00 61.54 1 GLY A CA 17
ATOM 6099 C C . GLY A 1 1 ? 0.735 1.319 -3.900 1.00 35.54 1 GLY A C 17
ATOM 6100 O O . GLY A 1 1 ? 0.746 2.231 -3.073 1.00 62.22 1 GLY A O 17
ATOM 6104 N N . TRP A 1 2 ? 0.728 1.530 -5.211 1.00 13.03 2 TRP A N 17
ATOM 6105 C CA . TRP A 1 2 ? 0.734 2.878 -5.767 1.00 53.31 2 TRP A CA 17
ATOM 6106 C C . TRP A 1 2 ? -0.505 3.653 -5.331 1.00 20.22 2 TRP A C 17
ATOM 6107 O O . TRP A 1 2 ? -0.455 4.868 -5.143 1.00 41.54 2 TRP A O 17
ATOM 6128 N N . VAL A 1 3 ? -1.616 2.942 -5.170 1.00 74.53 3 VAL A N 17
ATOM 6129 C CA . VAL A 1 3 ? -2.868 3.563 -4.754 1.00 72.34 3 VAL A CA 17
ATOM 6130 C C . VAL A 1 3 ? -2.732 4.207 -3.380 1.00 2.15 3 VAL A C 17
ATOM 6131 O O . VAL A 1 3 ? -3.468 5.133 -3.041 1.00 35.22 3 VAL A O 17
ATOM 6144 N N . ALA A 1 4 ? -1.784 3.711 -2.591 1.00 44.32 4 ALA A N 17
ATOM 6145 C CA . ALA A 1 4 ? -1.548 4.240 -1.254 1.00 14.35 4 ALA A CA 17
ATOM 6146 C C . ALA A 1 4 ? -0.748 5.537 -1.309 1.00 25.21 4 ALA A C 17
ATOM 6147 O O . ALA A 1 4 ? -1.011 6.474 -0.555 1.00 22.02 4 ALA A O 17
ATOM 6154 N N . CYS A 1 5 ? 0.232 5.584 -2.206 1.00 13.11 5 CYS A N 17
ATOM 6155 C CA . CYS A 1 5 ? 1.072 6.765 -2.359 1.00 45.14 5 CYS A CA 17
ATOM 6156 C C . CYS A 1 5 ? 0.269 7.936 -2.918 1.00 11.14 5 CYS A C 17
ATOM 6157 O O . CYS A 1 5 ? 0.393 9.068 -2.450 1.00 24.04 5 CYS A O 17
ATOM 6164 N N . VAL A 1 6 ? -0.556 7.655 -3.921 1.00 54.42 6 VAL A N 17
ATOM 6165 C CA . VAL A 1 6 ? -1.382 8.684 -4.543 1.00 2.02 6 VAL A CA 17
ATOM 6166 C C . VAL A 1 6 ? -2.342 9.303 -3.533 1.00 70.42 6 VAL A C 17
ATOM 6167 O O . VAL A 1 6 ? -2.646 10.493 -3.598 1.00 44.01 6 VAL A O 17
ATOM 6180 N N . GLY A 1 7 ? -2.817 8.485 -2.599 1.00 33.14 7 GLY A N 17
ATOM 6181 C CA . GLY A 1 7 ? -3.738 8.970 -1.587 1.00 75.34 7 GLY A CA 17
ATOM 6182 C C . GLY A 1 7 ? -3.029 9.668 -0.444 1.00 53.33 7 GLY A C 17
ATOM 6183 O O . GLY A 1 7 ? -3.390 10.784 -0.070 1.00 72.32 7 GLY A O 17
ATOM 6187 N N . ALA A 1 8 ? -2.018 9.010 0.113 1.00 12.13 8 ALA A N 17
ATOM 6188 C CA . ALA A 1 8 ? -1.257 9.575 1.220 1.00 3.23 8 ALA A CA 17
ATOM 6189 C C . ALA A 1 8 ? -0.397 10.745 0.754 1.00 11.55 8 ALA A C 17
ATOM 6190 O O . ALA A 1 8 ? 0.176 11.471 1.568 1.00 20.40 8 ALA A O 17
ATOM 6197 N N . CYS A 1 9 ? -0.311 10.924 -0.559 1.00 62.05 9 CYS A N 17
ATOM 6198 C CA . CYS A 1 9 ? 0.480 12.005 -1.134 1.00 52.54 9 CYS A CA 17
ATOM 6199 C C . CYS A 1 9 ? 0.137 13.339 -0.477 1.00 1.05 9 CYS A C 17
ATOM 6200 O O . CYS A 1 9 ? 0.906 13.861 0.330 1.00 52.45 9 CYS A O 17
ATOM 6207 N N . GLY A 1 10 ? -1.024 13.885 -0.827 1.00 23.41 10 GLY A N 17
ATOM 6208 C CA . GLY A 1 10 ? -1.448 15.152 -0.262 1.00 34.04 10 GLY A CA 17
ATOM 6209 C C . GLY A 1 10 ? -2.794 15.603 -0.795 1.00 22.11 10 GLY A C 17
ATOM 6210 O O . GLY A 1 10 ? -2.891 16.102 -1.917 1.00 4.14 10 GLY A O 17
ATOM 6214 N N . THR A 1 11 ? -3.837 15.426 0.010 1.00 52.03 11 THR A N 17
ATOM 6215 C CA . THR A 1 11 ? -5.184 15.816 -0.388 1.00 70.53 11 THR A CA 17
ATOM 6216 C C . THR A 1 11 ? -5.283 17.323 -0.592 1.00 1.04 11 THR A C 17
ATOM 6217 O O . THR A 1 11 ? -6.264 17.822 -1.142 1.00 54.31 11 THR A O 17
ATOM 6228 N N . VAL A 1 12 ? -4.260 18.044 -0.144 1.00 42.34 12 VAL A N 17
ATOM 6229 C CA . VAL A 1 12 ? -4.231 19.496 -0.279 1.00 62.21 12 VAL A CA 17
ATOM 6230 C C . VAL A 1 12 ? -4.078 19.909 -1.739 1.00 13.34 12 VAL A C 17
ATOM 6231 O O . VAL A 1 12 ? -4.905 20.647 -2.276 1.00 72.41 12 VAL A O 17
ATOM 6244 N N . CYS A 1 13 ? -3.016 19.429 -2.376 1.00 3.32 13 CYS A N 17
ATOM 6245 C CA . CYS A 1 13 ? -2.753 19.748 -3.774 1.00 13.20 13 CYS A CA 17
ATOM 6246 C C . CYS A 1 13 ? -3.939 19.360 -4.652 1.00 71.34 13 CYS A C 17
ATOM 6247 O O . CYS A 1 13 ? -4.132 19.914 -5.735 1.00 41.13 13 CYS A O 17
ATOM 6254 N N . LEU A 1 14 ? -4.731 18.404 -4.179 1.00 1.05 14 LEU A N 17
ATOM 6255 C CA . LEU A 1 14 ? -5.899 17.941 -4.920 1.00 22.32 14 LEU A CA 17
ATOM 6256 C C . LEU A 1 14 ? -6.963 19.031 -4.996 1.00 32.42 14 LEU A C 17
ATOM 6257 O O . LEU A 1 14 ? -7.820 19.015 -5.879 1.00 62.11 14 LEU A O 17
ATOM 6273 N N . ALA A 1 15 ? -6.901 19.977 -4.065 1.00 11.11 15 ALA A N 17
ATOM 6274 C CA . ALA A 1 15 ? -7.857 21.077 -4.029 1.00 43.20 15 ALA A CA 17
ATOM 6275 C C . ALA A 1 15 ? -7.827 21.873 -5.329 1.00 45.14 15 ALA A C 17
ATOM 6276 O O . ALA A 1 15 ? -8.767 22.602 -5.644 1.00 74.32 15 ALA A O 17
ATOM 6283 N N . SER A 1 16 ? -6.739 21.730 -6.081 1.00 35.53 16 SER A N 17
ATOM 6284 C CA . SER A 1 16 ? -6.585 22.439 -7.345 1.00 50.12 16 SER A CA 17
ATOM 6285 C C . SER A 1 16 ? -7.070 21.583 -8.511 1.00 62.13 16 SER A C 17
ATOM 6286 O O . SER A 1 16 ? -6.677 21.795 -9.658 1.00 11.44 16 SER A O 17
ATOM 6294 N N . GLY A 1 17 ? -7.927 20.613 -8.209 1.00 32.43 17 GLY A N 17
ATOM 6295 C CA . GLY A 1 17 ? -8.452 19.738 -9.241 1.00 13.11 17 GLY A CA 17
ATOM 6296 C C . GLY A 1 17 ? -7.798 18.371 -9.230 1.00 73.41 17 GLY A C 17
ATOM 6297 O O . GLY A 1 17 ? -8.359 17.411 -8.704 1.00 33.34 17 GLY A O 17
ATOM 6301 N N . GLY A 1 18 ? -6.608 18.281 -9.815 1.00 63.13 18 GLY A N 17
ATOM 6302 C CA . GLY A 1 18 ? -5.897 17.016 -9.861 1.00 52.34 18 GLY A CA 17
ATOM 6303 C C . GLY A 1 18 ? -4.459 17.175 -10.314 1.00 54.22 18 GLY A C 17
ATOM 6304 O O . GLY A 1 18 ? -3.570 16.467 -9.841 1.00 50.43 18 GLY A O 17
ATOM 6308 N N . VAL A 1 19 ? -4.230 18.106 -11.235 1.00 1.32 19 VAL A N 17
ATOM 6309 C CA . VAL A 1 19 ? -2.890 18.356 -11.752 1.00 61.34 19 VAL A CA 17
ATOM 6310 C C . VAL A 1 19 ? -1.949 18.813 -10.644 1.00 24.44 19 VAL A C 17
ATOM 6311 O O . VAL A 1 19 ? -0.730 18.683 -10.757 1.00 14.44 19 VAL A O 17
ATOM 6324 N N . GLY A 1 20 ? -2.523 19.348 -9.570 1.00 62.33 20 GLY A N 17
ATOM 6325 C CA . GLY A 1 20 ? -1.720 19.816 -8.455 1.00 73.44 20 GLY A CA 17
ATOM 6326 C C . GLY A 1 20 ? -1.255 18.684 -7.561 1.00 21.03 20 GLY A C 17
ATOM 6327 O O . GLY A 1 20 ? -0.142 18.715 -7.035 1.00 64.32 20 GLY A O 17
ATOM 6331 N N . THR A 1 21 ? -2.110 17.681 -7.384 1.00 43.13 21 THR A N 17
ATOM 6332 C CA . THR A 1 21 ? -1.782 16.536 -6.545 1.00 24.13 21 THR A CA 17
ATOM 6333 C C . THR A 1 21 ? -0.437 15.934 -6.937 1.00 0.25 21 THR A C 17
ATOM 6334 O O . THR A 1 21 ? 0.240 15.317 -6.115 1.00 13.34 21 THR A O 17
ATOM 6344 N N . GLU A 1 22 ? -0.056 16.119 -8.197 1.00 22.43 22 GLU A N 17
ATOM 6345 C CA . GLU A 1 22 ? 1.209 15.593 -8.696 1.00 62.21 22 GLU A CA 17
ATOM 6346 C C . GLU A 1 22 ? 2.380 16.114 -7.868 1.00 1.30 22 GLU A C 17
ATOM 6347 O O . GLU A 1 22 ? 3.440 15.491 -7.810 1.00 22.24 22 GLU A O 17
ATOM 6359 N N . PHE A 1 23 ? 2.180 17.262 -7.229 1.00 44.42 23 PHE A N 17
ATOM 6360 C CA . PHE A 1 23 ? 3.219 17.870 -6.405 1.00 61.43 23 PHE A CA 17
ATOM 6361 C C . PHE A 1 23 ? 3.400 17.097 -5.102 1.00 1.43 23 PHE A C 17
ATOM 6362 O O . PHE A 1 23 ? 4.480 16.579 -4.820 1.00 2.54 23 PHE A O 17
ATOM 6379 N N . ALA A 1 24 ? 2.335 17.026 -4.311 1.00 34.43 24 ALA A N 17
ATOM 6380 C CA . ALA A 1 24 ? 2.374 16.316 -3.038 1.00 44.10 24 ALA A CA 17
ATOM 6381 C C . ALA A 1 24 ? 2.651 14.831 -3.246 1.00 31.02 24 ALA A C 17
ATOM 6382 O O . ALA A 1 24 ? 3.069 14.133 -2.323 1.00 31.33 24 ALA A O 17
ATOM 6389 N N . ALA A 1 25 ? 2.414 14.354 -4.464 1.00 1.44 25 ALA A N 17
ATOM 6390 C CA . ALA A 1 25 ? 2.639 12.952 -4.792 1.00 41.34 25 ALA A CA 17
ATOM 6391 C C . ALA A 1 25 ? 4.128 12.622 -4.799 1.00 12.00 25 ALA A C 17
ATOM 6392 O O . ALA A 1 25 ? 4.514 11.455 -4.860 1.00 50.25 25 ALA A O 17
ATOM 6398 N N . ALA A 1 26 ? 4.959 13.657 -4.736 1.00 21.00 26 ALA A N 17
ATOM 6399 C CA . ALA A 1 26 ? 6.405 13.476 -4.733 1.00 44.04 26 ALA A CA 17
ATOM 6400 C C . ALA A 1 26 ? 6.848 12.611 -3.558 1.00 4.40 26 ALA A C 17
ATOM 6401 O O . ALA A 1 26 ? 7.845 11.895 -3.643 1.00 64.44 26 ALA A O 17
ATOM 6408 N N . SER A 1 27 ? 6.101 12.685 -2.461 1.00 25.51 27 SER A N 17
ATOM 6409 C CA . SER A 1 27 ? 6.420 11.912 -1.266 1.00 63.42 27 SER A CA 17
ATOM 6410 C C . SER A 1 27 ? 6.519 10.424 -1.592 1.00 2.32 27 SER A C 17
ATOM 6411 O O . SER A 1 27 ? 7.606 9.845 -1.578 1.00 13.31 27 SER A O 17
ATOM 6439 N N . PHE A 1 29 ? 6.505 9.094 -4.220 1.00 5.14 29 PHE A N 17
ATOM 6440 C CA . PHE A 1 29 ? 7.361 8.930 -5.389 1.00 3.11 29 PHE A CA 17
ATOM 6441 C C . PHE A 1 29 ? 8.832 8.891 -4.985 1.00 43.20 29 PHE A C 17
ATOM 6442 O O . PHE A 1 29 ? 9.670 8.341 -5.701 1.00 3.01 29 PHE A O 17
ATOM 6459 N N . LEU A 1 30 ? 9.139 9.479 -3.834 1.00 42.20 30 LEU A N 17
ATOM 6460 C CA . LEU A 1 30 ? 10.509 9.513 -3.334 1.00 0.15 30 LEU A CA 17
ATOM 6461 C C . LEU A 1 30 ? 10.839 8.239 -2.562 1.00 55.20 30 LEU A C 17
ATOM 6462 O O . LEU A 1 30 ? 9.953 7.596 -1.998 1.00 42.23 30 LEU A O 17
ATOM 6478 N N . GLY A 1 1 ? 4.675 0.605 -0.592 1.00 62.44 1 GLY A N 18
ATOM 6479 C CA . GLY A 1 1 ? 4.306 0.360 -1.974 1.00 75.42 1 GLY A CA 18
ATOM 6480 C C . GLY A 1 1 ? 3.854 1.619 -2.686 1.00 15.55 1 GLY A C 18
ATOM 6481 O O . GLY A 1 1 ? 3.000 2.351 -2.184 1.00 10.01 1 GLY A O 18
ATOM 6485 N N . TRP A 1 2 ? 4.428 1.874 -3.856 1.00 13.34 2 TRP A N 18
ATOM 6486 C CA . TRP A 1 2 ? 4.080 3.056 -4.636 1.00 54.22 2 TRP A CA 18
ATOM 6487 C C . TRP A 1 2 ? 2.603 3.043 -5.016 1.00 30.52 2 TRP A C 18
ATOM 6488 O O . TRP A 1 2 ? 1.999 4.092 -5.238 1.00 3.22 2 TRP A O 18
ATOM 6509 N N . VAL A 1 3 ? 2.026 1.847 -5.088 1.00 40.25 3 VAL A N 18
ATOM 6510 C CA . VAL A 1 3 ? 0.619 1.698 -5.440 1.00 70.50 3 VAL A CA 18
ATOM 6511 C C . VAL A 1 3 ? -0.280 2.367 -4.406 1.00 61.24 3 VAL A C 18
ATOM 6512 O O . VAL A 1 3 ? -1.367 2.844 -4.730 1.00 72.43 3 VAL A O 18
ATOM 6525 N N . ALA A 1 4 ? 0.182 2.399 -3.161 1.00 2.12 4 ALA A N 18
ATOM 6526 C CA . ALA A 1 4 ? -0.579 3.012 -2.079 1.00 43.44 4 ALA A CA 18
ATOM 6527 C C . ALA A 1 4 ? -0.451 4.532 -2.111 1.00 71.32 4 ALA A C 18
ATOM 6528 O O . ALA A 1 4 ? -1.380 5.251 -1.741 1.00 65.12 4 ALA A O 18
ATOM 6535 N N . CYS A 1 5 ? 0.705 5.014 -2.555 1.00 13.41 5 CYS A N 18
ATOM 6536 C CA . CYS A 1 5 ? 0.955 6.448 -2.634 1.00 41.51 5 CYS A CA 18
ATOM 6537 C C . CYS A 1 5 ? 0.075 7.096 -3.699 1.00 42.24 5 CYS A C 18
ATOM 6538 O O . CYS A 1 5 ? -0.559 8.123 -3.456 1.00 42.13 5 CYS A O 18
ATOM 6545 N N . VAL A 1 6 ? 0.042 6.488 -4.881 1.00 55.20 6 VAL A N 18
ATOM 6546 C CA . VAL A 1 6 ? -0.761 7.004 -5.984 1.00 31.04 6 VAL A CA 18
ATOM 6547 C C . VAL A 1 6 ? -2.235 7.081 -5.601 1.00 70.55 6 VAL A C 18
ATOM 6548 O O . VAL A 1 6 ? -2.961 7.961 -6.060 1.00 52.33 6 VAL A O 18
ATOM 6561 N N . GLY A 1 7 ? -2.671 6.151 -4.757 1.00 31.31 7 GLY A N 18
ATOM 6562 C CA . GLY A 1 7 ? -4.057 6.131 -4.326 1.00 62.35 7 GLY A CA 18
ATOM 6563 C C . GLY A 1 7 ? -4.357 7.194 -3.289 1.00 10.03 7 GLY A C 18
ATOM 6564 O O . GLY A 1 7 ? -5.317 7.951 -3.426 1.00 52.42 7 GLY A O 18
ATOM 6568 N N . ALA A 1 8 ? -3.535 7.250 -2.246 1.00 43.02 8 ALA A N 18
ATOM 6569 C CA . ALA A 1 8 ? -3.717 8.228 -1.181 1.00 40.42 8 ALA A CA 18
ATOM 6570 C C . ALA A 1 8 ? -3.399 9.637 -1.670 1.00 3.42 8 ALA A C 18
ATOM 6571 O O . ALA A 1 8 ? -3.682 10.622 -0.986 1.00 61.40 8 ALA A O 18
ATOM 6578 N N . CYS A 1 9 ? -2.808 9.728 -2.857 1.00 24.35 9 CYS A N 18
ATOM 6579 C CA . CYS A 1 9 ? -2.449 11.016 -3.437 1.00 13.11 9 CYS A CA 18
ATOM 6580 C C . CYS A 1 9 ? -3.690 11.877 -3.658 1.00 3.11 9 CYS A C 18
ATOM 6581 O O . CYS A 1 9 ? -3.594 13.094 -3.811 1.00 74.05 9 CYS A O 18
ATOM 6588 N N . GLY A 1 10 ? -4.854 11.235 -3.672 1.00 51.22 10 GLY A N 18
ATOM 6589 C CA . GLY A 1 10 ? -6.097 11.957 -3.875 1.00 4.13 10 GLY A CA 18
ATOM 6590 C C . GLY A 1 10 ? -6.531 12.721 -2.640 1.00 34.34 10 GLY A C 18
ATOM 6591 O O . GLY A 1 10 ? -7.531 12.377 -2.007 1.00 3.01 10 GLY A O 18
ATOM 6595 N N . THR A 1 11 ? -5.779 13.760 -2.293 1.00 3.14 11 THR A N 18
ATOM 6596 C CA . THR A 1 11 ? -6.090 14.573 -1.123 1.00 62.34 11 THR A CA 18
ATOM 6597 C C . THR A 1 11 ? -5.089 15.712 -0.963 1.00 74.34 11 THR A C 18
ATOM 6598 O O . THR A 1 11 ? -3.901 15.551 -1.242 1.00 1.23 11 THR A O 18
ATOM 6609 N N . VAL A 1 12 ? -5.577 16.863 -0.513 1.00 14.04 12 VAL A N 18
ATOM 6610 C CA . VAL A 1 12 ? -4.725 18.029 -0.314 1.00 11.14 12 VAL A CA 18
ATOM 6611 C C . VAL A 1 12 ? -4.200 18.559 -1.643 1.00 42.10 12 VAL A C 18
ATOM 6612 O O . VAL A 1 12 ? -3.283 19.381 -1.678 1.00 33.21 12 VAL A O 18
ATOM 6625 N N . CYS A 1 13 ? -4.786 18.084 -2.737 1.00 34.25 13 CYS A N 18
ATOM 6626 C CA . CYS A 1 13 ? -4.379 18.509 -4.070 1.00 64.00 13 CYS A CA 18
ATOM 6627 C C . CYS A 1 13 ? -4.494 20.023 -4.217 1.00 51.51 13 CYS A C 18
ATOM 6628 O O . CYS A 1 13 ? -3.808 20.633 -5.039 1.00 22.22 13 CYS A O 18
ATOM 6635 N N . LEU A 1 14 ? -5.366 20.625 -3.416 1.00 11.13 14 LEU A N 18
ATOM 6636 C CA . LEU A 1 14 ? -5.572 22.069 -3.456 1.00 31.25 14 LEU A CA 18
ATOM 6637 C C . LEU A 1 14 ? -4.306 22.811 -3.042 1.00 4.25 14 LEU A C 18
ATOM 6638 O O . LEU A 1 14 ? -4.093 23.960 -3.429 1.00 63.41 14 LEU A O 18
ATOM 6654 N N . ALA A 1 15 ? -3.467 22.146 -2.253 1.00 51.44 15 ALA A N 18
ATOM 6655 C CA . ALA A 1 15 ? -2.220 22.742 -1.791 1.00 24.55 15 ALA A CA 18
ATOM 6656 C C . ALA A 1 15 ? -1.359 23.195 -2.965 1.00 22.13 15 ALA A C 18
ATOM 6657 O O . ALA A 1 15 ? -0.516 24.081 -2.823 1.00 52.13 15 ALA A O 18
ATOM 6664 N N . SER A 1 16 ? -1.576 22.581 -4.123 1.00 63.05 16 SER A N 18
ATOM 6665 C CA . SER A 1 16 ? -0.816 22.919 -5.322 1.00 31.25 16 SER A CA 18
ATOM 6666 C C . SER A 1 16 ? -1.557 23.956 -6.160 1.00 2.21 16 SER A C 18
ATOM 6667 O O . SER A 1 16 ? -0.967 24.615 -7.015 1.00 54.41 16 SER A O 18
ATOM 6675 N N . GLY A 1 17 ? -2.855 24.095 -5.907 1.00 60.23 17 GLY A N 18
ATOM 6676 C CA . GLY A 1 17 ? -3.656 25.053 -6.646 1.00 73.23 17 GLY A CA 18
ATOM 6677 C C . GLY A 1 17 ? -4.753 24.390 -7.455 1.00 71.45 17 GLY A C 18
ATOM 6678 O O . GLY A 1 17 ? -5.293 24.984 -8.388 1.00 5.24 17 GLY A O 18
ATOM 6682 N N . GLY A 1 18 ? -5.083 23.152 -7.099 1.00 73.34 18 GLY A N 18
ATOM 6683 C CA . GLY A 1 18 ? -6.120 22.427 -7.811 1.00 21.23 18 GLY A CA 18
ATOM 6684 C C . GLY A 1 18 ? -5.610 21.792 -9.089 1.00 54.14 18 GLY A C 18
ATOM 6685 O O . GLY A 1 18 ? -5.739 20.584 -9.286 1.00 32.44 18 GLY A O 18
ATOM 6689 N N . VAL A 1 19 ? -5.031 22.609 -9.964 1.00 20.23 19 VAL A N 18
ATOM 6690 C CA . VAL A 1 19 ? -4.501 22.120 -11.231 1.00 3.40 19 VAL A CA 18
ATOM 6691 C C . VAL A 1 19 ? -3.369 21.124 -11.006 1.00 35.43 19 VAL A C 18
ATOM 6692 O O . VAL A 1 19 ? -3.011 20.362 -11.903 1.00 34.21 19 VAL A O 18
ATOM 6705 N N . GLY A 1 20 ? -2.810 21.134 -9.800 1.00 1.25 20 GLY A N 18
ATOM 6706 C CA . GLY A 1 20 ? -1.725 20.226 -9.477 1.00 44.23 20 GLY A CA 18
ATOM 6707 C C . GLY A 1 20 ? -2.213 18.944 -8.832 1.00 53.43 20 GLY A C 18
ATOM 6708 O O . GLY A 1 20 ? -1.531 18.367 -7.985 1.00 73.20 20 GLY A O 18
ATOM 6712 N N . THR A 1 21 ? -3.400 18.497 -9.232 1.00 41.51 21 THR A N 18
ATOM 6713 C CA . THR A 1 21 ? -3.981 17.278 -8.686 1.00 20.34 21 THR A CA 18
ATOM 6714 C C . THR A 1 21 ? -2.984 16.126 -8.730 1.00 64.32 21 THR A C 18
ATOM 6715 O O . THR A 1 21 ? -2.607 15.579 -7.694 1.00 50.12 21 THR A O 18
ATOM 6725 N N . GLU A 1 22 ? -2.559 15.763 -9.937 1.00 34.44 22 GLU A N 18
ATOM 6726 C CA . GLU A 1 22 ? -1.605 14.674 -10.115 1.00 11.55 22 GLU A CA 18
ATOM 6727 C C . GLU A 1 22 ? -0.279 14.997 -9.433 1.00 3.24 22 GLU A C 18
ATOM 6728 O O . GLU A 1 22 ? 0.537 14.109 -9.185 1.00 1.01 22 GLU A O 18
ATOM 6740 N N . PHE A 1 23 ? -0.070 16.275 -9.132 1.00 71.21 23 PHE A N 18
ATOM 6741 C CA . PHE A 1 23 ? 1.157 16.716 -8.480 1.00 44.43 23 PHE A CA 18
ATOM 6742 C C . PHE A 1 23 ? 1.176 16.296 -7.014 1.00 12.14 23 PHE A C 18
ATOM 6743 O O . PHE A 1 23 ? 2.239 16.085 -6.431 1.00 11.55 23 PHE A O 18
ATOM 6760 N N . ALA A 1 24 ? -0.009 16.177 -6.423 1.00 50.15 24 ALA A N 18
ATOM 6761 C CA . ALA A 1 24 ? -0.130 15.781 -5.026 1.00 31.01 24 ALA A CA 18
ATOM 6762 C C . ALA A 1 24 ? 0.486 14.406 -4.790 1.00 2.34 24 ALA A C 18
ATOM 6763 O O . ALA A 1 24 ? 0.848 14.063 -3.665 1.00 1.13 24 ALA A O 18
ATOM 6770 N N . ALA A 1 25 ? 0.602 13.623 -5.857 1.00 53.32 25 ALA A N 18
ATOM 6771 C CA . ALA A 1 25 ? 1.175 12.286 -5.766 1.00 3.44 25 ALA A CA 18
ATOM 6772 C C . ALA A 1 25 ? 2.624 12.342 -5.294 1.00 24.00 25 ALA A C 18
ATOM 6773 O O . ALA A 1 25 ? 3.169 11.349 -4.813 1.00 60.32 25 ALA A O 18
ATOM 6779 N N . ALA A 1 26 ? 3.244 13.509 -5.436 1.00 15.44 26 ALA A N 18
ATOM 6780 C CA . ALA A 1 26 ? 4.629 13.694 -5.023 1.00 2.23 26 ALA A CA 18
ATOM 6781 C C . ALA A 1 26 ? 4.801 13.408 -3.535 1.00 4.42 26 ALA A C 18
ATOM 6782 O O . ALA A 1 26 ? 5.893 13.065 -3.081 1.00 41.12 26 ALA A O 18
ATOM 6789 N N . SER A 1 27 ? 3.717 13.553 -2.780 1.00 21.03 27 SER A N 18
ATOM 6790 C CA . SER A 1 27 ? 3.750 13.315 -1.341 1.00 71.45 27 SER A CA 18
ATOM 6791 C C . SER A 1 27 ? 4.291 11.922 -1.034 1.00 34.51 27 SER A C 18
ATOM 6792 O O . SER A 1 27 ? 5.335 11.775 -0.399 1.00 45.13 27 SER A O 18
ATOM 6820 N N . PHE A 1 29 ? 5.729 10.092 -2.841 1.00 44.03 29 PHE A N 18
ATOM 6821 C CA . PHE A 1 29 ? 7.009 9.941 -3.525 1.00 34.31 29 PHE A CA 18
ATOM 6822 C C . PHE A 1 29 ? 8.151 10.477 -2.667 1.00 33.24 29 PHE A C 18
ATOM 6823 O O . PHE A 1 29 ? 9.258 9.938 -2.680 1.00 45.32 29 PHE A O 18
ATOM 6840 N N . LEU A 1 30 ? 7.873 11.541 -1.921 1.00 64.23 30 LEU A N 18
ATOM 6841 C CA . LEU A 1 30 ? 8.877 12.152 -1.056 1.00 72.42 30 LEU A CA 18
ATOM 6842 C C . LEU A 1 30 ? 10.065 12.652 -1.870 1.00 44.53 30 LEU A C 18
ATOM 6843 O O . LEU A 1 30 ? 11.213 12.308 -1.589 1.00 20.31 30 LEU A O 18
ATOM 6859 N N . GLY A 1 1 ? 3.943 1.636 0.041 1.00 35.33 1 GLY A N 19
ATOM 6860 C CA . GLY A 1 1 ? 3.985 3.086 0.083 1.00 64.34 1 GLY A CA 19
ATOM 6861 C C . GLY A 1 1 ? 3.431 3.718 -1.179 1.00 3.34 1 GLY A C 19
ATOM 6862 O O . GLY A 1 1 ? 2.412 4.408 -1.139 1.00 22.51 1 GLY A O 19
ATOM 6866 N N . TRP A 1 2 ? 4.104 3.485 -2.300 1.00 0.53 2 TRP A N 19
ATOM 6867 C CA . TRP A 1 2 ? 3.673 4.040 -3.578 1.00 63.43 2 TRP A CA 19
ATOM 6868 C C . TRP A 1 2 ? 2.218 3.685 -3.863 1.00 20.22 2 TRP A C 19
ATOM 6869 O O . TRP A 1 2 ? 1.492 4.456 -4.490 1.00 40.11 2 TRP A O 19
ATOM 6890 N N . VAL A 1 3 ? 1.797 2.513 -3.398 1.00 22.23 3 VAL A N 19
ATOM 6891 C CA . VAL A 1 3 ? 0.427 2.057 -3.601 1.00 64.23 3 VAL A CA 19
ATOM 6892 C C . VAL A 1 3 ? -0.566 2.964 -2.884 1.00 31.42 3 VAL A C 19
ATOM 6893 O O . VAL A 1 3 ? -1.584 3.359 -3.452 1.00 23.31 3 VAL A O 19
ATOM 6906 N N . ALA A 1 4 ? -0.263 3.290 -1.632 1.00 13.23 4 ALA A N 19
ATOM 6907 C CA . ALA A 1 4 ? -1.128 4.153 -0.837 1.00 34.13 4 ALA A CA 19
ATOM 6908 C C . ALA A 1 4 ? -0.935 5.619 -1.210 1.00 71.34 4 ALA A C 19
ATOM 6909 O O . ALA A 1 4 ? -1.781 6.463 -0.913 1.00 72.42 4 ALA A O 19
ATOM 6916 N N . CYS A 1 5 ? 0.184 5.915 -1.863 1.00 12.51 5 CYS A N 19
ATOM 6917 C CA . CYS A 1 5 ? 0.489 7.280 -2.276 1.00 65.45 5 CYS A CA 19
ATOM 6918 C C . CYS A 1 5 ? -0.522 7.775 -3.306 1.00 44.34 5 CYS A C 19
ATOM 6919 O O . CYS A 1 5 ? -0.741 8.978 -3.448 1.00 15.34 5 CYS A O 19
ATOM 6926 N N . VAL A 1 6 ? -1.135 6.839 -4.024 1.00 4.12 6 VAL A N 19
ATOM 6927 C CA . VAL A 1 6 ? -2.123 7.180 -5.040 1.00 34.53 6 VAL A CA 19
ATOM 6928 C C . VAL A 1 6 ? -3.286 7.959 -4.436 1.00 33.45 6 VAL A C 19
ATOM 6929 O O . VAL A 1 6 ? -3.949 8.737 -5.121 1.00 23.53 6 VAL A O 19
ATOM 6942 N N . GLY A 1 7 ? -3.529 7.744 -3.146 1.00 2.11 7 GLY A N 19
ATOM 6943 C CA . GLY A 1 7 ? -4.612 8.434 -2.470 1.00 71.11 7 GLY A CA 19
ATOM 6944 C C . GLY A 1 7 ? -4.326 9.909 -2.271 1.00 44.03 7 GLY A C 19
ATOM 6945 O O . GLY A 1 7 ? -5.061 10.763 -2.765 1.00 51.11 7 GLY A O 19
ATOM 6949 N N . ALA A 1 8 ? -3.254 10.209 -1.545 1.00 12.45 8 ALA A N 19
ATOM 6950 C CA . ALA A 1 8 ? -2.872 11.591 -1.282 1.00 13.32 8 ALA A CA 19
ATOM 6951 C C . ALA A 1 8 ? -2.428 12.291 -2.562 1.00 23.22 8 ALA A C 19
ATOM 6952 O O . ALA A 1 8 ? -2.489 13.516 -2.665 1.00 42.42 8 ALA A O 19
ATOM 6959 N N . CYS A 1 9 ? -1.980 11.505 -3.535 1.00 64.10 9 CYS A N 19
ATOM 6960 C CA . CYS A 1 9 ? -1.523 12.048 -4.809 1.00 12.35 9 CYS A CA 19
ATOM 6961 C C . CYS A 1 9 ? -2.635 12.840 -5.492 1.00 24.22 9 CYS A C 19
ATOM 6962 O O . CYS A 1 9 ? -2.373 13.693 -6.338 1.00 52.15 9 CYS A O 19
ATOM 6969 N N . GLY A 1 10 ? -3.877 12.550 -5.117 1.00 21.33 10 GLY A N 19
ATOM 6970 C CA . GLY A 1 10 ? -5.010 13.243 -5.703 1.00 25.54 10 GLY A CA 19
ATOM 6971 C C . GLY A 1 10 ? -5.881 13.914 -4.660 1.00 32.22 10 GLY A C 19
ATOM 6972 O O . GLY A 1 10 ? -6.237 15.085 -4.797 1.00 32.22 10 GLY A O 19
ATOM 6976 N N . THR A 1 11 ? -6.228 13.171 -3.613 1.00 74.34 11 THR A N 19
ATOM 6977 C CA . THR A 1 11 ? -7.066 13.700 -2.545 1.00 31.34 11 THR A CA 19
ATOM 6978 C C . THR A 1 11 ? -6.411 14.904 -1.878 1.00 34.02 11 THR A C 19
ATOM 6979 O O . THR A 1 11 ? -7.006 15.979 -1.793 1.00 63.30 11 THR A O 19
ATOM 6990 N N . VAL A 1 12 ? -5.183 14.718 -1.406 1.00 23.13 12 VAL A N 19
ATOM 6991 C CA . VAL A 1 12 ? -4.446 15.790 -0.748 1.00 11.25 12 VAL A CA 19
ATOM 6992 C C . VAL A 1 12 ? -3.987 16.840 -1.754 1.00 32.34 12 VAL A C 19
ATOM 6993 O O . VAL A 1 12 ? -3.799 18.006 -1.408 1.00 43.51 12 VAL A O 19
ATOM 7006 N N . CYS A 1 13 ? -3.809 16.417 -3.001 1.00 13.50 13 CYS A N 19
ATOM 7007 C CA . CYS A 1 13 ? -3.372 17.320 -4.059 1.00 74.03 13 CYS A CA 19
ATOM 7008 C C . CYS A 1 13 ? -4.306 18.522 -4.169 1.00 2.23 13 CYS A C 19
ATOM 7009 O O . CYS A 1 13 ? -3.860 19.652 -4.374 1.00 22.05 13 CYS A O 19
ATOM 7016 N N . LEU A 1 14 ? -5.603 18.271 -4.031 1.00 1.33 14 LEU A N 19
ATOM 7017 C CA . LEU A 1 14 ? -6.601 19.332 -4.113 1.00 45.55 14 LEU A CA 19
ATOM 7018 C C . LEU A 1 14 ? -6.421 20.338 -2.980 1.00 75.23 14 LEU A C 19
ATOM 7019 O O . LEU A 1 14 ? -6.151 21.514 -3.218 1.00 42.42 14 LEU A O 19
ATOM 7035 N N . ALA A 1 15 ? -6.573 19.865 -1.747 1.00 44.05 15 ALA A N 19
ATOM 7036 C CA . ALA A 1 15 ? -6.423 20.721 -0.577 1.00 54.34 15 ALA A CA 19
ATOM 7037 C C . ALA A 1 15 ? -5.049 21.381 -0.552 1.00 0.41 15 ALA A C 19
ATOM 7038 O O . ALA A 1 15 ? -4.872 22.445 0.042 1.00 44.01 15 ALA A O 19
ATOM 7045 N N . SER A 1 16 ? -4.079 20.743 -1.199 1.00 50.52 16 SER A N 19
ATOM 7046 C CA . SER A 1 16 ? -2.719 21.267 -1.247 1.00 21.04 16 SER A CA 19
ATOM 7047 C C . SER A 1 16 ? -2.455 21.974 -2.572 1.00 40.44 16 SER A C 19
ATOM 7048 O O . SER A 1 16 ? -1.308 22.128 -2.989 1.00 42.42 16 SER A O 19
ATOM 7056 N N . GLY A 1 17 ? -3.528 22.403 -3.231 1.00 44.21 17 GLY A N 19
ATOM 7057 C CA . GLY A 1 17 ? -3.392 23.089 -4.503 1.00 10.13 17 GLY A CA 19
ATOM 7058 C C . GLY A 1 17 ? -3.586 22.161 -5.686 1.00 2.25 17 GLY A C 19
ATOM 7059 O O . GLY A 1 17 ? -2.720 21.341 -5.988 1.00 74.13 17 GLY A O 19
ATOM 7063 N N . GLY A 1 18 ? -4.727 22.289 -6.356 1.00 1.50 18 GLY A N 19
ATOM 7064 C CA . GLY A 1 18 ? -5.012 21.448 -7.503 1.00 62.14 18 GLY A CA 19
ATOM 7065 C C . GLY A 1 18 ? -4.143 21.784 -8.699 1.00 52.52 18 GLY A C 19
ATOM 7066 O O . GLY A 1 18 ? -4.130 21.056 -9.691 1.00 73.42 18 GLY A O 19
ATOM 7070 N N . VAL A 1 19 ? -3.416 22.893 -8.607 1.00 42.30 19 VAL A N 19
ATOM 7071 C CA . VAL A 1 19 ? -2.541 23.326 -9.690 1.00 64.30 19 VAL A CA 19
ATOM 7072 C C . VAL A 1 19 ? -1.439 22.304 -9.947 1.00 45.21 19 VAL A C 19
ATOM 7073 O O . VAL A 1 19 ? -0.880 22.241 -11.041 1.00 65.41 19 VAL A O 19
ATOM 7086 N N . GLY A 1 20 ? -1.131 21.505 -8.930 1.00 62.20 20 GLY A N 19
ATOM 7087 C CA . GLY A 1 20 ? -0.097 20.496 -9.066 1.00 64.11 20 GLY A CA 19
ATOM 7088 C C . GLY A 1 20 ? -0.587 19.110 -8.699 1.00 32.51 20 GLY A C 19
ATOM 7089 O O . GLY A 1 20 ? 0.121 18.345 -8.042 1.00 14.31 20 GLY A O 19
ATOM 7093 N N . THR A 1 21 ? -1.804 18.783 -9.122 1.00 73.44 21 THR A N 19
ATOM 7094 C CA . THR A 1 21 ? -2.390 17.480 -8.832 1.00 54.20 21 THR A CA 19
ATOM 7095 C C . THR A 1 21 ? -1.413 16.354 -9.148 1.00 44.45 21 THR A C 19
ATOM 7096 O O . THR A 1 21 ? -0.987 15.622 -8.257 1.00 21.55 21 THR A O 19
ATOM 7106 N N . GLU A 1 22 ? -1.060 16.224 -10.424 1.00 34.43 22 GLU A N 19
ATOM 7107 C CA . GLU A 1 22 ? -0.132 15.186 -10.856 1.00 71.34 22 GLU A CA 19
ATOM 7108 C C . GLU A 1 22 ? 1.207 15.320 -10.138 1.00 24.34 22 GLU A C 19
ATOM 7109 O O . GLU A 1 22 ? 1.967 14.357 -10.033 1.00 23.24 22 GLU A O 19
ATOM 7121 N N . PHE A 1 23 ? 1.490 16.521 -9.645 1.00 0.02 23 PHE A N 19
ATOM 7122 C CA . PHE A 1 23 ? 2.738 16.783 -8.937 1.00 71.22 23 PHE A CA 19
ATOM 7123 C C . PHE A 1 23 ? 2.720 16.148 -7.550 1.00 12.24 23 PHE A C 19
ATOM 7124 O O . PHE A 1 23 ? 3.762 15.777 -7.012 1.00 24.43 23 PHE A O 19
ATOM 7141 N N . ALA A 1 24 ? 1.527 16.028 -6.976 1.00 0.31 24 ALA A N 19
ATOM 7142 C CA . ALA A 1 24 ? 1.372 15.438 -5.652 1.00 72.13 24 ALA A CA 19
ATOM 7143 C C . ALA A 1 24 ? 1.820 13.980 -5.645 1.00 43.53 24 ALA A C 19
ATOM 7144 O O . ALA A 1 24 ? 2.363 13.493 -4.654 1.00 44.23 24 ALA A O 19
ATOM 7151 N N . ALA A 1 25 ? 1.589 13.290 -6.757 1.00 32.43 25 ALA A N 19
ATOM 7152 C CA . ALA A 1 25 ? 1.970 11.888 -6.878 1.00 44.14 25 ALA A CA 19
ATOM 7153 C C . ALA A 1 25 ? 3.454 11.695 -6.583 1.00 11.34 25 ALA A C 19
ATOM 7154 O O . ALA A 1 25 ? 3.855 10.685 -6.007 1.00 65.50 25 ALA A O 19
ATOM 7160 N N . ALA A 1 26 ? 4.264 12.671 -6.981 1.00 14.22 26 ALA A N 19
ATOM 7161 C CA . ALA A 1 26 ? 5.703 12.609 -6.757 1.00 35.11 26 ALA A CA 19
ATOM 7162 C C . ALA A 1 26 ? 6.026 12.584 -5.267 1.00 33.22 26 ALA A C 19
ATOM 7163 O O . ALA A 1 26 ? 6.927 11.869 -4.829 1.00 60.45 26 ALA A O 19
ATOM 7170 N N . SER A 1 27 ? 5.285 13.369 -4.492 1.00 12.51 27 SER A N 19
ATOM 7171 C CA . SER A 1 27 ? 5.496 13.440 -3.051 1.00 10.52 27 SER A CA 19
ATOM 7172 C C . SER A 1 27 ? 5.457 12.049 -2.427 1.00 32.21 27 SER A C 19
ATOM 7173 O O . SER A 1 27 ? 6.433 11.597 -1.828 1.00 62.01 27 SER A O 19
ATOM 7201 N N . PHE A 1 29 ? 5.775 9.417 -3.719 1.00 65.01 29 PHE A N 19
ATOM 7202 C CA . PHE A 1 29 ? 6.817 8.601 -4.332 1.00 50.24 29 PHE A CA 19
ATOM 7203 C C . PHE A 1 29 ? 8.164 8.841 -3.657 1.00 42.44 29 PHE A C 19
ATOM 7204 O O . PHE A 1 29 ? 8.914 7.901 -3.390 1.00 41.42 29 PHE A O 19
ATOM 7221 N N . LEU A 1 30 ? 8.465 10.106 -3.385 1.00 2.23 30 LEU A N 19
ATOM 7222 C CA . LEU A 1 30 ? 9.722 10.472 -2.741 1.00 62.11 30 LEU A CA 19
ATOM 7223 C C . LEU A 1 30 ? 9.590 10.427 -1.222 1.00 74.12 30 LEU A C 19
ATOM 7224 O O . LEU A 1 30 ? 10.563 10.180 -0.511 1.00 23.10 30 LEU A O 19
ATOM 7240 N N . GLY A 1 1 ? 1.230 0.232 -0.464 1.00 24.13 1 GLY A N 20
ATOM 7241 C CA . GLY A 1 1 ? 2.433 0.795 -1.049 1.00 61.31 1 GLY A CA 20
ATOM 7242 C C . GLY A 1 1 ? 2.133 1.913 -2.027 1.00 42.22 1 GLY A C 20
ATOM 7243 O O . GLY A 1 1 ? 2.166 3.089 -1.665 1.00 4.13 1 GLY A O 20
ATOM 7247 N N . TRP A 1 2 ? 1.842 1.547 -3.270 1.00 55.31 2 TRP A N 20
ATOM 7248 C CA . TRP A 1 2 ? 1.536 2.530 -4.304 1.00 63.41 2 TRP A CA 20
ATOM 7249 C C . TRP A 1 2 ? 0.134 3.098 -4.118 1.00 73.33 2 TRP A C 20
ATOM 7250 O O . TRP A 1 2 ? -0.145 4.230 -4.512 1.00 53.14 2 TRP A O 20
ATOM 7271 N N . VAL A 1 3 ? -0.746 2.305 -3.515 1.00 74.44 3 VAL A N 20
ATOM 7272 C CA . VAL A 1 3 ? -2.120 2.730 -3.276 1.00 74.32 3 VAL A CA 20
ATOM 7273 C C . VAL A 1 3 ? -2.172 3.896 -2.296 1.00 31.25 3 VAL A C 20
ATOM 7274 O O . VAL A 1 3 ? -3.095 4.709 -2.331 1.00 1.14 3 VAL A O 20
ATOM 7287 N N . ALA A 1 4 ? -1.174 3.971 -1.421 1.00 51.01 4 ALA A N 20
ATOM 7288 C CA . ALA A 1 4 ? -1.104 5.039 -0.432 1.00 11.22 4 ALA A CA 20
ATOM 7289 C C . ALA A 1 4 ? -0.594 6.333 -1.056 1.00 45.33 4 ALA A C 20
ATOM 7290 O O . ALA A 1 4 ? -1.117 7.414 -0.785 1.00 4.54 4 ALA A O 20
ATOM 7297 N N . CYS A 1 5 ? 0.431 6.216 -1.894 1.00 4.41 5 CYS A N 20
ATOM 7298 C CA . CYS A 1 5 ? 1.014 7.377 -2.557 1.00 22.23 5 CYS A CA 20
ATOM 7299 C C . CYS A 1 5 ? 0.033 7.982 -3.556 1.00 13.41 5 CYS A C 20
ATOM 7300 O O . CYS A 1 5 ? -0.157 9.198 -3.598 1.00 3.11 5 CYS A O 20
ATOM 7307 N N . VAL A 1 6 ? -0.590 7.126 -4.359 1.00 64.54 6 VAL A N 20
ATOM 7308 C CA . VAL A 1 6 ? -1.553 7.575 -5.358 1.00 23.15 6 VAL A CA 20
ATOM 7309 C C . VAL A 1 6 ? -2.713 8.319 -4.706 1.00 4.50 6 VAL A C 20
ATOM 7310 O O . VAL A 1 6 ? -3.345 9.172 -5.328 1.00 62.34 6 VAL A O 20
ATOM 7323 N N . GLY A 1 7 ? -2.987 7.992 -3.447 1.00 23.52 7 GLY A N 20
ATOM 7324 C CA . GLY A 1 7 ? -4.070 8.639 -2.731 1.00 33.12 7 GLY A CA 20
ATOM 7325 C C . GLY A 1 7 ? -3.652 9.960 -2.117 1.00 40.32 7 GLY A C 20
ATOM 7326 O O . GLY A 1 7 ? -4.401 10.936 -2.158 1.00 61.10 7 GLY A O 20
ATOM 7330 N N . ALA A 1 8 ? -2.453 9.992 -1.545 1.00 43.15 8 ALA A N 20
ATOM 7331 C CA . ALA A 1 8 ? -1.936 11.204 -0.921 1.00 30.40 8 ALA A CA 20
ATOM 7332 C C . ALA A 1 8 ? -1.628 12.271 -1.965 1.00 41.15 8 ALA A C 20
ATOM 7333 O O . ALA A 1 8 ? -1.723 13.468 -1.692 1.00 23.13 8 ALA A O 20
ATOM 7340 N N . CYS A 1 9 ? -1.258 11.831 -3.163 1.00 62.33 9 CYS A N 20
ATOM 7341 C CA . CYS A 1 9 ? -0.934 12.748 -4.249 1.00 71.13 9 CYS A CA 20
ATOM 7342 C C . CYS A 1 9 ? -2.195 13.416 -4.791 1.00 4.23 9 CYS A C 20
ATOM 7343 O O . CYS A 1 9 ? -2.126 14.449 -5.456 1.00 23.03 9 CYS A O 20
ATOM 7350 N N . GLY A 1 10 ? -3.346 12.819 -4.500 1.00 73.52 10 GLY A N 20
ATOM 7351 C CA . GLY A 1 10 ? -4.606 13.369 -4.965 1.00 1.30 10 GLY A CA 20
ATOM 7352 C C . GLY A 1 10 ? -5.371 14.077 -3.864 1.00 44.21 10 GLY A C 20
ATOM 7353 O O . GLY A 1 10 ? -5.875 15.183 -4.060 1.00 11.53 10 GLY A O 20
ATOM 7357 N N . THR A 1 11 ? -5.459 13.438 -2.702 1.00 31.03 11 THR A N 20
ATOM 7358 C CA . THR A 1 11 ? -6.170 14.012 -1.566 1.00 72.42 11 THR A CA 20
ATOM 7359 C C . THR A 1 11 ? -5.611 15.383 -1.203 1.00 73.42 11 THR A C 20
ATOM 7360 O O . THR A 1 11 ? -6.364 16.324 -0.952 1.00 45.34 11 THR A O 20
ATOM 7371 N N . VAL A 1 12 ? -4.287 15.489 -1.177 1.00 65.43 12 VAL A N 20
ATOM 7372 C CA . VAL A 1 12 ? -3.626 16.746 -0.846 1.00 75.15 12 VAL A CA 20
ATOM 7373 C C . VAL A 1 12 ? -3.764 17.754 -1.982 1.00 14.24 12 VAL A C 20
ATOM 7374 O O . VAL A 1 12 ? -3.968 18.946 -1.747 1.00 61.21 12 VAL A O 20
ATOM 7387 N N . CYS A 1 13 ? -3.653 17.269 -3.214 1.00 23.25 13 CYS A N 20
ATOM 7388 C CA . CYS A 1 13 ? -3.765 18.127 -4.387 1.00 62.40 13 CYS A CA 20
ATOM 7389 C C . CYS A 1 13 ? -5.115 18.837 -4.414 1.00 71.05 13 CYS A C 20
ATOM 7390 O O . CYS A 1 13 ? -5.183 20.060 -4.545 1.00 73.14 13 CYS A O 20
ATOM 7397 N N . LEU A 1 14 ? -6.187 18.063 -4.290 1.00 72.51 14 LEU A N 20
ATOM 7398 C CA . LEU A 1 14 ? -7.537 18.617 -4.300 1.00 63.31 14 LEU A CA 20
ATOM 7399 C C . LEU A 1 14 ? -7.758 19.534 -3.101 1.00 63.34 14 LEU A C 20
ATOM 7400 O O . LEU A 1 14 ? -8.380 20.588 -3.221 1.00 14.43 14 LEU A O 20
ATOM 7416 N N . ALA A 1 15 ? -7.241 19.125 -1.947 1.00 72.01 15 ALA A N 20
ATOM 7417 C CA . ALA A 1 15 ? -7.378 19.912 -0.728 1.00 34.43 15 ALA A CA 20
ATOM 7418 C C . ALA A 1 15 ? -6.806 21.313 -0.911 1.00 63.10 15 ALA A C 20
ATOM 7419 O O . ALA A 1 15 ? -7.209 22.253 -0.226 1.00 43.12 15 ALA A O 20
ATOM 7426 N N . SER A 1 16 ? -5.863 21.445 -1.839 1.00 11.31 16 SER A N 20
ATOM 7427 C CA . SER A 1 16 ? -5.232 22.732 -2.109 1.00 24.41 16 SER A CA 20
ATOM 7428 C C . SER A 1 16 ? -5.914 23.437 -3.277 1.00 65.03 16 SER A C 20
ATOM 7429 O O . SER A 1 16 ? -5.325 24.304 -3.922 1.00 75.14 16 SER A O 20
ATOM 7437 N N . GLY A 1 17 ? -7.160 23.058 -3.544 1.00 22.34 17 GLY A N 20
ATOM 7438 C CA . GLY A 1 17 ? -7.902 23.663 -4.634 1.00 34.13 17 GLY A CA 20
ATOM 7439 C C . GLY A 1 17 ? -7.915 22.797 -5.878 1.00 3.01 17 GLY A C 20
ATOM 7440 O O . GLY A 1 17 ? -8.978 22.444 -6.386 1.00 62.43 17 GLY A O 20
ATOM 7444 N N . GLY A 1 18 ? -6.728 22.455 -6.371 1.00 51.32 18 GLY A N 20
ATOM 7445 C CA . GLY A 1 18 ? -6.629 21.630 -7.561 1.00 31.03 18 GLY A CA 20
ATOM 7446 C C . GLY A 1 18 ? -5.884 22.321 -8.686 1.00 13.14 18 GLY A C 20
ATOM 7447 O O . GLY A 1 18 ? -6.038 21.963 -9.853 1.00 44.35 18 GLY A O 20
ATOM 7451 N N . VAL A 1 19 ? -5.076 23.316 -8.334 1.00 64.03 19 VAL A N 20
ATOM 7452 C CA . VAL A 1 19 ? -4.304 24.060 -9.323 1.00 75.22 19 VAL A CA 20
ATOM 7453 C C . VAL A 1 19 ? -3.265 23.168 -9.993 1.00 40.42 19 VAL A C 20
ATOM 7454 O O . VAL A 1 19 ? -3.146 23.148 -11.218 1.00 21.15 19 VAL A O 20
ATOM 7467 N N . GLY A 1 20 ? -2.513 22.431 -9.181 1.00 54.10 20 GLY A N 20
ATOM 7468 C CA . GLY A 1 20 ? -1.493 21.547 -9.713 1.00 72.23 20 GLY A CA 20
ATOM 7469 C C . GLY A 1 20 ? -1.678 20.111 -9.264 1.00 15.13 20 GLY A C 20
ATOM 7470 O O . GLY A 1 20 ? -0.801 19.535 -8.620 1.00 4.31 20 GLY A O 20
ATOM 7474 N N . THR A 1 21 ? -2.825 19.530 -9.602 1.00 34.12 21 THR A N 20
ATOM 7475 C CA . THR A 1 21 ? -3.125 18.154 -9.227 1.00 23.25 21 THR A CA 20
ATOM 7476 C C . THR A 1 21 ? -1.958 17.229 -9.552 1.00 65.11 21 THR A C 20
ATOM 7477 O O . THR A 1 21 ? -1.351 16.642 -8.657 1.00 34.43 21 THR A O 20
ATOM 7487 N N . GLU A 1 22 ? -1.648 17.105 -10.839 1.00 3.01 22 GLU A N 20
ATOM 7488 C CA . GLU A 1 22 ? -0.552 16.250 -11.281 1.00 50.53 22 GLU A CA 20
ATOM 7489 C C . GLU A 1 22 ? 0.769 16.694 -10.659 1.00 31.41 22 GLU A C 20
ATOM 7490 O O . GLU A 1 22 ? 1.711 15.908 -10.550 1.00 11.35 22 GLU A O 20
ATOM 7502 N N . PHE A 1 23 ? 0.830 17.958 -10.253 1.00 65.42 23 PHE A N 20
ATOM 7503 C CA . PHE A 1 23 ? 2.036 18.507 -9.643 1.00 72.12 23 PHE A CA 20
ATOM 7504 C C . PHE A 1 23 ? 2.217 17.976 -8.224 1.00 45.22 23 PHE A C 20
ATOM 7505 O O . PHE A 1 23 ? 3.325 17.626 -7.818 1.00 60.33 23 PHE A O 20
ATOM 7522 N N . ALA A 1 24 ? 1.121 17.921 -7.475 1.00 4.14 24 ALA A N 20
ATOM 7523 C CA . ALA A 1 24 ? 1.158 17.432 -6.102 1.00 4.41 24 ALA A CA 20
ATOM 7524 C C . ALA A 1 24 ? 1.636 15.985 -6.047 1.00 41.30 24 ALA A C 20
ATOM 7525 O O . ALA A 1 24 ? 2.179 15.539 -5.037 1.00 64.01 24 ALA A O 20
ATOM 7532 N N . ALA A 1 25 ? 1.429 15.257 -7.139 1.00 61.12 25 ALA A N 20
ATOM 7533 C CA . ALA A 1 25 ? 1.840 13.860 -7.215 1.00 50.54 25 ALA A CA 20
ATOM 7534 C C . ALA A 1 25 ? 3.343 13.742 -7.447 1.00 15.11 25 ALA A C 20
ATOM 7535 O O . ALA A 1 25 ? 3.783 13.171 -8.444 1.00 43.30 25 ALA A O 20
ATOM 7541 N N . ALA A 1 26 ? 4.124 14.286 -6.520 1.00 21.13 26 ALA A N 20
ATOM 7542 C CA . ALA A 1 26 ? 5.577 14.240 -6.623 1.00 23.23 26 ALA A CA 20
ATOM 7543 C C . ALA A 1 26 ? 6.085 12.802 -6.590 1.00 13.12 26 ALA A C 20
ATOM 7544 O O . ALA A 1 26 ? 6.525 12.266 -7.607 1.00 31.24 26 ALA A O 20
ATOM 7551 N N . SER A 1 27 ? 6.021 12.184 -5.415 1.00 73.41 27 SER A N 20
ATOM 7552 C CA . SER A 1 27 ? 6.478 10.809 -5.249 1.00 61.11 27 SER A CA 20
ATOM 7553 C C . SER A 1 27 ? 6.336 10.361 -3.798 1.00 24.23 27 SER A C 20
ATOM 7554 O O . SER A 1 27 ? 7.143 10.726 -2.942 1.00 32.21 27 SER A O 20
ATOM 7582 N N . PHE A 1 29 ? 7.045 7.750 -2.626 1.00 2.40 29 PHE A N 20
ATOM 7583 C CA . PHE A 1 29 ? 8.203 6.931 -2.289 1.00 64.11 29 PHE A CA 20
ATOM 7584 C C . PHE A 1 29 ? 9.347 7.795 -1.767 1.00 24.14 29 PHE A C 20
ATOM 7585 O O . PHE A 1 29 ? 10.017 7.438 -0.796 1.00 64.15 29 PHE A O 20
ATOM 7602 N N . LEU A 1 30 ? 9.566 8.933 -2.416 1.00 71.34 30 LEU A N 20
ATOM 7603 C CA . LEU A 1 30 ? 10.629 9.849 -2.019 1.00 22.12 30 LEU A CA 20
ATOM 7604 C C . LEU A 1 30 ? 10.271 11.287 -2.378 1.00 43.35 30 LEU A C 20
ATOM 7605 O O . LEU A 1 30 ? 9.964 11.592 -3.531 1.00 33.33 30 LEU A O 20
#